Protein AF-A0A6A8AEP1-F1 (afdb_monomer_lite)

Sequence (473 aa):
MGKFTGGLKIALIIGLGVIVPGAALVIGAVGWWTYSGLQGERDKPLVRFARMLSNNDRKVVEMAKALEEEPEKAFARADFSEVVGEGWDPSEDANTTALVYFAANSRFDRARLYERLALFDWKESGDEVADAFDAMLTASGVGKPSPSERQAILKEARDLAGEYTELPVLIGRYDRFFRSAGLQLTHLNTNSDAYLLVSLPQKAADCWTGAKLPDARLGEGQQLFVEPAIMQSGAFIKDHLPNLLPHIENAAQKPFPKSACLPIRHVLRDMIFGQSEKAPAGLRPTSMTTTTDSAPLASTESLKPDMPALIDRADRWLRANRPGFYAGLKPGVSDAELDAYERRFGLTLPPELRLVWKWKNGSPDDPLVGDESSDALLHNHRFISLDDSGETKAELDGMIGADFESPEWWKREWIPFTTSWGGDHYAVEISDGKSRVIDFRHDEETRNILAPSFAEWFEQFVVTMERGELELS

Radius of gyration: 28.3 Å; chains: 1; bounding box: 87×82×56 Å

Foldseek 3Di:
DPPDPPVVVVVVLVVVPVPDVCSVVVSVVVVVVVVCVVLCLVPDLQLLQQCLLVVPDPLSSVLSVCCVPPVVVSCVDPCNCLQQPPPDDSVPDFSNSSSLSSSQHRPPPCLARQLFKDKAQLPDQLVVVLVSLCSVCVSLVFDHDDPVLSVVLNVVLVVCCVPQNSNLSVLLSSQVRLVVSQWFFKFFCQVDSMTITGIGRNQSLVLQQLEWADTPVVPPPGTGGIHGPNLSNQVVCVVPPVVCNVVNVPSDRDYRHSGSPVVVVVVCVCVVVDDDDDDDDDDDDDDDDDDDDDDDDDDDDDDQFDLVVLLVLVLVLCCVPPVFLSVQFAAADDPVLQVVLCVVLVHDDDPSVNVVSNHTFWGDPDCVPVISNQWCLFALKGFHGSVVQSVLLVVQVVCVVPVCVDCLLDDSQWTFGIDSVQSWGFTFHDDPNWTWTWTRDNPDSDTDTPGRHPSVVSVVSSVCSVVVVGDID

Organism: NCBI:txid2663029

InterPro domains:
  IPR018958 Knr4/Smi1-like domain [PF09346] (332-460)
  IPR018958 Knr4/Smi1-like domain [SM00860] (332-460)
  IPR037883 Knr4/Smi1-like domain superfamily [G3DSA:3.40.1580.10] (312-468)
  IPR037883 Knr4/Smi1-like domain superfamily [SSF160631] (328-463)
  IPR046582 Domain of unknown function DUF6630 [PF20335] (46-209)
  IPR051873 Cell wall assembly regulator KNR4/SMI1 [PTHR47432] (407-471)

Secondary structure (DSSP, 8-state):
--S-HHHHHHHHHHHHHHHSTTHHHHHHHHHHHHHHHHTTTTS-HHHHHHHHHHTS-HHHHHHHHHHHH-HHHHHT-TTHHHHH-TT--TTTS-HHHHHHHHHHH--S-TTTSGGGEEEEETTS-HHHHHHHHHHHHHHTTPPPPPHHHHHHHHHHHHHTHHHH-HHHHHHHHHHHHHHHTTEEEEEEE-SSSEEEEEEEEHHHHHHHTT-EEE-TTTTTT-EEEEEEGGGGGHHHHHHH-GGGHHHHTT---PPPPS-SSTTHHHHHHHHHH---------------------------PPPPP-HHHHHHHHHHHHHHH-HHHHHHSPBPPPHHHHHHHHHHHT----HHHHHHHHHB--S-S-TTS-SGGGS-SBBTBEEPPHHHHHHHHHHHHHHBTTTB-STTT--TTEEE-EE-SSS-EEEEEEETTEEEEEEE-SS-S-EEEEESSHHHHHHHHHHHHHHT---B-

pLDDT: mean 75.36, std 19.6, range [24.17, 98.44]

Structure (mmCIF, N/CA/C/O backbone):
data_AF-A0A6A8AEP1-F1
#
_entry.id   AF-A0A6A8AEP1-F1
#
loop_
_atom_site.group_PDB
_atom_site.id
_atom_site.type_symbol
_atom_site.label_atom_id
_atom_site.label_alt_id
_atom_site.label_comp_id
_atom_site.label_asym_id
_atom_site.label_entity_id
_atom_site.label_seq_id
_atom_site.pdbx_PDB_ins_code
_atom_site.Cartn_x
_atom_site.Cartn_y
_atom_site.Cartn_z
_atom_site.occupancy
_atom_site.B_iso_or_equiv
_atom_site.auth_seq_id
_atom_site.auth_comp_id
_atom_site.auth_asym_id
_atom_site.auth_atom_id
_atom_site.pdbx_PDB_model_num
ATOM 1 N N . MET A 1 1 ? 52.873 -13.515 3.264 1.00 36.31 1 MET A N 1
ATOM 2 C CA . MET A 1 1 ? 52.589 -14.964 3.129 1.00 36.31 1 MET A CA 1
ATOM 3 C C . MET A 1 1 ? 51.125 -15.193 3.470 1.00 36.31 1 MET A C 1
ATOM 5 O O . MET A 1 1 ? 50.771 -15.018 4.622 1.00 36.31 1 MET A O 1
ATOM 9 N N . GLY A 1 2 ? 50.256 -15.470 2.491 1.00 40.28 2 GLY A N 1
ATOM 10 C CA . GLY A 1 2 ? 48.814 -15.606 2.774 1.00 40.28 2 GLY A CA 1
ATOM 11 C C . GLY A 1 2 ? 47.862 -15.674 1.574 1.00 40.28 2 GLY A C 1
ATOM 12 O O . GLY A 1 2 ? 46.676 -15.430 1.741 1.00 40.28 2 GLY A O 1
ATOM 13 N N . LYS A 1 3 ? 48.341 -15.984 0.362 1.00 42.41 3 LYS A N 1
ATOM 14 C CA . LYS A 1 3 ? 47.494 -16.201 -0.827 1.00 42.41 3 LYS A CA 1
ATOM 15 C C . LYS A 1 3 ? 48.038 -17.374 -1.649 1.00 42.41 3 LYS A C 1
ATOM 17 O O . LYS A 1 3 ? 48.605 -17.166 -2.708 1.00 42.41 3 LYS A O 1
ATOM 22 N N . PHE A 1 4 ? 47.960 -18.596 -1.118 1.00 40.41 4 PHE A N 1
ATOM 23 C CA . PHE A 1 4 ? 48.323 -19.819 -1.865 1.00 40.41 4 PHE A CA 1
ATOM 24 C C . PHE A 1 4 ? 47.593 -21.089 -1.375 1.00 40.41 4 PHE A C 1
ATOM 26 O O . PHE A 1 4 ? 48.013 -22.208 -1.649 1.00 40.41 4 PHE A O 1
ATOM 33 N N . THR A 1 5 ? 46.489 -20.948 -0.634 1.00 46.50 5 THR A N 1
ATOM 34 C CA . THR A 1 5 ? 45.826 -22.075 0.055 1.00 46.50 5 THR A CA 1
ATOM 35 C C . THR A 1 5 ? 44.672 -22.715 -0.727 1.00 46.50 5 THR A C 1
ATOM 37 O O . THR A 1 5 ? 44.233 -23.801 -0.360 1.00 46.50 5 THR A O 1
ATOM 40 N N . GLY A 1 6 ? 44.189 -22.098 -1.814 1.00 40.00 6 GLY A N 1
ATOM 41 C CA . GLY A 1 6 ? 43.085 -22.636 -2.627 1.00 40.00 6 GLY A CA 1
ATOM 42 C C . GLY A 1 6 ? 43.506 -23.755 -3.590 1.00 40.00 6 GLY A C 1
ATOM 43 O O . GLY A 1 6 ? 42.893 -24.819 -3.609 1.00 40.00 6 GLY A O 1
ATOM 44 N N . GLY A 1 7 ? 44.593 -23.551 -4.344 1.00 42.88 7 GLY A N 1
ATOM 45 C CA . GLY A 1 7 ? 45.063 -24.516 -5.350 1.00 42.88 7 GLY A CA 1
ATOM 46 C C . GLY A 1 7 ? 45.602 -25.820 -4.752 1.00 42.88 7 GLY A C 1
ATOM 47 O O . GLY A 1 7 ? 45.357 -26.896 -5.292 1.00 42.88 7 GLY A O 1
ATOM 48 N N . LEU A 1 8 ? 46.255 -25.743 -3.587 1.00 45.09 8 LEU A N 1
ATOM 49 C CA . LEU A 1 8 ? 46.805 -26.914 -2.898 1.00 45.09 8 LEU A CA 1
ATOM 50 C C . LEU A 1 8 ? 45.703 -27.864 -2.392 1.00 45.09 8 LEU A C 1
ATOM 52 O O . LEU A 1 8 ? 45.882 -29.077 -2.410 1.00 45.09 8 LEU A O 1
ATOM 56 N N . LYS A 1 9 ? 44.535 -27.330 -2.001 1.00 48.69 9 LYS A N 1
ATOM 57 C CA . LYS A 1 9 ? 43.385 -28.133 -1.553 1.00 48.69 9 LYS A CA 1
ATOM 58 C C . LYS A 1 9 ? 42.754 -28.928 -2.698 1.00 48.69 9 LYS A C 1
ATOM 60 O O . LYS A 1 9 ? 42.421 -30.091 -2.508 1.00 48.69 9 LYS A O 1
ATOM 65 N N . ILE A 1 10 ? 42.641 -28.333 -3.887 1.00 51.00 10 ILE A N 1
ATOM 66 C CA . ILE A 1 10 ? 42.078 -29.002 -5.072 1.00 51.00 10 ILE A CA 1
ATOM 67 C C . ILE A 1 10 ? 43.019 -30.114 -5.562 1.00 51.00 10 ILE A C 1
ATOM 69 O O . ILE A 1 10 ? 42.563 -31.219 -5.846 1.00 51.00 10 ILE A O 1
ATOM 73 N N . ALA A 1 11 ? 44.333 -29.868 -5.577 1.00 55.44 11 ALA A N 1
ATOM 74 C CA . ALA A 1 11 ? 45.323 -30.875 -5.964 1.00 55.44 11 ALA A CA 1
ATOM 75 C C . ALA A 1 11 ? 45.371 -32.074 -4.992 1.00 55.44 11 ALA A C 1
ATOM 77 O O . ALA A 1 11 ? 45.474 -33.217 -5.435 1.00 55.44 11 ALA A O 1
ATOM 78 N N . LEU A 1 12 ? 45.229 -31.835 -3.681 1.00 55.56 12 LEU A N 1
ATOM 79 C CA . LEU A 1 12 ? 45.190 -32.896 -2.667 1.00 55.56 12 LEU A CA 1
ATOM 80 C C . LEU A 1 12 ? 43.939 -33.788 -2.803 1.00 55.56 12 LEU A C 1
ATOM 82 O O . LEU A 1 12 ? 44.027 -35.006 -2.667 1.00 55.56 12 LEU A O 1
ATOM 86 N N . ILE A 1 13 ? 42.786 -33.186 -3.115 1.00 54.25 13 ILE A N 1
ATOM 87 C CA . ILE A 1 13 ? 41.509 -33.886 -3.332 1.00 54.25 13 ILE A CA 1
ATOM 88 C C . ILE A 1 13 ? 41.569 -34.767 -4.590 1.00 54.25 13 ILE A C 1
ATOM 90 O O . ILE A 1 13 ? 41.119 -35.912 -4.562 1.00 54.25 13 ILE A O 1
ATOM 94 N N . ILE A 1 14 ? 42.174 -34.268 -5.673 1.00 56.28 14 ILE A N 1
ATOM 95 C CA . ILE A 1 14 ? 42.369 -35.041 -6.910 1.00 56.28 14 ILE A CA 1
ATOM 96 C C . ILE A 1 14 ? 43.357 -36.197 -6.680 1.00 56.28 14 ILE A C 1
ATOM 98 O O . ILE A 1 14 ? 43.099 -37.312 -7.127 1.00 56.28 14 ILE A O 1
ATOM 102 N N . GLY A 1 15 ? 44.442 -35.974 -5.926 1.00 58.56 15 GLY A N 1
ATOM 103 C CA . GLY A 1 15 ? 45.420 -37.019 -5.594 1.00 58.56 15 GLY A CA 1
ATOM 104 C C . GLY A 1 15 ? 44.851 -38.163 -4.742 1.00 58.56 15 GLY A C 1
ATOM 105 O O . GLY A 1 15 ? 45.161 -39.326 -4.990 1.00 58.56 15 GLY A O 1
ATOM 106 N N . LEU A 1 16 ? 43.969 -37.861 -3.783 1.00 54.72 16 LEU A N 1
ATOM 107 C CA . LEU A 1 16 ? 43.296 -38.861 -2.938 1.00 54.72 16 LEU A CA 1
ATOM 108 C C . LEU A 1 16 ? 42.247 -39.695 -3.696 1.00 54.72 16 LEU A C 1
ATOM 110 O O . LEU A 1 16 ? 42.059 -40.870 -3.381 1.00 54.72 16 LEU A O 1
ATOM 114 N N . GLY A 1 17 ? 41.601 -39.124 -4.718 1.00 51.59 17 GLY A N 1
ATOM 115 C CA . GLY A 1 17 ? 40.600 -39.816 -5.541 1.00 51.59 17 GLY A CA 1
ATOM 116 C C . GLY A 1 17 ? 41.158 -40.934 -6.433 1.00 51.59 17 GLY A C 1
ATOM 117 O O . GLY A 1 17 ? 40.395 -41.803 -6.847 1.00 51.59 17 GLY A O 1
ATOM 118 N N . VAL A 1 18 ? 42.471 -40.936 -6.703 1.00 57.16 18 VAL A N 1
ATOM 119 C CA . VAL A 1 18 ? 43.154 -41.927 -7.561 1.00 57.16 18 VAL A CA 1
ATOM 120 C C . VAL A 1 18 ? 43.645 -43.152 -6.772 1.00 57.16 18 VAL A C 1
ATOM 122 O O . VAL A 1 18 ? 43.782 -44.230 -7.340 1.00 57.16 18 VAL A O 1
ATOM 125 N N . ILE A 1 19 ? 43.895 -43.014 -5.466 1.00 60.16 19 ILE A N 1
ATOM 126 C CA . ILE A 1 19 ? 44.577 -44.044 -4.657 1.00 60.16 19 ILE A CA 1
ATOM 127 C C . ILE A 1 19 ? 43.590 -45.009 -3.978 1.00 60.16 19 ILE A C 1
ATOM 129 O O . ILE A 1 19 ? 43.929 -46.163 -3.727 1.00 60.16 19 ILE A O 1
ATOM 133 N N . VAL A 1 20 ? 42.361 -44.568 -3.698 1.00 64.81 20 VAL A N 1
ATOM 134 C CA . VAL A 1 20 ? 41.362 -45.369 -2.976 1.00 64.81 20 VAL A CA 1
ATOM 135 C C . VAL A 1 20 ? 40.124 -45.571 -3.858 1.00 64.81 20 VAL A C 1
ATOM 137 O O . VAL A 1 20 ? 39.391 -44.606 -4.100 1.00 64.81 20 VAL A O 1
ATOM 140 N N . PRO A 1 21 ? 39.843 -46.801 -4.332 1.00 54.19 21 PRO A N 1
ATOM 141 C CA . PRO A 1 21 ? 38.610 -47.107 -5.052 1.00 54.19 21 PRO A CA 1
ATOM 142 C C . PRO A 1 21 ? 37.392 -46.693 -4.214 1.00 54.19 21 PRO A C 1
ATOM 144 O O . PRO A 1 21 ? 37.226 -47.139 -3.083 1.00 54.19 21 PRO A O 1
ATOM 147 N N . GLY A 1 22 ? 36.565 -45.791 -4.750 1.00 56.78 22 GLY A N 1
ATOM 148 C CA . GLY A 1 22 ? 35.406 -45.219 -4.053 1.00 56.78 22 GLY A CA 1
ATOM 149 C C . GLY A 1 22 ? 35.626 -43.825 -3.450 1.00 56.78 22 GLY A C 1
ATOM 150 O O . GLY A 1 22 ? 34.645 -43.113 -3.238 1.00 56.78 22 GLY A O 1
ATOM 151 N N . ALA A 1 23 ? 36.869 -43.359 -3.269 1.00 57.97 23 ALA A N 1
ATOM 152 C CA . ALA A 1 23 ? 37.131 -42.012 -2.748 1.00 57.97 23 ALA A CA 1
ATOM 153 C C . ALA A 1 2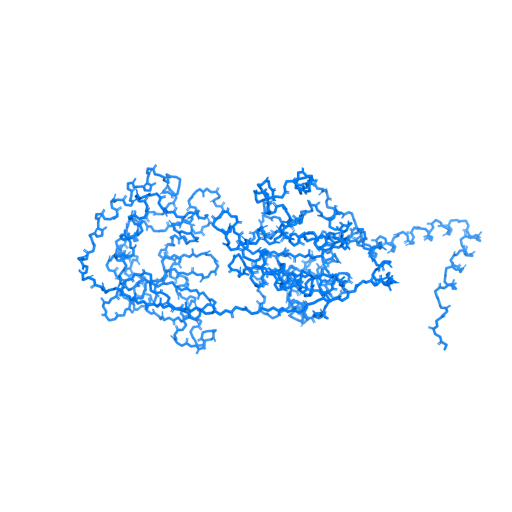3 ? 36.649 -40.911 -3.699 1.00 57.97 23 ALA A C 1
ATOM 155 O O . ALA A 1 23 ? 36.093 -39.926 -3.233 1.00 57.97 23 ALA A O 1
ATOM 156 N N . ALA A 1 24 ? 36.757 -41.088 -5.020 1.00 57.44 24 ALA A N 1
ATOM 157 C CA . ALA A 1 24 ? 36.190 -40.148 -5.992 1.00 57.44 24 ALA A CA 1
ATOM 158 C C . ALA A 1 24 ? 34.654 -40.041 -5.893 1.00 57.44 24 ALA A C 1
ATOM 160 O O . ALA A 1 24 ? 34.095 -38.963 -6.082 1.00 57.44 24 ALA A O 1
ATOM 161 N N . LEU A 1 25 ? 33.975 -41.139 -5.546 1.00 62.44 25 LEU A N 1
ATOM 162 C CA . LEU A 1 25 ? 32.519 -41.190 -5.394 1.00 62.44 25 LEU A CA 1
ATOM 163 C C . LEU A 1 25 ? 32.091 -40.526 -4.078 1.00 62.44 25 LEU A C 1
ATOM 165 O O . LEU A 1 25 ? 31.157 -39.732 -4.071 1.00 62.44 25 LEU A O 1
ATOM 169 N N . VAL A 1 26 ? 32.836 -40.756 -2.991 1.00 66.62 26 VAL A N 1
ATOM 170 C CA . VAL A 1 26 ? 32.631 -40.076 -1.701 1.00 66.62 26 VAL A CA 1
ATOM 171 C C . VAL A 1 26 ? 32.959 -38.584 -1.799 1.00 66.62 26 VAL A C 1
ATOM 173 O O . VAL A 1 26 ? 32.175 -37.765 -1.342 1.00 66.62 26 VAL A O 1
ATOM 176 N N . ILE A 1 27 ? 34.063 -38.199 -2.441 1.00 66.44 27 ILE A N 1
ATOM 177 C CA . ILE A 1 27 ? 34.441 -36.796 -2.677 1.00 66.44 27 ILE A CA 1
ATOM 178 C C . ILE A 1 27 ? 33.427 -36.113 -3.595 1.00 66.44 27 ILE A C 1
ATOM 180 O O . ILE A 1 27 ? 33.062 -34.969 -3.343 1.00 66.44 27 ILE A O 1
ATOM 184 N N . GLY A 1 28 ? 32.948 -36.801 -4.634 1.00 64.94 28 GLY A N 1
ATOM 185 C CA . GLY A 1 28 ? 31.892 -36.304 -5.512 1.00 64.94 28 GLY A CA 1
ATOM 186 C C . GLY A 1 28 ? 30.572 -36.114 -4.767 1.00 64.94 28 GLY A C 1
ATOM 187 O O . GLY A 1 28 ? 29.954 -35.062 -4.889 1.00 64.94 28 GLY A O 1
ATOM 188 N N . ALA A 1 29 ? 30.177 -37.080 -3.934 1.00 64.75 29 ALA A N 1
ATOM 189 C CA . ALA A 1 29 ? 28.965 -37.007 -3.124 1.00 64.75 29 ALA A CA 1
ATOM 190 C C . ALA A 1 29 ? 29.056 -35.921 -2.045 1.00 64.75 29 ALA A C 1
ATOM 192 O O . ALA A 1 29 ? 28.117 -35.149 -1.892 1.00 64.75 29 ALA A O 1
ATOM 193 N N . VAL A 1 30 ? 30.185 -35.813 -1.340 1.00 67.38 30 VAL A N 1
ATOM 194 C CA . VAL A 1 30 ? 30.439 -34.748 -0.360 1.00 67.38 30 VAL A CA 1
ATOM 195 C C . VAL A 1 30 ? 30.501 -33.401 -1.068 1.00 67.38 30 VAL A C 1
ATOM 197 O O . VAL A 1 30 ? 29.828 -32.478 -0.647 1.00 67.38 30 VAL A O 1
ATOM 200 N N . GLY A 1 31 ? 31.228 -33.278 -2.178 1.00 65.38 31 GLY A N 1
ATOM 201 C CA . GLY A 1 31 ? 31.317 -32.047 -2.964 1.00 65.38 31 GLY A CA 1
ATOM 202 C C . GLY A 1 31 ? 29.958 -31.579 -3.483 1.00 65.38 31 GLY A C 1
ATOM 203 O O . GLY A 1 31 ? 29.627 -30.405 -3.332 1.00 65.38 31 GLY A O 1
ATOM 204 N N . TRP A 1 32 ? 29.146 -32.497 -4.012 1.00 67.06 32 TRP A N 1
ATOM 205 C CA . TRP A 1 32 ? 27.758 -32.242 -4.394 1.00 67.06 32 TRP A CA 1
ATOM 206 C C . TRP A 1 32 ? 26.906 -31.851 -3.185 1.00 67.06 32 TRP A C 1
ATOM 208 O O . TRP A 1 32 ? 26.203 -30.853 -3.231 1.00 67.06 32 TRP A O 1
ATOM 218 N N . TRP A 1 33 ? 27.014 -32.571 -2.068 1.00 65.38 33 TRP A N 1
ATOM 219 C CA . TRP A 1 33 ? 26.266 -32.299 -0.839 1.00 65.38 33 TRP A CA 1
ATOM 220 C C . TRP A 1 33 ? 26.587 -30.916 -0.257 1.00 65.38 33 TRP A C 1
ATOM 222 O O . TRP A 1 33 ? 25.668 -30.178 0.098 1.00 65.38 33 TRP A O 1
ATOM 232 N N . THR A 1 34 ? 27.865 -30.531 -0.218 1.00 67.00 34 THR A N 1
ATOM 233 C CA . THR A 1 34 ? 28.312 -29.204 0.222 1.00 67.00 34 THR A CA 1
ATOM 234 C C . THR A 1 34 ? 27.883 -28.129 -0.771 1.00 67.00 34 THR A C 1
ATOM 236 O O . THR A 1 34 ? 27.440 -27.064 -0.357 1.00 67.00 34 THR A O 1
ATOM 239 N N . TYR A 1 35 ? 27.965 -28.402 -2.077 1.00 63.19 35 TYR A N 1
ATOM 240 C CA . TYR A 1 35 ? 27.515 -27.480 -3.119 1.00 63.19 35 TYR A CA 1
ATOM 241 C C . TYR A 1 35 ? 26.005 -27.234 -3.040 1.00 63.19 35 TYR A C 1
ATOM 243 O O . TYR A 1 35 ? 25.597 -26.088 -2.888 1.00 63.19 35 TYR A O 1
ATOM 251 N N . SER A 1 36 ? 25.184 -28.284 -3.035 1.00 63.84 36 SER A N 1
ATOM 252 C CA . SER A 1 36 ? 23.732 -28.208 -2.851 1.00 63.84 36 SER A CA 1
ATOM 253 C C . SER A 1 36 ? 23.353 -27.501 -1.546 1.00 63.84 36 SER A C 1
ATOM 255 O O . SER A 1 36 ? 22.419 -26.701 -1.530 1.00 63.84 36 SER A O 1
ATOM 257 N N . GLY A 1 37 ? 24.096 -27.741 -0.458 1.00 67.19 37 GLY A N 1
ATOM 258 C CA . GLY A 1 37 ? 23.913 -27.038 0.815 1.00 67.19 37 GLY A CA 1
ATOM 259 C C . GLY A 1 37 ? 24.219 -25.538 0.725 1.00 67.19 37 GLY A C 1
ATOM 260 O O . GLY A 1 37 ? 23.443 -24.721 1.213 1.00 67.19 37 GLY A O 1
ATOM 261 N N . LEU A 1 38 ? 25.308 -25.158 0.050 1.00 66.50 38 LEU A N 1
ATOM 262 C CA . LEU A 1 38 ? 25.672 -23.755 -0.189 1.00 66.50 38 LEU A CA 1
ATOM 263 C C . LEU A 1 38 ? 24.709 -23.050 -1.151 1.00 66.50 38 LEU A C 1
ATOM 265 O O . LEU A 1 38 ? 24.489 -21.852 -1.030 1.00 66.50 38 LEU A O 1
ATOM 269 N N . GLN A 1 39 ? 24.139 -23.786 -2.102 1.00 68.00 39 GLN A N 1
ATOM 270 C CA . GLN A 1 39 ? 23.149 -23.298 -3.063 1.00 68.00 39 GLN A CA 1
ATOM 271 C C . GLN A 1 39 ? 21.720 -23.266 -2.494 1.00 68.00 39 GLN A C 1
ATOM 273 O O . GLN A 1 39 ? 20.779 -22.946 -3.227 1.00 68.00 39 GLN A O 1
ATOM 278 N N . GLY A 1 40 ? 21.549 -23.624 -1.217 1.00 75.12 40 GLY A N 1
ATOM 279 C CA . GLY A 1 40 ? 20.260 -23.647 -0.536 1.00 75.12 40 GLY A CA 1
ATOM 280 C C . GLY A 1 40 ? 19.254 -24.624 -1.144 1.00 75.12 40 GLY A C 1
ATOM 281 O O . GLY A 1 40 ? 18.055 -24.456 -0.960 1.00 75.12 40 GLY A O 1
ATOM 282 N N . GLU A 1 41 ? 19.699 -25.661 -1.864 1.00 78.38 41 GLU A N 1
ATOM 283 C CA . GLU A 1 41 ? 18.790 -26.610 -2.534 1.00 78.38 41 GLU A CA 1
ATOM 284 C C . GLU A 1 41 ? 17.926 -27.420 -1.563 1.00 78.38 41 GLU A C 1
ATOM 286 O O . GLU A 1 41 ? 16.920 -28.017 -1.942 1.00 78.38 41 GLU A O 1
ATOM 291 N N . ARG A 1 42 ? 18.332 -27.453 -0.295 1.00 80.19 42 ARG A N 1
ATOM 292 C CA . ARG A 1 42 ? 17.596 -28.089 0.801 1.00 80.19 42 ARG A CA 1
ATOM 293 C C . ARG A 1 42 ? 16.896 -27.099 1.710 1.00 80.19 42 ARG A C 1
ATOM 295 O O . ARG A 1 42 ? 16.141 -27.522 2.575 1.00 80.19 42 ARG A O 1
ATOM 302 N N . ASP A 1 43 ? 17.158 -25.812 1.526 1.00 84.56 43 ASP A N 1
ATOM 303 C CA . ASP A 1 43 ? 16.489 -24.785 2.302 1.00 84.56 43 ASP A CA 1
ATOM 304 C C . ASP A 1 43 ? 15.006 -24.749 1.905 1.00 84.56 43 ASP A C 1
ATOM 306 O O . ASP A 1 43 ? 14.648 -25.096 0.771 1.00 84.56 43 ASP A O 1
ATOM 310 N N . LYS A 1 44 ? 14.144 -24.358 2.842 1.00 83.50 44 LYS A N 1
ATOM 311 C CA . LYS A 1 44 ? 12.722 -24.125 2.577 1.00 83.50 44 LYS A CA 1
ATOM 312 C C . LYS A 1 44 ? 12.527 -22.906 1.656 1.00 83.50 44 LYS A C 1
ATOM 314 O O . LYS A 1 44 ? 13.445 -22.086 1.555 1.00 83.50 44 LYS A O 1
ATOM 319 N N . PRO A 1 45 ? 11.371 -22.770 0.975 1.00 80.44 45 PRO A N 1
ATOM 320 C CA . PRO A 1 45 ? 11.123 -21.680 0.028 1.00 80.44 45 PRO A CA 1
ATOM 321 C C . PRO A 1 45 ? 11.441 -20.287 0.586 1.00 80.44 45 PRO A C 1
ATOM 323 O O . PRO A 1 45 ? 12.163 -19.533 -0.067 1.00 80.44 45 PRO A O 1
ATOM 326 N N . LEU A 1 46 ? 11.026 -19.996 1.823 1.00 76.62 46 LEU A N 1
ATOM 327 C CA . LEU A 1 46 ? 11.267 -18.712 2.482 1.00 76.62 46 LEU A CA 1
ATOM 328 C C . LEU A 1 46 ? 12.769 -18.392 2.612 1.00 76.62 46 LEU A C 1
ATOM 330 O O . LEU A 1 46 ? 13.237 -17.319 2.243 1.00 76.62 46 LEU A O 1
ATOM 334 N N . VAL A 1 47 ? 13.567 -19.366 3.050 1.00 82.38 47 VAL A N 1
ATOM 335 C CA . VAL A 1 47 ? 15.026 -19.222 3.188 1.00 82.38 47 VAL A CA 1
ATOM 336 C C . VAL A 1 47 ? 15.704 -19.080 1.824 1.00 82.38 47 VAL A C 1
ATOM 338 O O . VAL A 1 47 ? 16.682 -18.341 1.685 1.00 82.38 47 VAL A O 1
ATOM 341 N N . ARG A 1 48 ? 15.200 -19.765 0.790 1.00 82.44 48 ARG A N 1
ATOM 342 C CA . ARG A 1 48 ? 15.715 -19.595 -0.576 1.00 82.44 48 ARG A CA 1
ATOM 343 C C . ARG A 1 48 ? 15.446 -18.185 -1.096 1.00 82.44 48 ARG A C 1
ATOM 345 O O . ARG A 1 48 ? 16.314 -17.624 -1.757 1.00 82.44 48 ARG A O 1
ATOM 352 N N . PHE A 1 49 ? 14.282 -17.626 -0.785 1.00 78.38 49 PHE A N 1
ATOM 353 C CA . PHE A 1 49 ? 13.919 -16.263 -1.154 1.00 78.38 49 PHE A CA 1
ATOM 354 C C . PHE A 1 49 ? 14.766 -15.225 -0.409 1.00 78.38 49 PHE A C 1
ATOM 356 O O . PHE A 1 49 ? 15.358 -14.351 -1.040 1.00 78.38 49 PHE A O 1
ATOM 363 N N . ALA A 1 50 ? 14.961 -15.401 0.902 1.00 77.44 50 ALA A N 1
ATOM 364 C CA . ALA A 1 50 ? 15.857 -14.568 1.704 1.00 77.44 50 ALA A CA 1
ATOM 365 C C . ALA A 1 50 ? 17.275 -14.517 1.118 1.00 77.44 50 ALA A C 1
ATOM 367 O O . ALA A 1 50 ? 17.868 -13.450 1.007 1.00 77.44 50 ALA A O 1
ATOM 368 N N . ARG A 1 51 ? 17.815 -15.664 0.683 1.00 78.88 51 ARG A N 1
ATOM 369 C CA . ARG A 1 51 ? 19.125 -15.737 0.010 1.00 78.88 51 ARG A CA 1
ATOM 370 C C . ARG A 1 51 ? 19.171 -14.983 -1.312 1.00 78.88 51 ARG A C 1
ATOM 372 O O . ARG A 1 51 ? 20.224 -14.434 -1.633 1.00 78.88 51 ARG A O 1
ATOM 379 N N . MET A 1 52 ? 18.086 -15.020 -2.085 1.00 76.94 52 MET A N 1
ATOM 380 C CA . MET A 1 52 ? 17.982 -14.301 -3.353 1.00 76.94 52 MET A CA 1
ATOM 381 C C . MET A 1 52 ? 18.035 -12.792 -3.105 1.00 76.94 52 MET A C 1
ATOM 383 O O . MET A 1 52 ? 18.866 -12.126 -3.717 1.00 76.94 52 MET A O 1
ATOM 387 N N . LEU A 1 53 ? 17.207 -12.281 -2.189 1.00 71.94 53 LEU A N 1
ATOM 388 C CA . LEU A 1 53 ? 17.163 -10.854 -1.863 1.00 71.94 53 LEU A CA 1
ATOM 389 C C . LEU A 1 53 ? 18.475 -10.379 -1.237 1.00 71.94 53 LEU A C 1
ATOM 391 O O . LEU A 1 53 ? 19.088 -9.432 -1.714 1.00 71.94 53 LEU A O 1
ATOM 395 N N . SER A 1 54 ? 18.962 -11.082 -0.215 1.00 69.38 54 SER A N 1
ATOM 396 C CA . SER A 1 54 ? 20.119 -10.640 0.566 1.00 69.38 54 SER A CA 1
ATOM 397 C C . SER A 1 54 ? 21.474 -10.972 -0.053 1.00 69.38 54 SER A C 1
ATOM 399 O O . SER A 1 54 ? 22.513 -10.696 0.545 1.00 69.38 54 SER A O 1
ATOM 401 N N . ASN A 1 55 ? 21.493 -11.624 -1.220 1.00 68.62 55 ASN A N 1
ATOM 402 C CA . ASN A 1 55 ? 22.706 -12.170 -1.824 1.00 68.62 55 ASN A CA 1
ATOM 403 C C . ASN A 1 55 ? 23.494 -13.085 -0.854 1.00 68.62 55 ASN A C 1
ATOM 405 O O . ASN A 1 55 ? 24.716 -12.997 -0.725 1.00 68.62 55 ASN A O 1
ATOM 409 N N . ASN A 1 56 ? 22.785 -14.008 -0.193 1.00 70.81 56 ASN A N 1
ATOM 410 C CA . ASN A 1 56 ? 23.311 -14.912 0.840 1.00 70.81 56 ASN A CA 1
ATOM 411 C C . ASN A 1 56 ? 23.943 -14.212 2.051 1.00 70.81 56 ASN A C 1
ATOM 413 O O . ASN A 1 56 ? 24.887 -14.755 2.640 1.00 70.81 56 ASN A O 1
ATOM 417 N N . ASP A 1 57 ? 23.432 -13.050 2.455 1.00 72.69 57 ASP A N 1
ATOM 418 C CA . ASP A 1 57 ? 23.838 -12.479 3.731 1.00 72.69 57 ASP A CA 1
ATOM 419 C C . ASP A 1 57 ? 23.565 -13.483 4.858 1.00 72.69 57 ASP A C 1
ATOM 421 O O . ASP A 1 57 ? 22.474 -14.043 4.997 1.00 72.69 57 ASP A O 1
ATOM 425 N N . ARG A 1 58 ? 24.601 -13.751 5.652 1.00 76.44 58 ARG A N 1
ATOM 426 C CA . ARG A 1 58 ? 24.559 -14.806 6.658 1.00 76.44 58 ARG A CA 1
ATOM 427 C C . ARG A 1 58 ? 23.509 -14.525 7.732 1.00 76.44 58 ARG A C 1
ATOM 429 O O . ARG A 1 58 ? 22.807 -15.460 8.108 1.00 76.44 58 ARG A O 1
ATOM 436 N N . LYS A 1 59 ? 23.401 -13.280 8.207 1.00 74.69 59 LYS A N 1
ATOM 437 C CA . LYS A 1 59 ? 22.451 -12.901 9.260 1.00 74.69 59 LYS A CA 1
ATOM 438 C C . LYS A 1 59 ? 21.020 -13.012 8.740 1.00 74.69 59 LYS A C 1
ATOM 440 O O . LYS A 1 59 ? 20.178 -13.598 9.415 1.00 74.69 59 LYS A O 1
ATOM 445 N N . VAL A 1 60 ? 20.781 -12.568 7.503 1.00 72.88 60 VAL A N 1
ATOM 446 C CA . VAL A 1 60 ? 19.479 -12.700 6.827 1.00 72.88 60 VAL A CA 1
ATOM 447 C C . VAL A 1 60 ? 19.056 -14.157 6.684 1.00 72.88 60 VAL A C 1
ATOM 449 O O . VAL A 1 60 ? 17.940 -14.533 7.029 1.00 72.88 60 VAL A O 1
ATOM 452 N N . VAL A 1 61 ? 19.965 -15.009 6.220 1.00 78.94 61 VAL A N 1
ATOM 453 C CA . VAL A 1 61 ? 19.683 -16.435 6.042 1.00 78.94 61 VAL A CA 1
ATOM 454 C C . VAL A 1 61 ? 19.455 -17.137 7.379 1.00 78.94 61 VAL A C 1
ATOM 456 O O . VAL A 1 61 ? 18.584 -17.998 7.471 1.00 78.94 61 VAL A O 1
ATOM 459 N N . GLU A 1 62 ? 20.227 -16.800 8.413 1.00 83.19 62 GLU A N 1
ATOM 460 C CA . GLU A 1 62 ? 20.045 -17.352 9.759 1.00 83.19 62 GLU A CA 1
ATOM 461 C C . GLU A 1 62 ? 18.725 -16.888 10.390 1.00 83.19 62 GLU A C 1
ATOM 463 O O . GLU A 1 62 ? 18.080 -17.684 11.070 1.00 83.19 62 GLU A O 1
ATOM 468 N N . MET A 1 63 ? 18.287 -15.648 10.150 1.00 80.62 63 MET A N 1
ATOM 469 C CA . MET A 1 63 ? 16.976 -15.181 10.607 1.00 80.62 63 MET A CA 1
ATOM 470 C C . MET A 1 63 ? 15.832 -15.862 9.857 1.00 80.62 63 MET A C 1
ATOM 472 O O . MET A 1 63 ? 14.931 -16.398 10.490 1.00 80.62 63 MET A O 1
ATOM 476 N N . ALA A 1 64 ? 15.901 -15.937 8.526 1.00 79.00 64 ALA A N 1
ATOM 477 C CA . ALA A 1 64 ? 14.892 -16.623 7.720 1.00 79.00 64 ALA A CA 1
ATOM 478 C C . ALA A 1 64 ? 14.748 -18.103 8.110 1.00 79.00 64 ALA A C 1
ATOM 480 O O . ALA A 1 64 ? 13.646 -18.645 8.114 1.00 79.00 64 ALA A O 1
ATOM 481 N N . LYS A 1 65 ? 15.856 -18.765 8.472 1.00 85.19 65 LYS A N 1
ATOM 482 C CA . LYS A 1 65 ? 15.826 -20.130 9.016 1.00 85.19 65 LYS A CA 1
ATOM 483 C C . LYS A 1 65 ? 15.144 -20.190 10.376 1.00 85.19 65 LYS A C 1
ATOM 485 O O . LYS A 1 65 ? 14.321 -21.071 10.582 1.00 85.19 65 LYS A O 1
ATOM 490 N N . ALA A 1 66 ? 15.458 -19.253 11.271 1.00 83.12 66 ALA A N 1
ATOM 491 C CA . ALA A 1 66 ? 14.826 -19.183 12.584 1.00 83.12 66 ALA A CA 1
ATOM 492 C C . ALA A 1 66 ? 13.309 -18.955 12.473 1.00 83.12 66 ALA A C 1
ATOM 494 O O . ALA A 1 66 ? 12.552 -19.640 13.151 1.00 83.12 66 ALA A O 1
ATOM 495 N N . LEU A 1 67 ? 12.870 -18.066 11.577 1.00 77.19 67 LEU A N 1
ATOM 496 C CA . LEU A 1 67 ? 11.452 -17.812 11.295 1.00 77.19 67 LEU A CA 1
ATOM 497 C C . LEU A 1 67 ? 10.731 -19.055 10.758 1.00 77.19 67 LEU A C 1
ATOM 499 O O . LEU A 1 67 ? 9.593 -19.317 11.119 1.00 77.19 67 LEU A O 1
ATOM 503 N N . GLU A 1 68 ? 11.397 -19.853 9.926 1.00 77.69 68 GLU A N 1
ATOM 504 C CA . GLU A 1 68 ? 10.843 -21.098 9.379 1.00 77.69 68 GLU A CA 1
ATOM 505 C C . GLU A 1 68 ? 10.790 -22.266 10.368 1.00 77.69 68 GLU A C 1
ATOM 507 O O . GLU A 1 68 ? 10.052 -23.232 10.151 1.00 77.69 68 GLU A O 1
ATOM 512 N N . GLU A 1 69 ? 11.636 -22.249 11.390 1.00 82.62 69 GLU A N 1
ATOM 513 C CA . GLU A 1 69 ? 11.737 -23.329 12.370 1.00 82.62 69 GLU A CA 1
ATOM 514 C C . GLU A 1 69 ? 10.895 -23.028 13.610 1.00 82.62 69 GLU A C 1
ATOM 516 O O . GLU A 1 69 ? 10.088 -23.865 14.010 1.00 82.62 69 GLU A O 1
ATOM 521 N N . GLU A 1 70 ? 11.062 -21.842 14.201 1.00 81.62 70 GLU A N 1
ATOM 522 C CA . GLU A 1 70 ? 10.426 -21.432 15.456 1.00 81.62 70 GLU A CA 1
ATOM 523 C C . GLU A 1 70 ? 10.154 -19.907 15.461 1.00 81.62 70 GLU A C 1
ATOM 525 O O . GLU A 1 70 ? 10.908 -19.158 16.093 1.00 81.62 70 GLU A O 1
ATOM 530 N N . PRO A 1 71 ? 9.085 -19.425 14.788 1.00 74.69 71 PRO A N 1
ATOM 531 C CA . PRO A 1 71 ? 8.804 -17.994 14.624 1.00 74.69 71 PRO A CA 1
ATOM 532 C C . PRO A 1 71 ? 8.829 -17.201 15.938 1.00 74.69 71 PRO A C 1
ATOM 534 O O . PRO A 1 71 ? 9.528 -16.199 16.041 1.00 74.69 71 PRO A O 1
ATOM 537 N N . GLU A 1 72 ? 8.159 -17.697 16.985 1.00 76.50 72 GLU A N 1
ATOM 538 C CA . GLU A 1 72 ? 8.103 -17.030 18.296 1.00 76.50 72 GLU A CA 1
ATOM 539 C C . GLU A 1 72 ? 9.490 -16.837 18.924 1.00 76.50 72 GLU A C 1
ATOM 541 O O . GLU A 1 72 ? 9.786 -15.795 19.509 1.00 76.50 72 GLU A O 1
ATOM 546 N N . LYS A 1 73 ? 10.383 -17.824 18.772 1.00 81.25 73 LYS A N 1
ATOM 547 C CA . LYS A 1 73 ? 11.762 -17.708 19.260 1.00 81.25 73 LYS A CA 1
ATOM 548 C C . LYS A 1 73 ? 12.595 -16.788 18.388 1.00 81.25 73 LYS A C 1
ATOM 550 O O . LYS A 1 73 ? 13.486 -16.129 18.917 1.00 81.25 73 LYS A O 1
ATOM 555 N N . ALA A 1 74 ? 12.343 -16.764 17.081 1.00 78.12 74 ALA A N 1
ATOM 556 C CA . ALA A 1 74 ? 13.008 -15.845 16.172 1.00 78.12 74 ALA A CA 1
ATOM 557 C C . ALA A 1 74 ? 12.710 -14.393 16.567 1.00 78.12 74 ALA A C 1
ATOM 559 O O . ALA A 1 74 ? 13.655 -13.625 16.727 1.00 78.12 74 ALA A O 1
ATOM 560 N N . PHE A 1 75 ? 11.441 -14.068 16.840 1.00 75.19 75 PHE A N 1
ATOM 561 C CA . PHE A 1 75 ? 11.008 -12.742 17.305 1.00 75.19 75 PHE A CA 1
ATOM 562 C C . PHE A 1 75 ? 11.639 -12.342 18.643 1.00 75.19 75 PHE A C 1
ATOM 564 O O . PHE A 1 75 ? 11.962 -11.180 18.860 1.00 75.19 75 PHE A O 1
ATOM 571 N N . ALA A 1 76 ? 11.887 -13.312 19.525 1.00 79.50 76 ALA A N 1
ATOM 572 C CA . ALA A 1 76 ? 12.532 -13.078 20.815 1.00 79.50 76 ALA A CA 1
ATOM 573 C C . ALA A 1 76 ? 14.071 -12.956 20.751 1.00 79.50 76 ALA A C 1
ATOM 575 O O . ALA A 1 76 ? 14.717 -12.790 21.791 1.00 79.50 76 ALA A O 1
ATOM 576 N N . ARG A 1 77 ? 14.702 -13.079 19.573 1.00 79.38 77 ARG A N 1
ATOM 577 C CA . ARG A 1 77 ? 16.163 -12.956 19.464 1.00 79.38 77 ARG A CA 1
ATOM 578 C C . ARG A 1 77 ? 16.608 -11.524 19.758 1.00 79.38 77 ARG A C 1
ATOM 580 O O . ARG A 1 77 ? 16.040 -10.564 19.259 1.00 79.38 77 ARG A O 1
ATOM 587 N N . ALA A 1 78 ? 17.705 -11.375 20.498 1.00 81.06 78 ALA A N 1
ATOM 588 C CA . ALA A 1 78 ? 18.262 -10.057 20.817 1.00 81.06 78 ALA A CA 1
ATOM 589 C C . ALA A 1 78 ? 18.767 -9.287 19.581 1.00 81.06 78 ALA A C 1
ATOM 591 O O . ALA A 1 78 ? 18.826 -8.063 19.610 1.00 81.06 78 ALA A O 1
ATOM 592 N N . ASP A 1 79 ? 19.135 -9.996 18.510 1.00 75.56 79 ASP A N 1
ATOM 593 C CA . ASP A 1 79 ? 19.517 -9.401 17.229 1.00 75.56 79 ASP A CA 1
ATOM 594 C C . ASP A 1 79 ? 18.318 -9.199 16.292 1.00 75.56 79 ASP A C 1
ATOM 596 O O . ASP A 1 79 ? 18.503 -8.749 15.172 1.00 75.56 79 ASP A O 1
ATOM 600 N N . PHE A 1 80 ? 17.089 -9.507 16.715 1.00 73.94 80 PHE A N 1
ATOM 601 C CA . PHE A 1 80 ? 15.926 -9.442 15.838 1.00 73.94 80 PHE A CA 1
ATOM 602 C C . PHE A 1 80 ? 15.707 -8.031 15.278 1.00 73.94 80 PHE A C 1
ATOM 604 O O . PHE A 1 80 ? 15.765 -7.854 14.069 1.00 73.94 80 PHE A O 1
ATOM 611 N N . SER A 1 81 ? 15.592 -7.007 16.125 1.00 67.00 81 SER A N 1
ATOM 612 C CA . SER A 1 81 ? 15.425 -5.614 15.678 1.00 67.00 81 SER A CA 1
ATOM 613 C C . SER A 1 81 ? 16.639 -5.054 14.924 1.00 67.00 81 SER A C 1
ATOM 615 O O . SER A 1 81 ? 16.477 -4.244 14.014 1.00 67.00 81 SER A O 1
ATOM 617 N N . GLU A 1 82 ? 17.860 -5.512 15.235 1.00 66.69 82 GLU A N 1
ATOM 618 C CA . GLU A 1 82 ? 19.064 -5.168 14.455 1.00 66.69 82 GLU A CA 1
ATOM 619 C C . GLU A 1 82 ? 18.940 -5.683 13.017 1.00 66.69 82 GLU A C 1
ATOM 621 O O . GLU A 1 82 ? 19.346 -5.016 12.062 1.00 66.69 82 GLU A O 1
ATOM 626 N N . VAL A 1 83 ? 18.408 -6.895 12.880 1.00 62.03 83 VAL A N 1
ATOM 627 C CA . VAL A 1 83 ? 18.380 -7.631 11.628 1.00 62.03 83 VAL A CA 1
ATOM 628 C C . VAL A 1 83 ? 17.102 -7.307 10.833 1.00 62.03 83 VAL A C 1
ATOM 630 O O . VAL A 1 83 ? 17.181 -7.324 9.617 1.00 62.03 83 VAL A O 1
ATOM 633 N N . VAL A 1 84 ? 15.977 -6.950 11.464 1.00 60.53 84 VAL A N 1
ATOM 634 C CA . VAL A 1 84 ? 14.663 -6.695 10.821 1.00 60.53 84 VAL A CA 1
ATOM 635 C C . VAL A 1 84 ? 14.364 -5.208 10.625 1.00 60.53 84 VAL A C 1
ATOM 637 O O . VAL A 1 84 ? 13.671 -4.850 9.680 1.00 60.53 84 VAL A O 1
ATOM 640 N N . GLY A 1 85 ? 14.926 -4.338 11.465 1.00 58.72 85 GLY A N 1
ATOM 641 C CA . GLY A 1 85 ? 14.553 -2.926 11.540 1.00 58.72 85 GLY A CA 1
ATOM 642 C C . GLY A 1 85 ? 13.743 -2.608 12.801 1.00 58.72 85 GLY A C 1
ATOM 643 O O . GLY A 1 85 ? 13.146 -3.486 13.422 1.00 58.72 85 GLY A O 1
ATOM 644 N N . GLU A 1 86 ? 13.774 -1.340 13.211 1.00 54.66 86 GLU A N 1
ATOM 645 C CA . GLU A 1 86 ? 12.946 -0.808 14.303 1.00 54.66 86 GLU A CA 1
ATOM 646 C C . GLU A 1 86 ? 11.534 -0.510 13.758 1.00 54.66 86 GLU A C 1
ATOM 648 O O . GLU A 1 86 ? 11.421 -0.039 12.629 1.00 54.66 86 GLU A O 1
ATOM 653 N N . GLY A 1 87 ? 10.478 -0.783 14.537 1.00 56.22 87 GLY A N 1
ATOM 654 C CA . GLY A 1 87 ? 9.083 -0.508 14.142 1.00 56.22 87 GLY A CA 1
ATOM 655 C C . GLY A 1 87 ? 8.349 -1.646 13.420 1.00 56.22 87 GLY A C 1
ATOM 656 O O . GLY A 1 87 ? 7.340 -1.397 12.781 1.00 56.22 87 GLY A O 1
ATOM 657 N N . TRP A 1 88 ? 8.857 -2.878 13.490 1.00 61.75 88 TRP A N 1
ATOM 658 C CA . TRP A 1 88 ? 8.192 -4.061 12.935 1.00 61.75 88 TRP A CA 1
ATOM 659 C C . TRP A 1 88 ? 7.388 -4.809 14.012 1.00 61.75 88 TRP A C 1
ATOM 661 O O . TRP A 1 88 ? 7.948 -5.091 15.080 1.00 61.75 88 TRP A O 1
ATOM 671 N N . ASP A 1 89 ? 6.127 -5.164 13.725 1.00 62.28 89 ASP A N 1
ATOM 672 C CA . ASP A 1 89 ? 5.245 -5.894 14.648 1.00 62.28 89 ASP A CA 1
ATOM 673 C C . ASP A 1 89 ? 5.038 -7.373 14.225 1.00 62.28 89 ASP A C 1
ATOM 675 O O . ASP A 1 89 ? 4.350 -7.671 13.245 1.00 62.28 89 ASP A O 1
ATOM 679 N N . PRO A 1 90 ? 5.572 -8.346 14.994 1.00 58.00 90 PRO A N 1
ATOM 680 C CA . PRO A 1 90 ? 5.390 -9.776 14.732 1.00 58.00 90 PRO A CA 1
ATOM 681 C C . PRO A 1 90 ? 3.967 -10.314 14.809 1.00 58.00 90 PRO A C 1
ATOM 683 O O . PRO A 1 90 ? 3.714 -11.449 14.370 1.00 58.00 90 PRO A O 1
ATOM 686 N N . SER A 1 91 ? 3.069 -9.580 15.454 1.00 59.09 91 SER A N 1
ATOM 687 C CA . SER A 1 91 ? 1.674 -9.966 15.607 1.00 59.09 91 SER A CA 1
ATOM 688 C C . SER A 1 91 ? 0.847 -9.626 14.368 1.00 59.09 91 SER A C 1
ATOM 690 O O . SER A 1 91 ? -0.058 -10.393 14.038 1.00 59.09 91 SER A O 1
ATOM 692 N N . GLU A 1 92 ? 1.241 -8.591 13.627 1.00 56.25 92 GLU A N 1
ATOM 693 C CA . GLU A 1 92 ? 0.517 -8.073 12.461 1.00 56.25 92 GLU A CA 1
ATOM 694 C C . GLU A 1 92 ? 1.128 -8.553 11.138 1.00 56.25 92 GLU A C 1
ATOM 696 O O . GLU A 1 92 ? 0.407 -8.870 10.191 1.00 56.25 92 GLU A O 1
ATOM 701 N N . ASP A 1 93 ? 2.451 -8.735 11.090 1.00 57.69 93 ASP A N 1
ATOM 702 C CA . ASP A 1 93 ? 3.142 -9.078 9.852 1.00 57.69 93 ASP A CA 1
ATOM 703 C C . ASP A 1 93 ? 3.304 -10.588 9.626 1.00 57.69 93 ASP A C 1
ATOM 705 O O . ASP A 1 93 ? 3.843 -11.352 10.436 1.00 57.69 93 ASP A O 1
ATOM 709 N N . ALA A 1 94 ? 2.861 -11.032 8.450 1.00 58.94 94 ALA A N 1
ATOM 710 C CA . ALA A 1 94 ? 2.998 -12.405 7.980 1.00 58.94 94 ALA A CA 1
ATOM 711 C C . ALA A 1 94 ? 4.463 -12.761 7.660 1.00 58.94 94 ALA A C 1
ATOM 713 O O . ALA A 1 94 ? 5.265 -11.886 7.362 1.00 58.94 94 ALA A O 1
ATOM 714 N N . ASN A 1 95 ? 4.855 -14.040 7.678 1.00 60.03 95 ASN A N 1
ATOM 715 C CA . ASN A 1 95 ? 6.274 -14.440 7.578 1.00 60.03 95 ASN A CA 1
ATOM 716 C C . ASN A 1 95 ? 6.974 -13.959 6.289 1.00 60.03 95 ASN A C 1
ATOM 718 O O . ASN A 1 95 ? 8.185 -13.721 6.289 1.00 60.03 95 ASN A O 1
ATOM 722 N N . THR A 1 96 ? 6.242 -13.851 5.179 1.00 56.88 96 THR A N 1
ATOM 723 C CA . THR A 1 96 ? 6.793 -13.431 3.882 1.00 56.88 96 THR A CA 1
ATOM 724 C C . THR A 1 96 ? 6.861 -11.910 3.776 1.00 56.88 96 THR A C 1
ATOM 726 O O . THR A 1 96 ? 7.882 -11.384 3.329 1.00 56.88 96 THR A O 1
ATOM 729 N N . THR A 1 97 ? 5.831 -11.215 4.267 1.00 57.81 97 THR A N 1
ATOM 730 C CA . THR A 1 97 ? 5.799 -9.753 4.442 1.00 57.81 97 THR A CA 1
ATOM 731 C C . THR A 1 97 ? 6.893 -9.305 5.403 1.00 57.81 97 THR A C 1
ATOM 733 O O . THR A 1 97 ? 7.680 -8.429 5.071 1.00 57.81 97 THR A O 1
ATOM 736 N N . ALA A 1 98 ? 7.058 -10.015 6.517 1.00 57.16 98 ALA A N 1
ATOM 737 C CA . ALA A 1 98 ? 8.127 -9.833 7.483 1.00 57.16 98 ALA A CA 1
ATOM 738 C C . ALA A 1 98 ? 9.498 -9.915 6.824 1.00 57.16 98 ALA A C 1
ATOM 740 O O . ALA A 1 98 ? 10.343 -9.085 7.103 1.00 57.16 98 ALA A O 1
ATOM 741 N N . LEU A 1 99 ? 9.737 -10.872 5.920 1.00 59.56 99 LEU A N 1
ATOM 742 C CA . LEU A 1 99 ? 11.024 -10.981 5.227 1.00 59.56 99 LEU A CA 1
ATOM 743 C C . LEU A 1 99 ? 11.267 -9.900 4.178 1.00 59.56 99 LEU A C 1
ATOM 745 O O . LEU A 1 99 ? 12.416 -9.537 3.924 1.00 59.56 99 LEU A O 1
ATOM 749 N N . VAL A 1 100 ? 10.205 -9.430 3.545 1.00 59.78 100 VAL A N 1
ATOM 750 C CA . VAL A 1 100 ? 10.233 -8.295 2.630 1.00 59.78 100 VAL A CA 1
ATOM 751 C C . VAL A 1 100 ? 10.551 -7.013 3.396 1.00 59.78 100 VAL A C 1
ATOM 753 O O . VAL A 1 100 ? 11.489 -6.305 3.036 1.00 59.78 100 VAL A O 1
ATOM 756 N N . TYR A 1 101 ? 9.835 -6.774 4.490 1.00 55.72 101 TYR A N 1
ATOM 757 C CA . TYR A 1 101 ? 10.002 -5.624 5.366 1.00 55.72 101 TYR A CA 1
ATOM 758 C C . TYR A 1 101 ? 11.379 -5.645 6.021 1.00 55.72 101 TYR A C 1
ATOM 760 O O . TYR A 1 101 ? 12.107 -4.664 5.997 1.00 55.72 101 TYR A O 1
ATOM 768 N N . PHE A 1 102 ? 11.808 -6.817 6.473 1.00 58.31 102 PHE A N 1
ATOM 769 C CA . PHE A 1 102 ? 13.166 -7.115 6.898 1.00 58.31 102 PHE A CA 1
ATOM 770 C C . PHE A 1 102 ? 14.196 -6.796 5.814 1.00 58.31 102 PHE A C 1
ATOM 772 O O . PHE A 1 102 ? 15.190 -6.136 6.082 1.00 58.31 102 PHE A O 1
ATOM 779 N N . ALA A 1 103 ? 14.002 -7.235 4.570 1.00 53.69 103 ALA A N 1
ATOM 780 C CA . ALA A 1 103 ? 14.946 -6.941 3.493 1.00 53.69 103 ALA A CA 1
ATOM 781 C C . ALA A 1 103 ? 14.995 -5.438 3.158 1.00 53.69 103 ALA A C 1
ATOM 783 O O . ALA A 1 103 ? 16.067 -4.945 2.811 1.00 53.69 103 ALA A O 1
ATOM 784 N N . ALA A 1 104 ? 13.874 -4.727 3.302 1.00 53.09 104 ALA A N 1
ATOM 785 C CA . ALA A 1 104 ? 13.762 -3.287 3.089 1.00 53.09 104 ALA A CA 1
ATOM 786 C C . ALA A 1 104 ? 14.356 -2.452 4.243 1.00 53.09 104 ALA A C 1
ATOM 788 O O . ALA A 1 104 ? 15.054 -1.471 3.989 1.00 53.09 104 ALA A O 1
ATOM 789 N N . ASN A 1 105 ? 14.151 -2.867 5.498 1.00 49.97 105 ASN A N 1
ATOM 790 C CA . ASN A 1 105 ? 14.497 -2.105 6.705 1.00 49.97 105 ASN A CA 1
ATOM 791 C C . ASN A 1 105 ? 15.760 -2.586 7.435 1.00 49.97 105 ASN A C 1
ATOM 793 O O . ASN A 1 105 ? 16.287 -1.884 8.308 1.00 49.97 105 ASN A O 1
ATOM 797 N N . SER A 1 106 ? 16.299 -3.752 7.079 1.00 49.06 106 SER A N 1
ATOM 798 C CA . SER A 1 106 ? 17.536 -4.258 7.673 1.00 49.06 106 SER A CA 1
ATOM 799 C C . SER A 1 106 ? 18.722 -3.338 7.364 1.00 49.06 106 SER A C 1
ATOM 801 O O . SER A 1 106 ? 19.055 -3.039 6.218 1.00 49.06 106 SER A O 1
ATOM 803 N N . ARG A 1 107 ? 19.405 -2.874 8.420 1.00 44.25 107 ARG A N 1
ATOM 804 C CA . ARG A 1 107 ? 20.517 -1.901 8.376 1.00 44.25 107 ARG A CA 1
ATOM 805 C C . ARG A 1 107 ? 21.825 -2.465 7.771 1.00 44.25 107 ARG A C 1
ATOM 807 O O . ARG A 1 107 ? 22.913 -2.020 8.145 1.00 44.25 107 ARG A O 1
ATOM 814 N N . PHE A 1 108 ? 21.776 -3.435 6.855 1.00 44.16 108 PHE A N 1
ATOM 815 C CA . PHE A 1 108 ? 22.973 -4.070 6.289 1.00 44.16 108 PHE A CA 1
ATOM 816 C C . PHE A 1 108 ? 23.490 -3.327 5.059 1.00 44.16 108 PHE A C 1
ATOM 818 O O . PHE A 1 108 ? 22.795 -3.216 4.058 1.00 44.16 108 PHE A O 1
ATOM 825 N N . ASP A 1 109 ? 24.723 -2.813 5.171 1.00 43.56 109 ASP A N 1
ATOM 826 C CA . ASP A 1 109 ? 25.483 -2.080 4.144 1.00 43.56 109 ASP A CA 1
ATOM 827 C C . ASP A 1 109 ? 24.575 -1.299 3.179 1.00 43.56 109 ASP A C 1
ATOM 829 O O . ASP A 1 109 ? 24.454 -1.637 1.997 1.00 43.56 109 ASP A O 1
ATOM 833 N N . ARG A 1 110 ? 23.894 -0.286 3.748 1.00 46.56 110 ARG A N 1
ATOM 834 C CA . ARG A 1 110 ? 22.860 0.573 3.134 1.00 46.56 110 ARG A CA 1
ATOM 835 C C . ARG A 1 110 ? 23.108 0.927 1.659 1.00 46.56 110 ARG A C 1
ATOM 837 O O . ARG A 1 110 ? 22.157 1.154 0.931 1.00 46.56 110 ARG A O 1
ATOM 844 N N . ALA A 1 111 ? 24.357 0.949 1.203 1.00 46.44 111 ALA A N 1
ATOM 845 C CA . ALA A 1 111 ? 24.721 1.280 -0.167 1.00 46.44 111 ALA A CA 1
ATOM 846 C C . ALA A 1 111 ? 24.348 0.227 -1.234 1.00 46.44 111 ALA A C 1
ATOM 848 O O . ALA A 1 111 ? 24.228 0.589 -2.392 1.00 46.44 111 ALA A O 1
ATOM 849 N N . ARG A 1 112 ? 24.213 -1.077 -0.937 1.00 48.78 112 ARG A N 1
ATOM 850 C CA . ARG A 1 112 ? 24.082 -2.090 -2.023 1.00 48.78 112 ARG A CA 1
ATOM 851 C C . ARG A 1 112 ? 22.680 -2.629 -2.277 1.00 48.78 112 ARG A C 1
ATOM 853 O O . ARG A 1 112 ? 22.393 -3.009 -3.412 1.00 48.78 112 ARG A O 1
ATOM 860 N N . LEU A 1 113 ? 21.862 -2.733 -1.234 1.00 51.38 113 LEU A N 1
ATOM 861 C CA . LEU A 1 113 ? 20.526 -3.337 -1.295 1.00 51.38 113 LEU A CA 1
ATOM 862 C C . LEU A 1 113 ? 19.423 -2.277 -1.366 1.00 51.38 113 LEU A C 1
ATOM 864 O O . LEU A 1 113 ? 18.535 -2.407 -2.201 1.00 51.38 113 LEU A O 1
ATOM 868 N N . TYR A 1 114 ? 19.548 -1.193 -0.593 1.00 49.16 114 TYR A N 1
ATOM 869 C CA . TYR A 1 114 ? 18.628 -0.048 -0.633 1.00 49.16 114 TYR A CA 1
ATOM 870 C C . TYR A 1 114 ? 18.626 0.624 -2.004 1.00 49.16 114 TYR A C 1
ATOM 872 O O . TYR A 1 114 ? 17.594 0.977 -2.550 1.00 49.16 114 TYR A O 1
ATOM 880 N N . GLU A 1 115 ? 19.796 0.718 -2.631 1.00 63.34 115 GLU A N 1
ATOM 881 C CA . GLU A 1 115 ? 19.870 1.246 -3.982 1.00 63.34 115 GLU A CA 1
ATOM 882 C C . GLU A 1 115 ? 19.455 0.202 -5.043 1.00 63.34 115 GLU A C 1
ATOM 884 O O . GLU A 1 115 ? 19.796 0.348 -6.200 1.00 63.34 115 GLU A O 1
ATOM 889 N N . ARG A 1 116 ? 18.804 -0.917 -4.712 1.00 68.12 116 ARG A N 1
ATOM 890 C CA . ARG A 1 116 ? 18.294 -1.893 -5.703 1.00 68.12 116 ARG A CA 1
ATOM 891 C C . ARG A 1 116 ? 16.903 -2.410 -5.380 1.00 68.12 116 ARG A C 1
ATOM 893 O O . ARG A 1 116 ? 16.378 -3.193 -6.169 1.00 68.12 116 ARG A O 1
ATOM 900 N N . LEU A 1 117 ? 16.339 -1.991 -4.258 1.00 73.62 117 LEU A N 1
ATOM 901 C CA . LEU A 1 117 ? 15.014 -2.319 -3.776 1.00 73.62 117 LEU A CA 1
ATOM 902 C C . LEU A 1 117 ? 14.333 -0.996 -3.451 1.00 73.62 117 LEU A C 1
ATOM 904 O O . LEU A 1 117 ? 14.905 -0.179 -2.740 1.00 73.62 117 LEU A O 1
ATOM 908 N N . ALA A 1 118 ? 13.134 -0.798 -3.963 1.00 72.88 118 ALA A N 1
ATOM 909 C CA . ALA A 1 118 ? 12.314 0.345 -3.634 1.00 72.88 118 ALA A CA 1
ATOM 910 C C . ALA A 1 118 ? 10.908 -0.153 -3.315 1.00 72.88 118 ALA A C 1
ATOM 912 O O . ALA A 1 118 ? 10.366 -1.003 -4.026 1.00 72.88 118 ALA A O 1
ATOM 913 N N . LEU A 1 119 ? 10.377 0.332 -2.202 1.00 72.50 119 LEU A N 1
ATOM 914 C CA . LEU A 1 119 ? 8.995 0.150 -1.804 1.00 72.50 119 LEU A CA 1
ATOM 915 C C . LEU A 1 119 ? 8.306 1.469 -2.122 1.00 72.50 119 LEU A C 1
ATOM 917 O O . LEU A 1 119 ? 8.797 2.500 -1.678 1.00 72.50 119 LEU A O 1
ATOM 921 N N . PHE A 1 120 ? 7.244 1.405 -2.910 1.00 72.44 120 PHE A N 1
ATOM 922 C CA . PHE A 1 120 ? 6.441 2.560 -3.271 1.00 72.44 120 PHE A CA 1
ATOM 923 C C . PHE A 1 120 ? 5.044 2.368 -2.718 1.00 72.44 120 PHE A C 1
ATOM 925 O O . PHE A 1 120 ? 4.417 1.347 -3.004 1.00 72.44 120 PHE A O 1
ATOM 932 N N . ASP A 1 121 ? 4.538 3.346 -1.985 1.00 68.44 121 ASP A N 1
ATOM 933 C CA . ASP A 1 121 ? 3.092 3.481 -1.833 1.00 68.44 121 ASP A CA 1
ATOM 934 C C . ASP A 1 121 ? 2.488 3.879 -3.200 1.00 68.44 121 ASP A C 1
ATOM 936 O O . ASP A 1 121 ? 3.115 4.598 -3.984 1.00 68.44 121 ASP A O 1
ATOM 940 N N . TRP A 1 122 ? 1.279 3.414 -3.526 1.00 62.41 122 TRP A N 1
ATOM 941 C CA . TRP A 1 122 ? 0.552 3.845 -4.727 1.00 62.41 122 TRP A CA 1
ATOM 942 C C . TRP A 1 122 ? 0.328 5.367 -4.777 1.00 62.41 122 TRP A C 1
ATOM 944 O O . TRP A 1 122 ? 0.089 5.910 -5.859 1.00 62.41 122 TRP A O 1
ATOM 954 N N . LYS A 1 123 ? 0.419 6.044 -3.625 1.00 61.28 123 LYS A N 1
ATOM 955 C CA . LYS A 1 123 ? 0.339 7.503 -3.472 1.00 61.28 123 LYS A CA 1
ATOM 956 C C . LYS A 1 123 ? 1.643 8.244 -3.779 1.00 61.28 123 LYS A C 1
ATOM 958 O O . LYS A 1 123 ? 1.611 9.472 -3.875 1.00 61.28 123 LYS A O 1
ATOM 963 N N . GLU A 1 124 ? 2.774 7.549 -3.911 1.00 73.38 124 GLU A N 1
ATOM 964 C CA . GLU A 1 124 ? 4.051 8.215 -4.173 1.00 73.38 124 GLU A CA 1
ATOM 965 C C . GLU A 1 124 ? 4.027 8.956 -5.509 1.00 73.38 124 GLU A C 1
ATOM 967 O O . GLU A 1 124 ? 3.530 8.478 -6.536 1.00 73.38 124 GLU A O 1
ATOM 972 N N . SER A 1 125 ? 4.583 10.164 -5.493 1.00 83.50 125 SER A N 1
ATOM 973 C CA . SER A 1 125 ? 4.634 11.005 -6.679 1.00 83.50 125 SER A CA 1
ATOM 974 C C . SER A 1 125 ? 5.531 10.375 -7.742 1.00 83.50 125 SER A C 1
ATOM 976 O O . SER A 1 125 ? 6.532 9.717 -7.442 1.00 83.50 125 SER A O 1
ATOM 978 N N . GLY A 1 126 ? 5.254 10.643 -9.022 1.00 87.75 126 GLY A N 1
ATOM 979 C CA . GLY A 1 126 ? 6.126 10.147 -10.082 1.00 87.75 126 GLY A CA 1
ATOM 980 C C . GLY A 1 126 ? 7.579 10.609 -9.940 1.00 87.75 126 GLY A C 1
ATOM 981 O O . GLY A 1 126 ? 8.487 9.910 -10.387 1.00 87.75 126 GLY A O 1
ATOM 982 N N . ASP A 1 127 ? 7.824 11.757 -9.295 1.00 91.00 127 ASP A N 1
ATOM 983 C CA . ASP A 1 127 ? 9.175 12.245 -9.008 1.00 91.00 127 ASP A CA 1
ATOM 984 C C . ASP A 1 127 ? 9.929 11.342 -8.023 1.00 91.00 127 ASP A C 1
ATOM 986 O O . ASP A 1 127 ? 11.092 11.034 -8.290 1.00 91.00 127 ASP A O 1
ATOM 990 N N . GLU A 1 128 ? 9.283 10.895 -6.944 1.00 88.00 128 GLU A N 1
ATOM 991 C CA . GLU A 1 128 ? 9.860 9.971 -5.953 1.00 88.00 128 GLU A CA 1
ATOM 992 C C . GLU A 1 128 ? 10.157 8.612 -6.588 1.00 88.00 128 GLU A C 1
ATOM 994 O O . GLU A 1 128 ? 11.277 8.099 -6.485 1.00 88.00 128 GLU A O 1
ATOM 999 N N . VAL A 1 129 ? 9.209 8.098 -7.377 1.00 90.25 129 VAL A N 1
ATOM 1000 C CA . VAL A 1 129 ? 9.385 6.864 -8.152 1.00 90.25 129 VAL A CA 1
ATOM 1001 C C . VAL A 1 129 ? 10.572 6.972 -9.111 1.00 90.25 129 VAL A C 1
ATOM 1003 O O . VAL A 1 129 ? 11.434 6.089 -9.174 1.00 90.25 129 VAL A O 1
ATOM 1006 N N . ALA A 1 130 ? 10.657 8.071 -9.861 1.00 93.12 130 ALA A N 1
ATOM 1007 C CA . ALA A 1 130 ? 11.748 8.302 -10.799 1.00 93.12 130 ALA A CA 1
ATOM 1008 C C . ALA A 1 130 ? 13.101 8.489 -10.094 1.00 93.12 130 ALA A C 1
ATOM 1010 O O . ALA A 1 130 ? 14.123 8.050 -10.626 1.00 93.12 130 ALA A O 1
ATOM 1011 N N . ASP A 1 131 ? 13.137 9.111 -8.913 1.00 91.31 131 ASP A N 1
ATOM 1012 C CA . ASP A 1 131 ? 14.352 9.241 -8.101 1.00 91.31 131 ASP A CA 1
ATOM 1013 C C . ASP A 1 131 ? 14.840 7.892 -7.575 1.00 91.31 131 ASP A C 1
ATOM 1015 O O . ASP A 1 131 ? 16.035 7.587 -7.667 1.00 91.31 131 ASP A O 1
ATOM 1019 N N . ALA A 1 132 ? 13.926 7.045 -7.110 1.00 89.06 132 ALA A N 1
ATOM 1020 C CA . ALA A 1 132 ? 14.250 5.690 -6.698 1.00 89.06 132 ALA A CA 1
ATOM 1021 C C . ALA A 1 132 ? 14.756 4.847 -7.878 1.00 89.06 132 ALA A C 1
ATOM 1023 O O . ALA A 1 132 ? 15.802 4.205 -7.769 1.00 89.06 132 ALA A O 1
ATOM 1024 N N . PHE A 1 133 ? 14.110 4.896 -9.048 1.00 93.50 133 PHE A N 1
ATOM 1025 C CA . PHE A 1 133 ? 14.609 4.192 -10.236 1.00 93.50 133 PHE A CA 1
ATOM 1026 C C . PHE A 1 133 ? 15.977 4.707 -10.697 1.00 93.50 133 PHE A C 1
ATOM 1028 O O . PHE A 1 133 ? 16.853 3.915 -11.060 1.00 93.50 133 PHE A O 1
ATOM 1035 N N . ASP A 1 134 ? 16.203 6.018 -10.645 1.00 92.44 134 ASP A N 1
ATOM 1036 C CA . ASP A 1 134 ? 17.501 6.628 -10.920 1.00 92.44 134 ASP A CA 1
ATOM 1037 C C . ASP A 1 134 ? 18.585 6.135 -9.946 1.00 92.44 134 ASP A C 1
ATOM 1039 O O . ASP A 1 134 ? 19.711 5.837 -10.371 1.00 92.44 134 ASP A O 1
ATOM 1043 N N . ALA A 1 135 ? 18.263 6.036 -8.653 1.00 86.38 135 ALA A N 1
ATOM 1044 C CA . ALA A 1 135 ? 19.144 5.463 -7.641 1.00 86.38 135 ALA A CA 1
ATOM 1045 C C . ALA A 1 135 ? 19.436 3.986 -7.948 1.00 86.38 135 ALA A C 1
ATOM 1047 O O . ALA A 1 135 ? 20.601 3.583 -7.951 1.00 86.38 135 ALA A O 1
ATOM 1048 N N . MET A 1 136 ? 18.415 3.218 -8.345 1.00 86.81 136 MET A N 1
ATOM 1049 C CA . MET A 1 136 ? 18.548 1.809 -8.721 1.00 86.81 136 MET A CA 1
ATOM 1050 C C . MET A 1 136 ? 19.470 1.560 -9.909 1.00 86.81 136 MET A C 1
ATOM 1052 O O . MET A 1 136 ? 20.287 0.627 -9.911 1.00 86.81 136 MET A O 1
ATOM 1056 N N . LEU A 1 137 ? 19.371 2.410 -10.927 1.00 87.19 137 LEU A N 1
ATOM 1057 C CA . LEU A 1 137 ? 20.264 2.375 -12.080 1.00 87.19 137 LEU A CA 1
ATOM 1058 C C . LEU A 1 137 ? 21.694 2.750 -11.674 1.00 87.19 137 LEU A C 1
ATOM 1060 O O . LEU A 1 137 ? 22.638 2.041 -12.032 1.00 87.19 137 LEU A O 1
ATOM 1064 N N . THR A 1 138 ? 21.849 3.795 -10.858 1.00 85.88 138 THR A N 1
ATOM 1065 C CA . THR A 1 138 ? 23.155 4.279 -10.380 1.00 85.88 138 THR A CA 1
ATOM 1066 C C . THR A 1 138 ? 23.903 3.199 -9.592 1.00 85.88 138 THR A C 1
ATOM 1068 O O . THR A 1 138 ? 25.054 2.891 -9.910 1.00 85.88 138 THR A O 1
ATOM 1071 N N . ALA A 1 139 ? 23.233 2.537 -8.650 1.00 77.25 139 ALA A N 1
ATOM 1072 C CA . ALA A 1 139 ? 23.760 1.414 -7.86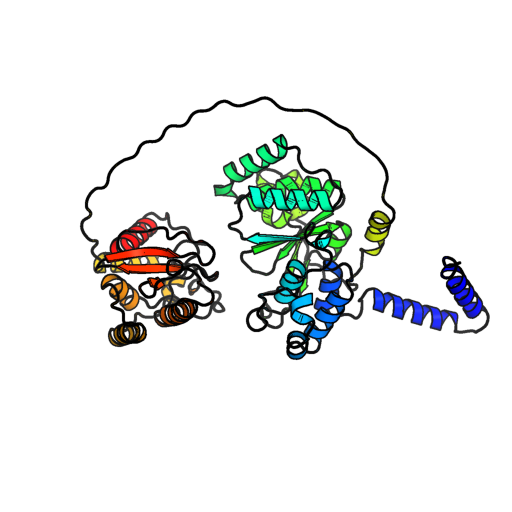2 1.00 77.25 139 ALA A CA 1
ATOM 1073 C C . ALA A 1 139 ? 24.189 0.205 -8.679 1.00 77.25 139 ALA A C 1
ATOM 1075 O O . ALA A 1 139 ? 25.005 -0.641 -8.288 1.00 77.25 139 ALA A O 1
ATOM 1076 N N . SER A 1 140 ? 23.537 0.063 -9.823 1.00 76.94 140 SER A N 1
ATOM 1077 C CA . SER A 1 140 ? 23.789 -1.014 -10.755 1.00 76.94 140 SER A CA 1
ATOM 1078 C C . SER A 1 140 ? 24.906 -0.664 -11.738 1.00 76.94 140 SER A C 1
ATOM 1080 O O . SER A 1 140 ? 25.274 -1.506 -12.555 1.00 76.94 140 SER A O 1
ATOM 1082 N N . GLY A 1 141 ? 25.483 0.540 -11.637 1.00 80.62 141 GLY A N 1
ATOM 1083 C CA . GLY A 1 141 ? 26.499 1.044 -12.556 1.00 80.62 141 GLY A CA 1
ATOM 1084 C C . GLY A 1 141 ? 25.944 1.332 -13.951 1.00 80.62 141 GLY A C 1
ATOM 1085 O O . GLY A 1 141 ? 26.691 1.280 -14.927 1.00 80.62 141 GLY A O 1
ATOM 1086 N N . VAL A 1 142 ? 24.638 1.588 -14.055 1.00 84.56 142 VAL A N 1
ATOM 1087 C CA . VAL A 1 142 ? 23.908 1.779 -15.311 1.00 84.56 142 VAL A CA 1
ATOM 1088 C C . VAL A 1 142 ? 23.639 3.262 -15.531 1.00 84.56 142 VAL A C 1
ATOM 1090 O O . VAL A 1 142 ? 23.361 4.009 -14.595 1.00 84.56 142 VAL A O 1
ATOM 1093 N N . GLY A 1 143 ? 23.722 3.702 -16.788 1.00 85.56 143 GLY A N 1
ATOM 1094 C CA . GLY A 1 143 ? 23.326 5.056 -17.160 1.00 85.56 143 GLY A CA 1
ATOM 1095 C C . GLY A 1 143 ? 21.831 5.272 -16.918 1.00 85.56 143 GLY A C 1
ATOM 1096 O O . GLY A 1 143 ? 21.006 4.517 -17.429 1.00 85.56 143 GLY A O 1
ATOM 1097 N N . LYS A 1 144 ? 21.497 6.308 -16.151 1.00 90.31 144 LYS A N 1
ATOM 1098 C CA . LYS A 1 144 ? 20.120 6.762 -15.932 1.00 90.31 144 LYS A CA 1
ATOM 1099 C C . LYS A 1 144 ? 19.661 7.728 -17.038 1.00 90.31 144 LYS A C 1
ATOM 1101 O O . LYS A 1 144 ? 20.518 8.209 -17.791 1.00 90.31 144 LYS A O 1
ATOM 1106 N N . PRO A 1 145 ? 18.353 8.014 -17.169 1.00 92.94 145 PRO A N 1
ATOM 1107 C CA . PRO A 1 145 ? 17.856 8.946 -18.174 1.00 92.94 145 PRO A CA 1
ATOM 1108 C C . PRO A 1 145 ? 18.553 10.307 -18.075 1.00 92.94 145 PRO A C 1
ATOM 1110 O O . PRO A 1 145 ? 18.894 10.784 -16.987 1.00 92.94 145 PRO A O 1
ATOM 1113 N N . SER A 1 146 ? 18.752 10.970 -19.215 1.00 95.38 146 SER A N 1
ATOM 1114 C CA . SER A 1 146 ? 19.198 12.371 -19.185 1.00 95.38 146 SER A CA 1
ATOM 1115 C C . SER A 1 146 ? 18.144 13.249 -18.482 1.00 95.38 146 SER A C 1
ATOM 1117 O O . SER A 1 146 ? 16.963 12.915 -18.537 1.00 95.38 146 SER A O 1
ATOM 1119 N N . PRO A 1 147 ? 18.492 14.398 -17.869 1.00 95.44 147 PRO A N 1
ATOM 1120 C CA . PRO A 1 147 ? 17.503 15.240 -17.183 1.00 95.44 147 PRO A CA 1
ATOM 1121 C C . PRO A 1 147 ? 16.302 15.635 -18.056 1.00 95.44 147 PRO A C 1
ATOM 1123 O O . PRO A 1 147 ? 15.167 15.621 -17.591 1.00 95.44 147 PRO A O 1
ATOM 1126 N N . SER A 1 148 ? 16.539 15.926 -19.339 1.00 95.12 148 SER A N 1
ATOM 1127 C CA . SER A 1 148 ? 15.481 16.227 -20.313 1.00 95.12 148 SER A CA 1
ATOM 1128 C C . SER A 1 148 ? 14.586 15.027 -20.611 1.00 95.12 148 SER A C 1
ATOM 1130 O O . SER A 1 148 ? 13.384 15.176 -20.796 1.00 95.12 148 SER A O 1
ATOM 1132 N N . GLU A 1 149 ? 15.172 13.836 -20.664 1.00 96.00 149 GLU A N 1
ATOM 1133 C CA . GLU A 1 149 ? 14.452 12.592 -20.918 1.00 96.00 149 GLU A CA 1
ATOM 1134 C C . GLU A 1 149 ? 13.644 12.172 -19.690 1.00 96.00 149 GLU A C 1
ATOM 1136 O O . GLU A 1 149 ? 12.471 11.850 -19.833 1.00 96.00 149 GLU A O 1
ATOM 1141 N N . ARG A 1 150 ? 14.221 12.285 -18.486 1.00 95.62 150 ARG A N 1
ATOM 1142 C CA . ARG A 1 150 ? 13.514 12.109 -17.210 1.00 95.62 150 ARG A CA 1
ATOM 1143 C C . ARG A 1 150 ? 12.320 13.056 -17.114 1.00 95.62 150 ARG A C 1
ATOM 1145 O O . ARG A 1 150 ? 11.221 12.623 -16.796 1.00 95.62 150 ARG A O 1
ATOM 1152 N N . GLN A 1 151 ? 12.506 14.337 -17.436 1.00 96.06 151 GLN A N 1
ATOM 1153 C CA . GLN A 1 151 ? 11.417 15.315 -17.402 1.00 96.06 151 GLN A CA 1
ATOM 1154 C C . GLN A 1 151 ? 10.325 15.010 -18.435 1.00 96.06 151 GLN A C 1
ATOM 1156 O O . GLN A 1 151 ? 9.148 15.176 -18.128 1.00 96.06 151 GLN A O 1
ATOM 1161 N N . ALA A 1 152 ? 10.692 14.550 -19.634 1.00 97.06 152 ALA A N 1
ATOM 1162 C CA . ALA A 1 152 ? 9.723 14.124 -20.641 1.00 97.06 152 ALA A CA 1
ATOM 1163 C C . ALA A 1 152 ? 8.930 12.890 -20.181 1.00 97.06 152 ALA A C 1
ATOM 1165 O O . ALA A 1 152 ? 7.711 12.885 -20.315 1.00 97.06 152 ALA A O 1
ATOM 1166 N N . ILE A 1 153 ? 9.607 11.900 -19.588 1.00 96.94 153 ILE A N 1
ATOM 1167 C CA . ILE A 1 153 ? 8.984 10.703 -19.006 1.00 96.94 153 ILE A CA 1
ATOM 1168 C C . ILE A 1 153 ? 8.002 11.092 -17.893 1.00 96.94 153 ILE A C 1
ATOM 1170 O O . ILE A 1 153 ? 6.865 10.644 -17.912 1.00 96.94 153 ILE A O 1
ATOM 1174 N N . LEU A 1 154 ? 8.404 11.965 -16.966 1.00 96.38 154 LEU A N 1
ATOM 1175 C CA . LEU A 1 154 ? 7.539 12.437 -15.879 1.00 96.38 154 LEU A CA 1
ATOM 1176 C C . LEU A 1 154 ? 6.363 13.268 -16.373 1.00 96.38 154 LEU A C 1
ATOM 1178 O O . LEU A 1 154 ? 5.266 13.178 -15.837 1.00 96.38 154 LEU A O 1
ATOM 1182 N N . LYS A 1 155 ? 6.583 14.115 -17.382 1.00 96.81 155 LYS A N 1
ATOM 1183 C CA . LYS A 1 155 ? 5.493 14.878 -17.985 1.00 96.81 155 LYS A CA 1
ATOM 1184 C C . LYS A 1 155 ? 4.474 13.929 -18.609 1.00 96.81 155 LYS A C 1
ATOM 1186 O O . LYS A 1 155 ? 3.289 14.098 -18.379 1.00 96.81 155 LYS A O 1
ATOM 1191 N N . GLU A 1 156 ? 4.939 12.943 -19.367 1.00 95.81 156 GLU A N 1
ATOM 1192 C CA . GLU A 1 156 ? 4.064 11.941 -19.966 1.00 95.81 156 GLU A CA 1
ATOM 1193 C C . GLU A 1 156 ? 3.329 11.119 -18.904 1.00 95.81 156 GLU A C 1
ATOM 1195 O O . GLU A 1 156 ? 2.124 10.941 -19.029 1.00 95.81 156 GLU A O 1
ATOM 1200 N N . ALA A 1 157 ? 4.018 10.678 -17.846 1.00 95.06 157 ALA A N 1
ATOM 1201 C CA . ALA A 1 157 ? 3.394 9.975 -16.728 1.00 95.06 157 ALA A CA 1
ATOM 1202 C C . ALA A 1 157 ? 2.253 10.800 -16.120 1.00 95.06 157 ALA A C 1
ATOM 1204 O O . ALA A 1 157 ? 1.146 10.289 -16.009 1.00 95.06 157 ALA A O 1
ATOM 1205 N N . ARG A 1 158 ? 2.481 12.092 -15.845 1.00 95.00 158 ARG A N 1
ATOM 1206 C CA . ARG A 1 158 ? 1.445 13.018 -15.353 1.00 95.00 158 ARG A CA 1
ATOM 1207 C C . ARG A 1 158 ? 0.310 13.239 -16.353 1.00 95.00 158 ARG A C 1
ATOM 1209 O O . ARG A 1 158 ? -0.851 13.241 -15.964 1.00 95.00 158 ARG A O 1
ATOM 1216 N N . ASP A 1 159 ? 0.630 13.427 -17.635 1.00 95.50 159 ASP A N 1
ATOM 1217 C CA . ASP A 1 159 ? -0.371 13.631 -18.694 1.00 95.50 159 ASP A CA 1
ATOM 1218 C C . ASP A 1 159 ? -1.289 12.399 -18.842 1.00 95.50 159 ASP A C 1
ATOM 1220 O O . ASP A 1 159 ? -2.459 12.536 -19.192 1.00 95.50 159 ASP A O 1
ATOM 1224 N N . LEU A 1 160 ? -0.749 11.205 -18.580 1.00 93.06 160 LEU A N 1
ATOM 1225 C CA . LEU A 1 160 ? -1.421 9.912 -18.706 1.00 93.06 160 LEU A CA 1
ATOM 1226 C C . LEU A 1 160 ? -1.912 9.338 -17.366 1.00 93.06 160 LEU A C 1
ATOM 1228 O O . LEU A 1 160 ? -2.495 8.252 -17.344 1.00 93.06 160 LEU A O 1
ATOM 1232 N N . ALA A 1 161 ? -1.709 10.048 -16.253 1.00 87.25 161 ALA A N 1
ATOM 1233 C CA . ALA A 1 161 ? -2.004 9.550 -14.911 1.00 87.25 161 ALA A CA 1
ATOM 1234 C C . ALA A 1 161 ? -3.487 9.195 -14.735 1.00 87.25 161 ALA A C 1
ATOM 1236 O O . ALA A 1 161 ? -3.802 8.203 -14.086 1.00 87.25 161 ALA A O 1
ATOM 1237 N N . GLY A 1 162 ? -4.385 9.956 -15.372 1.00 85.94 162 GLY A N 1
ATOM 1238 C CA . GLY A 1 162 ? -5.826 9.694 -15.340 1.00 85.94 162 GLY A CA 1
ATOM 1239 C C . GLY A 1 162 ? -6.269 8.442 -16.106 1.00 85.94 162 GLY A C 1
ATOM 1240 O O . GLY A 1 162 ? -7.388 7.986 -15.904 1.00 85.94 162 GLY A O 1
ATOM 1241 N N . GLU A 1 163 ? -5.422 7.886 -16.978 1.00 90.06 163 GLU A N 1
ATOM 1242 C CA . GLU A 1 163 ? -5.734 6.679 -17.758 1.00 90.06 163 GLU A CA 1
ATOM 1243 C C . GLU A 1 163 ? -4.978 5.443 -17.247 1.00 90.06 163 GLU A C 1
ATOM 1245 O O . GLU A 1 163 ? -5.533 4.346 -17.242 1.00 90.06 163 GLU A O 1
ATOM 1250 N N . TYR A 1 164 ? -3.730 5.608 -16.790 1.00 84.31 164 TYR A N 1
ATOM 1251 C CA . TYR A 1 164 ? -2.854 4.479 -16.446 1.00 84.31 164 TYR A CA 1
ATOM 1252 C C . TYR A 1 164 ? -2.200 4.553 -15.063 1.00 84.31 164 TYR A C 1
ATOM 1254 O O . TYR A 1 164 ? -1.479 3.618 -14.723 1.00 84.31 164 TYR A O 1
ATOM 1262 N N . THR A 1 165 ? -2.412 5.612 -14.271 1.00 87.31 165 THR A N 1
ATOM 1263 C CA . THR A 1 165 ? -1.570 6.005 -13.116 1.00 87.31 165 THR A CA 1
ATOM 1264 C C . THR A 1 165 ? -0.100 6.257 -13.500 1.00 87.31 165 THR A C 1
ATOM 1266 O O . THR A 1 165 ? 0.387 5.799 -14.536 1.00 87.31 165 THR A O 1
ATOM 1269 N N . GLU A 1 166 ? 0.638 7.042 -12.711 1.00 91.31 166 GLU A N 1
ATOM 1270 C CA . GLU A 1 166 ? 2.007 7.431 -13.095 1.00 91.31 166 GLU A CA 1
ATOM 1271 C C . GLU A 1 166 ? 2.981 6.243 -13.079 1.00 91.31 166 GLU A C 1
ATOM 1273 O O . GLU A 1 166 ? 3.810 6.105 -13.982 1.00 91.31 166 GLU A O 1
ATOM 1278 N N . LEU A 1 167 ? 2.869 5.349 -12.092 1.00 91.56 167 LEU A N 1
ATOM 1279 C CA . LEU A 1 167 ? 3.828 4.264 -11.888 1.00 91.56 167 LEU A CA 1
ATOM 1280 C C . LEU A 1 167 ? 3.900 3.272 -13.069 1.00 91.56 167 LEU A C 1
ATOM 1282 O O . LEU A 1 167 ? 5.012 3.006 -13.531 1.00 91.56 167 LEU A O 1
ATOM 1286 N N . PRO A 1 168 ? 2.797 2.751 -13.638 1.00 91.06 168 PRO A N 1
ATOM 1287 C CA . PRO A 1 168 ? 2.845 1.900 -14.827 1.00 91.06 168 PRO A CA 1
ATOM 1288 C C . PRO A 1 168 ? 3.488 2.576 -16.042 1.00 91.06 168 PRO A C 1
ATOM 1290 O O . PRO A 1 168 ? 4.217 1.914 -16.793 1.00 91.06 168 PRO A O 1
ATOM 1293 N N . VAL A 1 169 ? 3.283 3.885 -16.221 1.00 93.94 169 VAL A N 1
ATOM 1294 C CA . VAL A 1 169 ? 3.950 4.663 -17.278 1.00 93.94 169 VAL A CA 1
ATOM 1295 C C . VAL A 1 169 ? 5.452 4.730 -17.004 1.00 93.94 169 VAL A C 1
ATOM 1297 O O . VAL A 1 169 ? 6.264 4.443 -17.891 1.00 93.94 169 VAL A O 1
ATOM 1300 N N . LEU A 1 170 ? 5.839 5.032 -15.761 1.00 95.06 170 LEU A N 1
ATOM 1301 C CA . LEU A 1 170 ? 7.235 5.080 -15.330 1.00 95.06 170 LEU A CA 1
ATOM 1302 C C . LEU A 1 170 ? 7.926 3.727 -15.486 1.00 95.06 170 LEU A C 1
ATOM 1304 O O . LEU A 1 170 ? 8.991 3.682 -16.095 1.00 95.06 170 LEU A O 1
ATOM 1308 N N . ILE A 1 171 ? 7.319 2.624 -15.041 1.00 94.12 171 ILE A N 1
ATOM 1309 C CA . ILE A 1 171 ? 7.833 1.259 -15.226 1.00 94.12 171 ILE A CA 1
ATOM 1310 C C . ILE A 1 171 ? 8.077 0.985 -16.713 1.00 94.12 171 ILE A C 1
ATOM 1312 O O . ILE A 1 171 ? 9.183 0.593 -17.093 1.00 94.12 171 ILE A O 1
ATOM 1316 N N . GLY A 1 172 ? 7.086 1.242 -17.574 1.00 93.06 172 GLY A N 1
ATOM 1317 C CA . GLY A 1 172 ? 7.209 1.004 -19.013 1.00 93.06 172 GLY A CA 1
ATOM 1318 C C . GLY A 1 172 ? 8.318 1.837 -19.666 1.00 93.06 172 GLY A C 1
ATOM 1319 O O . GLY A 1 172 ? 9.030 1.351 -20.549 1.00 93.06 172 GLY A O 1
ATOM 1320 N N . ARG A 1 173 ? 8.516 3.084 -19.218 1.00 94.88 173 ARG A N 1
ATOM 1321 C CA . ARG A 1 173 ? 9.575 3.971 -19.727 1.00 94.88 173 ARG A CA 1
ATOM 1322 C C . ARG A 1 173 ? 10.959 3.644 -19.166 1.00 94.88 173 ARG A C 1
ATOM 1324 O O . ARG A 1 173 ? 11.939 3.730 -19.911 1.00 94.88 173 ARG A O 1
ATOM 1331 N N . TYR A 1 174 ? 11.051 3.245 -17.901 1.00 95.31 174 TYR A N 1
ATOM 1332 C CA . TYR A 1 174 ? 12.312 2.924 -17.236 1.00 95.31 174 TYR A CA 1
ATOM 1333 C C . TYR A 1 174 ? 12.830 1.513 -17.549 1.00 95.31 174 TYR A C 1
ATOM 1335 O O . TYR A 1 174 ? 14.045 1.298 -17.530 1.00 95.31 174 TYR A O 1
ATOM 1343 N N . ASP A 1 175 ? 11.956 0.568 -17.908 1.00 92.50 175 ASP A N 1
ATOM 1344 C CA . ASP A 1 175 ? 12.305 -0.831 -18.202 1.00 92.50 175 ASP A CA 1
ATOM 1345 C C . ASP A 1 175 ? 13.480 -0.958 -19.190 1.00 92.50 175 ASP A C 1
ATOM 1347 O O . ASP A 1 175 ? 14.406 -1.746 -18.969 1.00 92.50 175 ASP A O 1
ATOM 1351 N N . ARG A 1 176 ? 13.534 -0.100 -20.220 1.00 92.06 176 ARG A N 1
ATOM 1352 C CA . ARG A 1 176 ? 14.625 -0.112 -21.209 1.00 92.06 176 ARG A CA 1
ATOM 1353 C C . ARG A 1 176 ? 16.010 0.122 -20.603 1.00 92.06 176 ARG A C 1
ATOM 1355 O O . ARG A 1 176 ? 16.982 -0.445 -21.099 1.00 92.06 176 ARG A O 1
ATOM 1362 N N . PHE A 1 177 ? 16.119 0.946 -19.559 1.00 93.62 177 PHE A N 1
ATOM 1363 C CA . PHE A 1 177 ? 17.403 1.266 -18.933 1.00 93.62 177 PHE A CA 1
ATOM 1364 C C . PHE A 1 177 ? 17.916 0.057 -18.159 1.00 93.62 177 PHE A C 1
ATOM 1366 O O . PHE A 1 177 ? 19.051 -0.371 -18.378 1.00 93.62 177 PHE A O 1
ATOM 1373 N N . PHE A 1 178 ? 17.050 -0.573 -17.361 1.00 91.12 178 PHE A N 1
ATOM 1374 C CA . PHE A 1 178 ? 17.376 -1.814 -16.660 1.00 91.12 178 PHE A CA 1
ATOM 1375 C C . PHE A 1 178 ? 17.762 -2.923 -17.649 1.00 91.12 178 PHE A C 1
ATOM 1377 O O . PHE A 1 178 ? 18.841 -3.513 -17.532 1.00 91.12 178 PHE A O 1
ATOM 1384 N N . ARG A 1 179 ? 16.957 -3.146 -18.695 1.00 88.81 179 ARG A N 1
ATOM 1385 C CA . ARG A 1 179 ? 17.235 -4.191 -19.694 1.00 88.81 179 ARG A CA 1
ATOM 1386 C C . ARG A 1 179 ? 18.504 -3.952 -20.496 1.00 88.81 179 ARG A C 1
ATOM 1388 O O . ARG A 1 179 ? 19.204 -4.917 -20.799 1.00 88.81 179 ARG A O 1
ATOM 1395 N N . SER A 1 180 ? 18.843 -2.698 -20.805 1.00 86.69 180 SER A N 1
ATOM 1396 C CA . SER A 1 180 ? 20.087 -2.372 -21.521 1.00 86.69 180 SER A CA 1
ATOM 1397 C C . SER A 1 180 ? 21.345 -2.834 -20.774 1.00 86.69 180 SER A C 1
ATOM 1399 O O . SER A 1 180 ? 22.369 -3.108 -21.396 1.00 86.69 180 SER A O 1
ATOM 1401 N N . ALA A 1 181 ? 21.241 -2.994 -19.452 1.00 84.75 181 ALA A N 1
ATOM 1402 C CA . ALA A 1 181 ? 22.294 -3.500 -18.582 1.00 84.75 181 ALA A CA 1
ATOM 1403 C C . ALA A 1 181 ? 22.148 -4.989 -18.217 1.00 84.75 181 ALA A C 1
ATOM 1405 O O . ALA A 1 181 ? 22.866 -5.486 -17.350 1.00 84.75 181 ALA A O 1
ATOM 1406 N N . GLY A 1 182 ? 21.220 -5.718 -18.846 1.00 85.31 182 GLY A N 1
ATOM 1407 C CA . GLY A 1 182 ? 20.927 -7.108 -18.491 1.00 85.31 182 GLY A CA 1
ATOM 1408 C C . GLY A 1 182 ? 20.272 -7.260 -17.114 1.00 85.31 182 GLY A C 1
ATOM 1409 O O . GLY A 1 182 ? 20.422 -8.308 -16.477 1.00 85.31 182 GLY A O 1
ATOM 1410 N N . LEU A 1 183 ? 19.568 -6.226 -16.650 1.00 87.50 183 LEU A N 1
ATOM 1411 C CA . LEU A 1 183 ? 18.758 -6.229 -15.434 1.00 87.50 183 LEU A CA 1
ATOM 1412 C C . LEU A 1 183 ? 17.270 -6.286 -15.793 1.00 87.50 183 LEU A C 1
ATOM 1414 O O . LEU A 1 183 ? 16.857 -5.942 -16.898 1.00 87.50 183 LEU A O 1
ATOM 1418 N N . GLN A 1 184 ? 16.462 -6.709 -14.835 1.00 88.25 184 GLN A N 1
ATOM 1419 C CA . GLN A 1 184 ? 15.013 -6.692 -14.884 1.00 88.25 184 GLN A CA 1
ATOM 1420 C C . GLN A 1 184 ? 14.499 -6.055 -13.598 1.00 88.25 184 GLN A C 1
ATOM 1422 O O . GLN A 1 184 ? 14.805 -6.522 -12.496 1.00 88.25 184 GLN A O 1
ATOM 1427 N N . LEU A 1 185 ? 13.680 -5.019 -13.762 1.00 90.56 185 LEU A N 1
ATOM 1428 C CA . LEU A 1 185 ? 12.844 -4.513 -12.688 1.00 90.56 185 LEU A CA 1
ATOM 1429 C C . LEU A 1 185 ? 11.778 -5.571 -12.385 1.00 90.56 185 LEU A C 1
ATOM 1431 O O . LEU A 1 185 ? 11.033 -5.995 -13.273 1.00 90.56 185 LEU A O 1
ATOM 1435 N N . THR A 1 186 ? 11.779 -6.069 -11.159 1.00 87.31 186 THR A N 1
ATOM 1436 C CA . THR A 1 186 ? 10.983 -7.214 -10.719 1.00 87.31 186 THR A CA 1
ATOM 1437 C C . THR A 1 186 ? 10.041 -6.752 -9.624 1.00 87.31 186 THR A C 1
ATOM 1439 O O . THR A 1 186 ? 10.492 -6.165 -8.647 1.00 87.31 186 THR A O 1
ATOM 1442 N N . HIS A 1 187 ? 8.755 -7.018 -9.798 1.00 86.75 187 HIS A N 1
ATOM 1443 C CA . HIS A 1 187 ? 7.734 -6.776 -8.796 1.00 86.75 187 HIS A CA 1
ATOM 1444 C C . HIS A 1 187 ? 7.634 -7.988 -7.868 1.00 86.75 187 HIS A C 1
ATOM 1446 O O . HIS A 1 187 ? 7.583 -9.138 -8.318 1.00 86.75 187 HIS A O 1
ATOM 1452 N N . LEU A 1 188 ? 7.672 -7.715 -6.570 1.00 81.75 188 LEU A N 1
ATOM 1453 C CA . LEU A 1 188 ? 7.448 -8.669 -5.498 1.00 81.75 188 LEU A CA 1
ATOM 1454 C C . LEU A 1 188 ? 6.057 -8.383 -4.944 1.00 81.75 188 LEU A C 1
ATOM 1456 O O . LEU A 1 188 ? 5.911 -7.626 -3.992 1.00 81.75 188 LEU A O 1
ATOM 1460 N N . ASN A 1 189 ? 5.041 -8.952 -5.581 1.00 75.62 189 ASN A N 1
ATOM 1461 C CA . ASN A 1 189 ? 3.661 -8.694 -5.213 1.00 75.62 189 ASN A CA 1
ATOM 1462 C C . ASN A 1 189 ? 3.381 -9.312 -3.838 1.00 75.62 189 ASN A C 1
ATOM 1464 O O . ASN A 1 189 ? 3.356 -10.536 -3.699 1.00 75.62 189 ASN A O 1
ATOM 1468 N N . THR A 1 190 ? 3.208 -8.458 -2.838 1.00 67.25 190 THR A N 1
ATOM 1469 C CA . THR A 1 190 ? 2.842 -8.788 -1.455 1.00 67.25 190 THR A CA 1
ATOM 1470 C C . THR A 1 190 ? 1.331 -8.904 -1.257 1.00 67.25 190 THR A C 1
ATOM 1472 O O . THR A 1 190 ? 0.899 -9.201 -0.148 1.00 67.25 190 THR A O 1
ATOM 1475 N N . ASN A 1 191 ? 0.532 -8.695 -2.311 1.00 63.91 191 ASN A N 1
ATOM 1476 C CA . ASN A 1 191 ? -0.910 -8.450 -2.259 1.00 63.91 191 ASN A CA 1
ATOM 1477 C C . ASN A 1 191 ? -1.288 -7.268 -1.346 1.00 63.91 191 ASN A C 1
ATOM 1479 O O . ASN A 1 191 ? -2.393 -7.241 -0.810 1.00 63.91 191 ASN A O 1
ATOM 1483 N N . SER A 1 192 ? -0.374 -6.311 -1.172 1.00 64.25 192 SER A N 1
ATOM 1484 C CA . SER A 1 192 ? -0.662 -5.008 -0.574 1.00 64.25 192 SER A CA 1
ATOM 1485 C C . SER A 1 192 ? -0.871 -3.957 -1.666 1.00 64.25 192 SER A C 1
ATOM 1487 O O . SER A 1 192 ? -0.622 -4.201 -2.846 1.00 64.25 192 SER A O 1
ATOM 1489 N N . ASP A 1 193 ? -1.321 -2.780 -1.255 1.00 64.56 193 ASP A N 1
ATOM 1490 C CA . ASP A 1 193 ? -1.462 -1.571 -2.070 1.00 64.56 193 ASP A CA 1
ATOM 1491 C C . ASP A 1 193 ? -0.118 -0.883 -2.387 1.00 64.56 193 ASP A C 1
ATOM 1493 O O . ASP A 1 193 ? -0.066 0.075 -3.155 1.00 64.56 193 ASP A O 1
ATOM 1497 N N . ALA A 1 194 ? 0.984 -1.409 -1.852 1.00 70.19 194 ALA A N 1
ATOM 1498 C CA . ALA A 1 194 ? 2.339 -0.953 -2.127 1.00 70.19 194 ALA A CA 1
ATOM 1499 C C . ALA A 1 194 ? 3.025 -1.778 -3.230 1.00 70.19 194 ALA A C 1
ATOM 1501 O O . ALA A 1 194 ? 2.948 -3.008 -3.273 1.00 70.19 194 ALA A O 1
ATOM 1502 N N . TYR A 1 195 ? 3.794 -1.104 -4.081 1.00 77.19 195 TYR A N 1
ATOM 1503 C CA . TYR A 1 195 ? 4.637 -1.728 -5.090 1.00 77.19 195 TYR A CA 1
ATOM 1504 C C . TYR A 1 195 ? 6.034 -1.961 -4.539 1.00 77.19 195 TYR A C 1
ATOM 1506 O O . TYR A 1 195 ? 6.822 -1.032 -4.356 1.00 77.19 195 TYR A O 1
ATOM 1514 N N . LEU A 1 196 ? 6.395 -3.227 -4.359 1.00 80.06 196 LEU A N 1
ATOM 1515 C CA . LEU A 1 196 ? 7.760 -3.590 -4.011 1.00 80.06 196 LEU A CA 1
ATOM 1516 C C . LEU A 1 196 ? 8.552 -3.978 -5.256 1.00 80.06 196 LEU A C 1
ATOM 1518 O O . LEU A 1 196 ? 8.367 -5.055 -5.831 1.00 80.06 196 LEU A O 1
ATOM 1522 N N . LEU A 1 197 ? 9.472 -3.111 -5.662 1.00 86.25 197 LEU A N 1
ATOM 1523 C CA . LEU A 1 197 ? 10.257 -3.270 -6.877 1.00 86.25 197 LEU A CA 1
ATOM 1524 C C . LEU A 1 197 ? 11.726 -3.531 -6.552 1.00 86.25 197 LEU A C 1
ATOM 1526 O O . LEU A 1 197 ? 12.370 -2.796 -5.811 1.00 86.25 197 LEU A O 1
ATOM 1530 N N . VAL A 1 198 ? 12.293 -4.570 -7.161 1.00 84.75 198 VAL A N 1
ATOM 1531 C CA . VAL A 1 198 ? 13.707 -4.932 -7.028 1.00 84.75 198 VAL A CA 1
ATOM 1532 C C . VAL A 1 198 ? 14.375 -5.046 -8.396 1.00 84.75 198 VAL A C 1
ATOM 1534 O O . VAL A 1 198 ? 13.841 -5.647 -9.328 1.00 84.75 198 VAL A O 1
ATOM 1537 N N . SER A 1 199 ? 15.575 -4.488 -8.535 1.00 84.56 199 SER A N 1
ATOM 1538 C CA . SER A 1 199 ? 16.408 -4.648 -9.727 1.00 84.56 199 SER A CA 1
ATOM 1539 C C . SER A 1 199 ? 17.260 -5.905 -9.595 1.00 84.56 199 SER A C 1
ATOM 1541 O O . SER A 1 199 ? 18.180 -5.983 -8.774 1.00 84.56 199 SER A O 1
ATOM 1543 N N . LEU A 1 200 ? 16.963 -6.904 -10.426 1.00 81.06 200 LEU A N 1
ATOM 1544 C CA . LEU A 1 200 ? 17.678 -8.176 -10.456 1.00 81.06 200 LEU A CA 1
ATOM 1545 C C . LEU A 1 200 ? 18.359 -8.376 -11.808 1.00 81.06 200 LEU A C 1
ATOM 1547 O O . LEU A 1 200 ? 17.825 -7.974 -12.836 1.00 81.06 200 LEU A O 1
ATOM 1551 N N . PRO A 1 201 ? 19.500 -9.074 -11.869 1.00 82.12 201 PRO A N 1
ATOM 1552 C CA . PRO A 1 201 ? 20.013 -9.586 -13.132 1.00 82.12 201 PRO A CA 1
ATOM 1553 C C . PRO A 1 201 ? 18.943 -10.410 -13.845 1.00 82.12 201 PRO A C 1
ATOM 1555 O O . PRO A 1 201 ? 18.318 -11.270 -13.225 1.00 82.12 201 PRO A O 1
ATOM 1558 N N . GLN A 1 202 ? 18.773 -10.206 -15.149 1.00 80.31 202 GLN A N 1
ATOM 1559 C CA . GLN A 1 202 ? 17.652 -10.769 -15.902 1.00 80.31 202 GLN A CA 1
ATOM 1560 C C . GLN A 1 202 ? 17.552 -12.292 -15.766 1.00 80.31 202 GLN A C 1
ATOM 1562 O O . GLN A 1 202 ? 16.484 -12.817 -15.495 1.00 80.31 202 GLN A O 1
ATOM 1567 N N . LYS A 1 203 ? 18.682 -13.009 -15.807 1.00 75.44 203 LYS A N 1
ATOM 1568 C CA . LYS A 1 203 ? 18.691 -14.466 -15.587 1.00 75.44 203 LYS A CA 1
ATOM 1569 C C . LYS A 1 203 ? 18.133 -14.857 -14.214 1.00 75.44 203 LYS A C 1
ATOM 1571 O O . LYS A 1 203 ? 17.487 -15.891 -14.096 1.00 75.44 203 LYS A O 1
ATOM 1576 N N . ALA A 1 204 ? 18.437 -14.079 -13.170 1.00 75.81 204 ALA A N 1
ATOM 1577 C CA . ALA A 1 204 ? 17.904 -14.320 -11.833 1.00 75.81 204 ALA A CA 1
ATOM 1578 C C . ALA A 1 204 ? 16.404 -14.053 -11.808 1.00 75.81 204 ALA A C 1
ATOM 1580 O O . ALA A 1 204 ? 15.649 -14.936 -11.414 1.00 75.81 204 ALA A O 1
ATOM 1581 N N . ALA A 1 205 ? 15.978 -12.911 -12.336 1.00 79.94 205 ALA A N 1
ATOM 1582 C CA . ALA A 1 205 ? 14.568 -12.584 -12.451 1.00 79.94 205 ALA A CA 1
ATOM 1583 C C . ALA A 1 205 ? 13.784 -13.656 -13.239 1.00 79.94 205 ALA A C 1
ATOM 1585 O O . ALA A 1 205 ? 12.738 -14.106 -12.785 1.00 79.94 205 ALA A O 1
ATOM 1586 N N . ASP A 1 206 ? 14.325 -14.177 -14.344 1.00 79.06 206 ASP A N 1
ATOM 1587 C CA . ASP A 1 206 ? 13.710 -15.235 -15.159 1.00 79.06 206 ASP A CA 1
ATOM 1588 C C . ASP A 1 206 ? 13.534 -16.566 -14.411 1.00 79.06 206 ASP A C 1
ATOM 1590 O O . ASP A 1 206 ? 12.585 -17.310 -14.681 1.00 79.06 206 ASP A O 1
ATOM 1594 N N . CYS A 1 207 ? 14.465 -16.908 -13.514 1.00 77.75 207 CYS A N 1
ATOM 1595 C CA . CYS A 1 207 ? 14.390 -18.125 -12.700 1.00 77.75 207 CYS A CA 1
ATOM 1596 C C . CYS A 1 207 ? 13.329 -18.026 -11.603 1.00 77.75 207 CYS A C 1
ATOM 1598 O O . CYS A 1 207 ? 12.762 -19.050 -11.224 1.00 77.75 207 CYS A O 1
ATOM 1600 N N . TRP A 1 208 ? 13.100 -16.816 -11.098 1.00 79.69 208 TRP A N 1
ATOM 1601 C CA . TRP A 1 208 ? 12.172 -16.549 -10.006 1.00 79.69 208 TRP A CA 1
ATOM 1602 C C . TRP A 1 208 ? 10.803 -16.065 -10.483 1.00 79.69 208 TRP A C 1
ATOM 1604 O O . TRP A 1 208 ? 9.845 -16.182 -9.736 1.00 79.69 208 TRP A O 1
ATOM 1614 N N . THR A 1 209 ? 10.675 -15.598 -11.725 1.00 83.06 209 THR A N 1
ATOM 1615 C CA . THR A 1 209 ? 9.393 -15.198 -12.323 1.00 83.06 209 THR A CA 1
ATOM 1616 C C . THR A 1 209 ? 8.377 -16.333 -12.215 1.00 83.06 209 THR A C 1
ATOM 1618 O O . THR A 1 209 ? 8.642 -17.448 -12.663 1.00 83.06 209 THR A O 1
ATOM 1621 N N . GLY A 1 210 ? 7.209 -16.049 -11.650 1.00 78.44 210 GLY A N 1
ATOM 1622 C CA . GLY A 1 210 ? 6.160 -17.024 -11.396 1.00 78.44 210 GLY A CA 1
ATOM 1623 C C . GLY A 1 210 ? 6.278 -17.754 -10.056 1.00 78.44 210 GLY A C 1
ATOM 1624 O O . GLY A 1 210 ? 5.385 -18.538 -9.733 1.00 78.44 210 GLY A O 1
ATOM 1625 N N . ALA A 1 211 ? 7.358 -17.537 -9.293 1.00 79.75 211 ALA A N 1
ATOM 1626 C CA . ALA A 1 211 ? 7.534 -18.148 -7.983 1.00 79.75 211 ALA A CA 1
ATOM 1627 C C . ALA A 1 211 ? 6.463 -17.646 -7.014 1.00 79.75 211 ALA A C 1
ATOM 1629 O O . ALA A 1 211 ? 6.142 -16.460 -6.976 1.00 79.75 211 ALA A O 1
ATOM 1630 N N . LYS A 1 212 ? 5.950 -18.592 -6.230 1.00 77.88 212 LYS A N 1
ATOM 1631 C CA . LYS A 1 212 ? 4.899 -18.409 -5.238 1.00 77.88 212 LYS A CA 1
ATOM 1632 C C . LYS A 1 212 ? 5.422 -18.861 -3.887 1.00 77.88 212 LYS A C 1
ATOM 1634 O O . LYS A 1 212 ? 5.827 -20.021 -3.751 1.00 77.88 212 LYS A O 1
ATOM 1639 N N . LEU A 1 213 ? 5.453 -17.957 -2.916 1.00 71.56 213 LEU A N 1
ATOM 1640 C CA . LEU A 1 213 ? 5.773 -18.310 -1.536 1.00 71.56 213 LEU A CA 1
ATOM 1641 C C . LEU A 1 213 ? 4.473 -18.512 -0.761 1.00 71.56 213 LEU A C 1
ATOM 1643 O O . LEU A 1 213 ? 3.658 -17.592 -0.722 1.00 71.56 213 LEU A O 1
ATOM 1647 N N . PRO A 1 214 ? 4.260 -19.704 -0.177 1.00 63.53 214 PRO A N 1
ATOM 1648 C CA . PRO A 1 214 ? 3.138 -19.909 0.717 1.00 63.53 214 PRO A CA 1
ATOM 1649 C C . PRO A 1 214 ? 3.379 -19.101 1.988 1.00 63.53 214 PRO A C 1
ATOM 1651 O O . PRO A 1 214 ? 4.416 -19.265 2.634 1.00 63.53 214 PRO A O 1
ATOM 1654 N N . ASP A 1 215 ? 2.410 -18.274 2.356 1.00 62.06 215 ASP A N 1
ATOM 1655 C CA . ASP A 1 215 ? 2.392 -17.640 3.661 1.00 62.06 215 ASP A CA 1
ATOM 1656 C C . ASP A 1 215 ? 1.361 -18.335 4.550 1.00 62.06 215 ASP A C 1
ATOM 1658 O O . ASP A 1 215 ? 0.176 -18.414 4.229 1.00 62.06 215 ASP A O 1
ATOM 1662 N N . ALA A 1 216 ? 1.828 -18.880 5.673 1.00 51.56 216 ALA A N 1
ATOM 1663 C CA . ALA A 1 216 ? 0.989 -19.636 6.593 1.00 51.56 216 ALA A CA 1
ATOM 1664 C C . ALA A 1 216 ? -0.108 -18.780 7.253 1.00 51.56 216 ALA A C 1
ATOM 1666 O O . ALA A 1 216 ? -1.078 -19.354 7.744 1.00 51.56 216 ALA A O 1
ATOM 1667 N N . ARG A 1 217 ? 0.039 -17.445 7.276 1.00 53.09 217 ARG A N 1
ATOM 1668 C CA . ARG A 1 217 ? -0.955 -16.525 7.855 1.00 53.09 217 ARG A CA 1
ATOM 1669 C C . ARG A 1 217 ? -1.859 -15.860 6.815 1.00 53.09 217 ARG A C 1
ATOM 1671 O O . ARG A 1 217 ? -2.963 -15.478 7.173 1.00 53.09 217 ARG A O 1
ATOM 1678 N N . LEU A 1 218 ? -1.442 -15.785 5.548 1.00 50.56 218 LEU A N 1
ATOM 1679 C CA . LEU A 1 218 ? -2.224 -15.148 4.475 1.00 50.56 218 LEU A CA 1
ATOM 1680 C C . LEU A 1 218 ? -3.204 -16.128 3.767 1.00 50.56 218 LEU A C 1
ATOM 1682 O O . LEU A 1 218 ? -3.954 -15.766 2.863 1.00 50.56 218 LEU A O 1
ATOM 1686 N N . GLY A 1 219 ? -3.251 -17.397 4.190 1.00 48.97 219 GLY A N 1
ATOM 1687 C CA . GLY A 1 219 ? -4.131 -18.422 3.609 1.00 48.97 219 GLY A CA 1
ATOM 1688 C C . GLY A 1 219 ? -3.665 -18.933 2.235 1.00 48.97 219 GLY A C 1
ATOM 1689 O O . GLY A 1 219 ? -2.660 -18.496 1.683 1.00 48.97 219 GLY A O 1
ATOM 1690 N N . GLU A 1 220 ? -4.380 -19.905 1.649 1.00 45.94 220 GLU A N 1
ATOM 1691 C CA . GLU A 1 220 ? -3.960 -20.542 0.381 1.00 45.94 220 GLU A CA 1
ATOM 1692 C C . GLU A 1 220 ? -3.964 -19.586 -0.836 1.00 45.94 220 GLU A C 1
ATOM 1694 O O . GLU A 1 220 ? -3.325 -19.889 -1.848 1.00 45.94 220 GLU A O 1
ATOM 1699 N N . GLY A 1 221 ? -4.652 -18.439 -0.738 1.00 45.75 221 GLY A N 1
ATOM 1700 C CA . GLY A 1 221 ? -4.883 -17.489 -1.835 1.00 45.75 221 GLY A CA 1
ATOM 1701 C C . GLY A 1 221 ? -3.961 -16.266 -1.887 1.00 45.75 221 GLY A C 1
ATOM 1702 O O . GLY A 1 221 ? -3.845 -15.662 -2.952 1.00 45.75 221 GLY A O 1
ATOM 1703 N N . GLN A 1 222 ? -3.276 -15.910 -0.797 1.00 51.66 222 GLN A N 1
ATOM 1704 C CA . GLN A 1 222 ? -2.379 -14.753 -0.757 1.00 51.66 222 GLN A CA 1
ATOM 1705 C C . GLN A 1 222 ? -0.930 -15.237 -0.662 1.00 51.66 222 GLN A C 1
ATOM 1707 O O . GLN A 1 222 ? -0.438 -15.675 0.374 1.00 51.66 222 GLN A O 1
ATOM 1712 N N . GLN A 1 223 ? -0.259 -15.235 -1.808 1.00 63.72 223 GLN A N 1
ATOM 1713 C CA . GLN A 1 223 ? 1.107 -15.720 -1.959 1.00 63.72 223 GLN A CA 1
ATOM 1714 C C . GLN A 1 223 ? 1.952 -14.579 -2.486 1.00 63.72 223 GLN A C 1
ATOM 1716 O O . GLN A 1 223 ? 1.522 -13.892 -3.412 1.00 63.72 223 GLN A O 1
ATOM 1721 N N . LEU A 1 224 ? 3.176 -14.435 -1.973 1.00 68.44 224 LEU A N 1
ATOM 1722 C CA . LEU A 1 224 ? 4.114 -13.521 -2.607 1.00 68.44 224 LEU A CA 1
ATOM 1723 C C . LEU A 1 224 ? 4.423 -14.035 -4.014 1.00 68.44 224 LEU A C 1
ATOM 1725 O O . LEU A 1 224 ? 4.919 -15.160 -4.168 1.00 68.44 224 LEU A O 1
ATOM 1729 N N . PHE A 1 225 ? 4.120 -13.215 -5.019 1.00 75.81 225 PHE A N 1
ATOM 1730 C CA . PHE A 1 225 ? 4.353 -13.526 -6.422 1.00 75.81 225 PHE A CA 1
ATOM 1731 C C . PHE A 1 225 ? 5.504 -12.691 -6.970 1.00 75.81 225 PHE A C 1
ATOM 1733 O O . PHE A 1 225 ? 5.542 -11.474 -6.818 1.00 75.81 225 PHE A O 1
ATOM 1740 N N . VAL A 1 226 ? 6.460 -13.356 -7.615 1.00 80.31 226 VAL A N 1
ATOM 1741 C CA . VAL A 1 226 ? 7.599 -12.686 -8.248 1.00 80.31 226 VAL A CA 1
ATOM 1742 C C . VAL A 1 226 ? 7.338 -12.570 -9.740 1.00 80.31 226 VAL A C 1
ATOM 1744 O O . VAL A 1 226 ? 7.168 -13.585 -10.414 1.00 80.31 226 VAL A O 1
ATOM 1747 N N . GLU A 1 227 ? 7.370 -11.361 -10.289 1.00 85.94 227 GLU A N 1
ATOM 1748 C CA . GLU A 1 227 ? 7.102 -11.142 -11.712 1.00 85.94 227 GLU A CA 1
ATOM 1749 C C . GLU A 1 227 ? 7.889 -9.972 -12.311 1.00 85.94 227 GLU A C 1
ATOM 1751 O O . GLU A 1 227 ? 8.397 -9.116 -11.589 1.00 85.94 227 GLU A O 1
ATOM 1756 N N . PRO A 1 228 ? 8.020 -9.899 -13.644 1.00 88.56 228 PRO A N 1
ATOM 1757 C CA . PRO A 1 228 ? 8.509 -8.697 -14.297 1.00 88.56 228 PRO A CA 1
ATOM 1758 C C . PRO A 1 228 ? 7.603 -7.508 -13.955 1.00 88.56 228 PRO A C 1
ATOM 1760 O O . PRO A 1 228 ? 6.403 -7.568 -14.202 1.00 88.56 228 PRO A O 1
ATOM 1763 N N . ALA A 1 229 ? 8.170 -6.404 -13.460 1.00 89.06 229 ALA A N 1
ATOM 1764 C CA . ALA A 1 229 ? 7.389 -5.213 -13.106 1.00 89.06 229 ALA A CA 1
ATOM 1765 C C . ALA A 1 229 ? 6.593 -4.666 -14.301 1.00 89.06 229 ALA A C 1
ATOM 1767 O O . ALA A 1 229 ? 5.493 -4.156 -14.140 1.00 89.06 229 ALA A O 1
ATOM 1768 N N . ILE A 1 230 ? 7.110 -4.863 -15.518 1.00 88.31 230 ILE A N 1
ATOM 1769 C CA . ILE A 1 230 ? 6.461 -4.487 -16.778 1.00 88.31 230 ILE A CA 1
ATOM 1770 C C . ILE A 1 230 ? 5.059 -5.102 -16.971 1.00 88.31 230 ILE A C 1
ATOM 1772 O O . ILE A 1 230 ? 4.267 -4.573 -17.746 1.00 88.31 230 ILE A O 1
ATOM 1776 N N . MET A 1 231 ? 4.725 -6.186 -16.259 1.00 86.81 231 MET A N 1
ATOM 1777 C CA . MET A 1 231 ? 3.374 -6.762 -16.248 1.00 86.81 231 MET A CA 1
ATOM 1778 C C . MET A 1 231 ? 2.325 -5.775 -15.721 1.00 86.81 231 MET A C 1
ATOM 1780 O O . MET A 1 231 ? 1.193 -5.776 -16.200 1.00 86.81 231 MET A O 1
ATOM 1784 N N . GLN A 1 232 ? 2.723 -4.892 -14.801 1.00 86.31 232 GLN A N 1
ATOM 1785 C CA . GLN A 1 232 ? 1.874 -3.844 -14.225 1.00 86.31 232 GLN A CA 1
ATOM 1786 C C . GLN A 1 232 ? 1.538 -2.742 -15.244 1.00 86.31 232 GLN A C 1
ATOM 1788 O O . GLN A 1 232 ? 0.589 -1.987 -15.080 1.00 86.31 232 GLN A O 1
ATOM 1793 N N . SER A 1 233 ? 2.282 -2.686 -16.350 1.00 87.94 233 SER A N 1
ATOM 1794 C CA . SER A 1 233 ? 2.143 -1.694 -17.418 1.00 87.94 233 SER A CA 1
ATOM 1795 C C . SER A 1 233 ? 1.340 -2.203 -18.620 1.00 87.94 233 SER A C 1
ATOM 1797 O O . SER A 1 233 ? 1.458 -1.638 -19.703 1.00 87.94 233 SER A O 1
ATOM 1799 N N . GLY A 1 234 ? 0.544 -3.270 -18.472 1.00 87.12 234 GLY A N 1
ATOM 1800 C CA . GLY A 1 234 ? -0.114 -3.976 -19.582 1.00 87.12 234 GLY A CA 1
ATOM 1801 C C . GLY A 1 234 ? -0.928 -3.095 -20.533 1.00 87.12 234 GLY A C 1
ATOM 1802 O O . GLY A 1 234 ? -0.705 -3.137 -21.745 1.00 87.12 234 GLY A O 1
ATOM 1803 N N . ALA A 1 235 ? -1.840 -2.285 -19.990 1.00 86.19 235 ALA A N 1
ATOM 1804 C CA . ALA A 1 235 ? -2.676 -1.381 -20.781 1.00 86.19 235 ALA A CA 1
ATOM 1805 C C . ALA A 1 235 ? -1.826 -0.299 -21.469 1.00 86.19 235 ALA A C 1
ATOM 1807 O O . ALA A 1 235 ? -1.798 -0.225 -22.695 1.00 86.19 235 ALA A O 1
ATOM 1808 N N . PHE A 1 236 ? -1.005 0.420 -20.695 1.00 91.06 236 PHE A N 1
ATOM 1809 C CA . PHE A 1 236 ? -0.085 1.432 -21.220 1.00 91.06 236 PHE A CA 1
ATOM 1810 C C . PHE A 1 236 ? 0.823 0.883 -22.331 1.00 91.06 236 PHE A C 1
ATOM 1812 O O . PHE A 1 236 ? 1.037 1.526 -23.357 1.00 91.06 236 PHE A O 1
ATOM 1819 N N . ILE A 1 237 ? 1.358 -0.328 -22.167 1.00 91.06 237 ILE A N 1
ATOM 1820 C CA . ILE A 1 237 ? 2.264 -0.928 -23.146 1.00 91.06 237 ILE A CA 1
ATOM 1821 C C . ILE A 1 237 ? 1.548 -1.301 -24.430 1.00 91.06 237 ILE A C 1
ATOM 1823 O O . ILE A 1 237 ? 2.099 -1.094 -25.512 1.00 91.06 237 ILE A O 1
ATOM 1827 N N . LYS A 1 238 ? 0.329 -1.823 -24.330 1.00 90.69 238 LYS A N 1
ATOM 1828 C CA . LYS A 1 238 ? -0.482 -2.132 -25.503 1.00 90.69 238 LYS A CA 1
ATOM 1829 C C . LYS A 1 238 ? -0.718 -0.892 -26.362 1.00 90.69 238 LYS A C 1
ATOM 1831 O O . LYS A 1 238 ? -0.599 -0.984 -27.585 1.00 90.69 238 LYS A O 1
ATOM 1836 N N . ASP A 1 239 ? -0.973 0.243 -25.722 1.00 91.56 239 ASP A N 1
ATOM 1837 C CA . ASP A 1 239 ? -1.394 1.461 -26.407 1.00 91.56 239 ASP A CA 1
ATOM 1838 C C . ASP A 1 239 ? -0.204 2.350 -26.824 1.00 91.56 239 ASP A C 1
ATOM 1840 O O . ASP A 1 239 ? -0.223 2.951 -27.901 1.00 91.56 239 ASP A O 1
ATOM 1844 N N . HIS A 1 240 ? 0.890 2.361 -26.050 1.00 92.06 240 HIS A N 1
ATOM 1845 C CA . HIS A 1 240 ? 2.014 3.294 -26.238 1.00 92.06 240 HIS A CA 1
ATOM 1846 C C . HIS A 1 240 ? 3.382 2.641 -26.493 1.00 92.06 240 HIS A C 1
ATOM 1848 O O . HIS A 1 240 ? 4.302 3.315 -26.971 1.00 92.06 240 HIS A O 1
ATOM 1854 N N . LEU A 1 241 ? 3.558 1.352 -26.184 1.00 90.38 241 LEU A N 1
ATOM 1855 C CA . LEU A 1 241 ? 4.835 0.631 -26.303 1.00 90.38 241 LEU A CA 1
ATOM 1856 C C . LEU A 1 241 ? 4.661 -0.791 -26.870 1.00 90.38 241 LEU A C 1
ATOM 1858 O O . LEU A 1 241 ? 5.201 -1.744 -26.305 1.00 90.38 241 LEU A O 1
ATOM 1862 N N . PRO A 1 242 ? 3.971 -0.989 -28.010 1.00 90.25 242 PRO A N 1
ATOM 1863 C CA . PRO A 1 242 ? 3.591 -2.325 -28.482 1.00 90.25 242 PRO A CA 1
ATOM 1864 C C . PRO A 1 242 ? 4.787 -3.255 -28.742 1.00 90.25 242 PRO A C 1
ATOM 1866 O O . PRO A 1 242 ? 4.654 -4.476 -28.722 1.00 90.25 242 PRO A O 1
ATOM 1869 N N . ASN A 1 243 ? 5.986 -2.701 -28.934 1.00 88.56 243 ASN A N 1
ATOM 1870 C CA . ASN A 1 243 ? 7.229 -3.464 -29.030 1.00 88.56 243 ASN A CA 1
ATOM 1871 C C . ASN A 1 243 ? 7.594 -4.223 -27.739 1.00 88.56 243 ASN A C 1
ATOM 1873 O O . ASN A 1 243 ? 8.416 -5.134 -27.802 1.00 88.56 243 ASN A O 1
ATOM 1877 N N . LEU A 1 244 ? 7.017 -3.856 -26.592 1.00 86.12 244 LEU A N 1
ATOM 1878 C CA . LEU A 1 244 ? 7.227 -4.520 -25.308 1.00 86.12 244 LEU A CA 1
ATOM 1879 C C . LEU A 1 244 ? 6.159 -5.578 -24.985 1.00 86.12 244 LEU A C 1
ATOM 1881 O O . LEU A 1 244 ? 6.370 -6.360 -24.062 1.00 86.12 244 LEU A O 1
ATOM 1885 N N . LEU A 1 245 ? 5.071 -5.684 -25.762 1.00 85.50 245 LEU A N 1
ATOM 1886 C CA . LEU A 1 245 ? 4.017 -6.695 -25.562 1.00 85.50 245 LEU A CA 1
ATOM 1887 C C . LEU A 1 245 ? 4.540 -8.141 -25.430 1.00 85.50 245 LEU A C 1
ATOM 1889 O O . LEU A 1 245 ? 4.103 -8.837 -24.509 1.00 85.50 245 LEU A O 1
ATOM 1893 N N . PRO A 1 246 ? 5.531 -8.605 -26.224 1.00 85.50 246 PRO A N 1
ATOM 1894 C CA . PRO A 1 246 ? 6.062 -9.964 -26.078 1.00 85.50 246 PRO A CA 1
ATOM 1895 C C . PRO A 1 246 ? 6.697 -10.257 -24.708 1.00 85.50 246 PRO A C 1
ATOM 1897 O O . PRO A 1 246 ? 6.852 -11.426 -24.341 1.00 85.50 246 PRO A O 1
ATOM 1900 N N . HIS A 1 247 ? 7.091 -9.215 -23.966 1.00 76.69 247 HIS A N 1
ATOM 1901 C CA . HIS A 1 247 ? 7.636 -9.326 -22.611 1.00 76.69 247 HIS A CA 1
ATOM 1902 C C . HIS A 1 247 ? 6.550 -9.460 -21.537 1.00 76.69 247 HIS A C 1
ATOM 1904 O O . HIS A 1 247 ? 6.872 -9.885 -20.430 1.00 76.69 247 HIS A O 1
ATOM 1910 N N . ILE A 1 248 ? 5.295 -9.147 -21.869 1.00 78.12 248 ILE A N 1
ATOM 1911 C CA . ILE A 1 248 ? 4.130 -9.278 -20.986 1.00 78.12 248 ILE A CA 1
ATOM 1912 C C . ILE A 1 248 ? 3.447 -10.635 -21.196 1.00 78.12 248 ILE A C 1
ATOM 1914 O O . ILE A 1 248 ? 3.117 -11.348 -20.255 1.00 78.12 248 ILE A O 1
ATOM 1918 N N . GLU A 1 249 ? 3.294 -11.053 -22.451 1.00 68.50 249 GLU A N 1
ATOM 1919 C CA . GLU A 1 249 ? 2.499 -12.234 -22.822 1.00 68.50 249 GLU A CA 1
ATOM 1920 C C . GLU A 1 249 ? 3.121 -13.586 -22.400 1.00 68.50 249 GLU A C 1
ATOM 1922 O O . GLU A 1 249 ? 2.467 -14.623 -22.489 1.00 68.50 249 GLU A O 1
ATOM 1927 N N . ASN A 1 250 ? 4.372 -13.602 -21.917 1.00 59.94 250 ASN A N 1
ATOM 1928 C CA . ASN A 1 250 ? 5.145 -14.824 -21.643 1.00 59.94 250 ASN A CA 1
ATOM 1929 C C . ASN A 1 250 ? 5.484 -15.084 -20.161 1.00 59.94 250 ASN A C 1
ATOM 1931 O O . ASN A 1 250 ? 6.319 -15.947 -19.867 1.00 59.94 250 ASN A O 1
ATOM 1935 N N . ALA A 1 251 ? 4.848 -14.398 -19.206 1.00 59.62 251 ALA A N 1
ATOM 1936 C CA . ALA A 1 251 ? 5.039 -14.668 -17.777 1.00 59.62 251 ALA A CA 1
ATOM 1937 C C . ALA A 1 251 ? 4.278 -15.937 -17.329 1.00 59.62 251 ALA A C 1
ATOM 1939 O O . ALA A 1 251 ? 3.317 -15.892 -16.566 1.00 59.62 251 ALA A O 1
ATOM 1940 N N . ALA A 1 252 ? 4.685 -17.106 -17.829 1.00 55.28 252 ALA A N 1
ATOM 1941 C CA . ALA A 1 252 ? 4.123 -18.378 -17.385 1.00 55.28 252 ALA A CA 1
ATOM 1942 C C . ALA A 1 252 ? 4.476 -18.640 -15.911 1.00 55.28 252 ALA A C 1
ATOM 1944 O O . ALA A 1 252 ? 5.611 -18.413 -15.487 1.00 55.28 252 ALA A O 1
ATOM 1945 N N . GLN A 1 253 ? 3.525 -19.188 -15.149 1.00 62.34 253 GLN A N 1
ATOM 1946 C CA . GLN A 1 253 ? 3.782 -19.665 -13.790 1.00 62.34 253 GLN A CA 1
ATOM 1947 C C . GLN A 1 253 ? 4.866 -20.750 -13.830 1.00 62.34 253 GLN A C 1
ATOM 1949 O O . GLN A 1 253 ? 4.670 -21.822 -14.410 1.00 62.34 253 GLN A O 1
ATOM 1954 N N . LYS A 1 254 ? 6.023 -20.471 -13.225 1.00 66.06 254 LYS A N 1
ATOM 1955 C CA . LYS A 1 254 ? 7.117 -21.436 -13.095 1.00 66.06 254 LYS A CA 1
ATOM 1956 C C . LYS A 1 254 ? 7.093 -22.057 -11.699 1.00 66.06 254 LYS A C 1
ATOM 1958 O O . LYS A 1 254 ? 6.794 -21.370 -10.724 1.00 66.06 254 LYS A O 1
ATOM 1963 N N . PRO A 1 255 ? 7.427 -23.352 -11.571 1.00 65.00 255 PRO A N 1
ATOM 1964 C CA . PRO A 1 255 ? 7.613 -23.956 -10.262 1.00 65.00 255 PRO A CA 1
ATOM 1965 C C . PRO A 1 255 ? 8.757 -23.258 -9.522 1.00 65.00 255 PRO A C 1
ATOM 1967 O O . PRO A 1 255 ? 9.740 -22.838 -10.136 1.00 65.00 255 PRO A O 1
ATOM 1970 N N . PHE A 1 256 ? 8.645 -23.191 -8.195 1.00 70.69 256 PHE A N 1
ATOM 1971 C CA . PHE A 1 256 ? 9.651 -22.570 -7.339 1.00 70.69 256 PHE A CA 1
ATOM 1972 C C . PHE A 1 256 ? 11.059 -23.140 -7.620 1.00 70.69 256 PHE A C 1
ATOM 1974 O O . PHE A 1 256 ? 11.218 -24.370 -7.691 1.00 70.69 256 PHE A O 1
ATOM 1981 N N . PRO A 1 257 ? 12.102 -22.298 -7.773 1.00 71.50 257 PRO A N 1
ATOM 1982 C CA . PRO A 1 257 ? 13.423 -22.773 -8.156 1.00 71.50 257 PRO A CA 1
ATOM 1983 C C . PRO A 1 257 ? 14.008 -23.739 -7.117 1.00 71.50 257 PRO A C 1
ATOM 1985 O O . PRO A 1 257 ? 13.950 -23.537 -5.899 1.00 71.50 257 PRO A O 1
ATOM 1988 N N . LYS A 1 258 ? 14.616 -24.829 -7.607 1.00 70.88 258 LYS A N 1
ATOM 1989 C CA . LYS A 1 258 ? 15.243 -25.840 -6.738 1.00 70.88 258 LYS A CA 1
ATOM 1990 C C . LYS A 1 258 ? 16.414 -25.282 -5.936 1.00 70.88 258 LYS A C 1
ATOM 1992 O O . LYS A 1 258 ? 16.643 -25.759 -4.837 1.00 70.88 258 LYS A O 1
ATOM 1997 N N . SER A 1 259 ? 17.133 -24.291 -6.458 1.00 70.50 259 SER A N 1
ATOM 1998 C CA . SER A 1 259 ? 18.241 -23.628 -5.769 1.00 70.50 259 SER A CA 1
ATOM 1999 C C . SER A 1 259 ? 17.902 -22.171 -5.498 1.00 70.50 259 SER A C 1
ATOM 2001 O O . SER A 1 259 ? 17.361 -21.491 -6.363 1.00 70.50 259 SER A O 1
ATOM 2003 N N . ALA A 1 260 ? 18.345 -21.677 -4.345 1.00 67.19 260 ALA A N 1
ATOM 2004 C CA . ALA A 1 260 ? 18.289 -20.268 -3.984 1.00 67.19 260 ALA A CA 1
ATOM 2005 C C . ALA A 1 260 ? 19.224 -19.363 -4.813 1.00 67.19 260 ALA A C 1
ATOM 2007 O O . ALA A 1 260 ? 19.149 -18.144 -4.728 1.00 67.19 260 ALA A O 1
ATOM 2008 N N . CYS A 1 261 ? 20.178 -19.952 -5.544 1.00 64.25 261 CYS A N 1
ATOM 2009 C CA . CYS A 1 261 ? 21.332 -19.264 -6.137 1.00 64.25 261 CYS A CA 1
ATOM 2010 C C . CYS A 1 261 ? 21.523 -19.542 -7.639 1.00 64.25 261 CYS A C 1
ATOM 2012 O O . CYS A 1 261 ? 22.470 -19.033 -8.249 1.00 64.25 261 CYS A O 1
ATOM 2014 N N . LEU A 1 262 ? 20.648 -20.330 -8.265 1.00 57.41 262 LEU A N 1
ATOM 2015 C CA . LEU A 1 262 ? 20.584 -20.448 -9.722 1.00 57.41 262 LEU A CA 1
ATOM 2016 C C . LEU A 1 262 ? 19.863 -19.190 -10.223 1.00 57.41 262 LEU A C 1
ATOM 2018 O O . LEU A 1 262 ? 18.677 -19.090 -9.925 1.00 57.41 262 LEU A O 1
ATOM 2022 N N . PRO A 1 263 ? 20.500 -18.200 -10.892 1.00 51.66 263 PRO A N 1
ATOM 2023 C CA . PRO A 1 263 ? 21.782 -18.124 -11.608 1.00 51.66 263 PRO A CA 1
ATOM 2024 C C . PRO A 1 263 ? 22.702 -16.959 -11.149 1.00 51.66 263 PRO A C 1
ATOM 2026 O O . PRO A 1 263 ? 23.414 -16.349 -11.955 1.00 51.66 263 PRO A O 1
ATOM 2029 N N . ILE A 1 264 ? 22.768 -16.694 -9.840 1.00 43.75 264 ILE A N 1
ATOM 2030 C CA . ILE A 1 264 ? 23.736 -15.773 -9.217 1.00 43.75 264 ILE A CA 1
ATOM 2031 C C . ILE A 1 264 ? 25.186 -16.184 -9.536 1.00 43.75 264 ILE A C 1
ATOM 2033 O O . ILE A 1 264 ? 26.053 -15.335 -9.688 1.00 43.75 264 ILE A O 1
ATOM 2037 N N . ARG A 1 265 ? 25.485 -17.470 -9.766 1.00 41.56 265 ARG A N 1
ATOM 2038 C CA . ARG A 1 265 ? 26.839 -17.925 -10.155 1.00 41.56 265 ARG A CA 1
ATOM 2039 C C . ARG A 1 265 ? 27.375 -17.275 -11.444 1.00 41.56 265 ARG A C 1
ATOM 2041 O O . ARG A 1 265 ? 28.584 -17.087 -11.563 1.00 41.56 265 ARG A O 1
ATOM 2048 N N . HIS A 1 266 ? 26.506 -16.946 -12.401 1.00 42.44 266 HIS A N 1
ATOM 2049 C CA . HIS A 1 266 ? 26.908 -16.245 -13.627 1.00 42.44 266 HIS A CA 1
ATOM 2050 C C . HIS A 1 266 ? 26.984 -14.731 -13.413 1.00 42.44 266 HIS A C 1
ATOM 2052 O O . HIS A 1 266 ? 27.922 -14.101 -13.887 1.00 42.44 266 HIS A O 1
ATOM 2058 N N . VAL A 1 267 ? 26.066 -14.191 -12.609 1.00 43.03 267 VAL A N 1
ATOM 2059 C CA . VAL A 1 267 ? 26.024 -12.786 -12.175 1.00 43.03 267 VAL A CA 1
ATOM 2060 C C . VAL A 1 267 ? 27.271 -12.401 -11.374 1.00 43.03 267 VAL A C 1
ATOM 2062 O O . VAL A 1 267 ? 27.874 -11.368 -11.630 1.00 43.03 267 VAL A O 1
ATOM 2065 N N . LEU A 1 268 ? 27.717 -13.249 -10.445 1.00 40.41 268 LEU A N 1
ATOM 2066 C CA . LEU A 1 268 ? 28.905 -13.013 -9.622 1.00 40.41 268 LEU A CA 1
ATOM 2067 C C . LEU A 1 268 ? 30.183 -12.965 -10.456 1.00 40.41 268 LEU A C 1
ATOM 2069 O O . LEU A 1 268 ? 31.109 -12.246 -10.099 1.00 40.41 268 LEU A O 1
ATOM 2073 N N . ARG A 1 269 ? 30.255 -13.697 -11.574 1.00 40.50 269 ARG A N 1
ATOM 2074 C CA . ARG A 1 269 ? 31.416 -13.609 -12.465 1.00 40.50 269 ARG A CA 1
ATOM 2075 C C . ARG A 1 269 ? 31.512 -12.219 -13.096 1.00 40.50 269 ARG A C 1
ATOM 2077 O O . ARG A 1 269 ? 32.603 -11.669 -13.167 1.00 40.50 269 ARG A O 1
ATOM 2084 N N . ASP A 1 270 ? 30.385 -11.650 -13.501 1.00 40.25 270 ASP A N 1
ATOM 2085 C CA . ASP A 1 270 ? 30.360 -10.369 -14.205 1.00 40.25 270 ASP A CA 1
ATOM 2086 C C . ASP A 1 270 ? 30.366 -9.175 -13.213 1.00 40.25 270 ASP A C 1
ATOM 2088 O O . ASP A 1 270 ? 30.970 -8.145 -13.501 1.00 40.25 270 ASP A O 1
ATOM 2092 N N . MET A 1 271 ? 29.832 -9.346 -11.991 1.00 42.16 271 MET A N 1
ATOM 2093 C CA . MET A 1 271 ? 29.863 -8.348 -10.904 1.00 42.16 271 MET A CA 1
ATOM 2094 C C . MET A 1 271 ? 31.181 -8.305 -10.107 1.00 42.16 271 MET A C 1
ATOM 2096 O O . MET A 1 271 ? 31.557 -7.240 -9.627 1.00 42.16 271 MET A O 1
ATOM 2100 N N . ILE A 1 272 ? 31.891 -9.428 -9.929 1.00 41.88 272 ILE A N 1
ATOM 2101 C CA . ILE A 1 272 ? 33.154 -9.464 -9.155 1.00 41.88 272 ILE A CA 1
ATOM 2102 C C . ILE A 1 272 ? 34.360 -9.101 -10.030 1.00 41.88 272 ILE A C 1
ATOM 2104 O O . ILE A 1 272 ? 35.352 -8.584 -9.518 1.00 41.88 272 ILE A O 1
ATOM 2108 N N . PHE A 1 273 ? 34.291 -9.362 -11.339 1.00 41.78 273 PHE A N 1
ATOM 2109 C CA . PHE A 1 273 ? 35.437 -9.193 -12.237 1.00 41.78 273 PHE A CA 1
ATOM 2110 C C . PHE A 1 273 ? 35.314 -8.050 -13.249 1.00 41.78 273 PHE A C 1
ATOM 2112 O O . PHE A 1 273 ? 36.267 -7.874 -13.994 1.00 41.78 273 PHE A O 1
ATOM 2119 N N . GLY A 1 274 ? 34.217 -7.276 -13.235 1.00 38.47 274 GLY A N 1
ATOM 2120 C CA . GLY A 1 274 ? 34.033 -5.997 -13.938 1.00 38.47 274 GLY A CA 1
ATOM 2121 C C . GLY A 1 274 ? 34.401 -5.989 -15.428 1.00 38.47 274 GLY A C 1
ATOM 2122 O O . GLY A 1 274 ? 35.577 -5.977 -15.786 1.00 38.47 274 GLY A O 1
ATOM 2123 N N . GLN A 1 275 ? 33.416 -5.893 -16.327 1.00 35.78 275 GLN A N 1
ATOM 2124 C CA . GLN A 1 275 ? 33.736 -5.510 -17.706 1.00 35.78 275 GLN A CA 1
ATOM 2125 C C . GLN A 1 275 ? 34.098 -4.020 -17.786 1.00 35.78 275 GLN A C 1
ATOM 2127 O O . GLN A 1 275 ? 33.408 -3.153 -17.259 1.00 35.78 275 GLN A O 1
ATOM 2132 N N . SER A 1 276 ? 35.234 -3.760 -18.425 1.00 38.44 276 SER A N 1
ATOM 2133 C CA . SER A 1 276 ? 35.848 -2.453 -18.628 1.00 38.44 276 SER A CA 1
ATOM 2134 C C . SER A 1 276 ? 35.308 -1.754 -19.884 1.00 38.44 276 SER A C 1
ATOM 2136 O O . SER A 1 276 ? 35.203 -2.387 -20.929 1.00 38.44 276 SER A O 1
ATOM 2138 N N . GLU A 1 277 ? 35.152 -0.429 -19.756 1.00 39.34 277 GLU A N 1
ATOM 2139 C CA . GLU A 1 277 ? 35.215 0.653 -20.766 1.00 39.34 277 GLU A CA 1
ATOM 2140 C C . GLU A 1 277 ? 33.943 1.299 -21.379 1.00 39.34 277 GLU A C 1
ATOM 2142 O O . GLU A 1 277 ? 33.300 0.765 -22.272 1.00 39.34 277 GLU A O 1
ATOM 2147 N N . LYS A 1 278 ? 33.765 2.576 -20.965 1.00 37.09 278 LYS A N 1
ATOM 2148 C CA . LYS A 1 278 ? 33.623 3.849 -21.728 1.00 37.09 278 LYS A CA 1
ATOM 2149 C C . LYS A 1 278 ? 32.436 4.092 -22.676 1.00 37.09 278 LYS A C 1
ATOM 2151 O O . LYS A 1 278 ? 32.347 3.486 -23.734 1.00 37.09 278 LYS A O 1
ATOM 2156 N N . ALA A 1 279 ? 31.743 5.217 -22.436 1.00 26.12 279 ALA A N 1
ATOM 2157 C CA . ALA A 1 279 ? 31.267 6.159 -23.469 1.00 26.12 279 ALA A CA 1
ATOM 2158 C C . ALA A 1 279 ? 30.851 7.529 -22.852 1.00 26.12 279 ALA A C 1
ATOM 2160 O O . ALA A 1 279 ? 30.755 7.610 -21.630 1.00 26.12 279 ALA A O 1
ATOM 2161 N N . PRO A 1 280 ? 30.693 8.620 -23.640 1.00 34.69 280 PRO A N 1
ATOM 2162 C CA . PRO A 1 280 ? 31.228 9.945 -23.310 1.00 34.69 280 PRO A CA 1
ATOM 2163 C C . PRO A 1 280 ? 30.194 11.065 -23.055 1.00 34.69 280 PRO A C 1
ATOM 2165 O O . PRO A 1 280 ? 28.986 10.866 -23.031 1.00 34.69 280 PRO A O 1
ATOM 2168 N N . ALA A 1 281 ? 30.757 12.257 -22.834 1.00 28.77 281 ALA A N 1
ATOM 2169 C CA . ALA A 1 281 ? 30.197 13.489 -22.296 1.00 28.77 281 ALA A CA 1
ATOM 2170 C C . ALA A 1 281 ? 29.322 14.351 -23.233 1.00 28.77 281 ALA A C 1
ATOM 2172 O O . ALA A 1 281 ? 29.610 14.477 -24.420 1.00 28.77 281 ALA A O 1
ATOM 2173 N N . GLY A 1 282 ? 28.414 15.117 -22.604 1.00 28.84 282 GLY A N 1
ATOM 2174 C CA . GLY A 1 282 ? 28.191 16.543 -22.898 1.00 28.84 282 GLY A CA 1
ATOM 2175 C C . GLY A 1 282 ? 26.826 16.944 -23.474 1.00 28.84 282 GLY A C 1
ATOM 2176 O O . GLY A 1 282 ? 26.529 16.610 -24.611 1.00 28.84 282 GLY A O 1
ATOM 2177 N N . LEU A 1 283 ? 26.055 17.772 -22.746 1.00 24.95 283 LEU A N 1
ATOM 2178 C CA . LEU A 1 283 ? 25.809 19.204 -23.043 1.00 24.95 283 LEU A CA 1
ATOM 2179 C C . LEU A 1 283 ? 24.748 19.824 -22.101 1.00 24.95 283 LEU A C 1
ATOM 2181 O O . LEU A 1 283 ? 23.844 19.153 -21.617 1.00 24.95 283 LEU A O 1
ATOM 2185 N N . ARG A 1 284 ? 24.936 21.117 -21.803 1.00 26.73 284 ARG A N 1
ATOM 2186 C CA . ARG A 1 284 ? 24.209 21.972 -20.839 1.00 26.73 284 ARG A CA 1
ATOM 2187 C C . ARG A 1 284 ? 23.093 22.815 -21.516 1.00 26.73 284 ARG A C 1
ATOM 2189 O O . ARG A 1 284 ? 23.084 22.889 -22.741 1.00 26.73 284 ARG A O 1
ATOM 2196 N N . PRO A 1 285 ? 22.193 23.456 -20.730 1.00 33.06 285 PRO A N 1
ATOM 2197 C CA . PRO A 1 285 ? 20.813 23.808 -21.105 1.00 33.06 285 PRO A CA 1
ATOM 2198 C C . PRO A 1 285 ? 20.596 25.300 -21.436 1.00 33.06 285 PRO A C 1
ATOM 2200 O O . PRO A 1 285 ? 21.507 26.118 -21.292 1.00 33.06 285 PRO A O 1
ATOM 2203 N N . THR A 1 286 ? 19.368 25.689 -21.814 1.00 25.95 286 THR A N 1
ATOM 2204 C CA . THR A 1 286 ? 18.928 27.101 -21.785 1.00 25.95 286 THR A CA 1
ATOM 2205 C C . THR A 1 286 ? 17.451 27.262 -21.391 1.00 25.95 286 THR A C 1
ATOM 2207 O O . THR A 1 286 ? 16.634 26.376 -21.611 1.00 25.95 286 THR A O 1
ATOM 2210 N N . SER A 1 287 ? 17.191 28.399 -20.747 1.00 26.41 287 SER A N 1
ATOM 2211 C CA . SER A 1 287 ? 16.155 28.769 -19.777 1.00 26.41 287 SER A CA 1
ATOM 2212 C C . SER A 1 287 ? 14.715 28.986 -20.270 1.00 26.41 287 SER A C 1
ATOM 2214 O O . SER A 1 287 ? 14.482 29.371 -21.412 1.00 26.41 287 SER A O 1
ATOM 2216 N N . MET A 1 288 ? 13.779 28.856 -19.319 1.00 25.94 288 MET A N 1
ATOM 2217 C CA . MET A 1 288 ? 12.397 29.363 -19.339 1.00 25.94 288 MET A CA 1
ATOM 2218 C C . MET A 1 288 ? 12.289 30.790 -18.766 1.00 25.94 288 MET A C 1
ATOM 2220 O O . MET A 1 288 ? 13.149 31.211 -17.989 1.00 25.94 288 MET A O 1
ATOM 2224 N N . THR A 1 289 ? 11.152 31.451 -19.024 1.00 24.48 289 THR A N 1
ATOM 2225 C CA . THR A 1 289 ? 10.632 32.578 -18.226 1.00 24.48 289 THR A CA 1
ATOM 2226 C C . THR A 1 289 ? 9.101 32.486 -18.064 1.00 24.48 289 THR A C 1
ATOM 2228 O O . THR A 1 289 ? 8.378 32.488 -19.055 1.00 24.48 289 THR A O 1
ATOM 2231 N N . THR A 1 290 ? 8.669 32.362 -16.798 1.00 24.34 290 THR A N 1
ATOM 2232 C CA . THR A 1 290 ? 7.506 32.940 -16.061 1.00 24.34 290 THR A CA 1
ATOM 2233 C C . THR A 1 290 ? 6.223 33.389 -16.791 1.00 24.34 290 THR A C 1
ATOM 2235 O O . THR A 1 290 ? 6.296 34.167 -17.738 1.00 24.34 290 THR A O 1
ATOM 2238 N N . THR A 1 291 ? 5.030 33.166 -16.202 1.00 24.17 291 THR A N 1
ATOM 2239 C CA . THR A 1 291 ? 4.393 34.043 -15.169 1.00 24.17 291 THR A CA 1
ATOM 2240 C C . THR A 1 291 ? 3.005 33.517 -14.733 1.00 24.17 291 THR A C 1
ATOM 2242 O O . THR A 1 291 ? 2.229 33.030 -15.548 1.00 24.17 291 THR A O 1
ATOM 2245 N N . THR A 1 292 ? 2.749 33.632 -13.429 1.00 27.86 292 THR A N 1
ATOM 2246 C CA . THR A 1 292 ? 1.550 33.378 -12.603 1.00 27.86 292 THR A CA 1
ATOM 2247 C C . THR A 1 292 ? 0.408 34.376 -12.856 1.00 27.86 292 THR A C 1
ATOM 2249 O O . THR A 1 292 ? 0.714 35.530 -13.128 1.00 27.86 292 THR A O 1
ATOM 2252 N N . ASP A 1 293 ? -0.864 34.006 -12.640 1.00 25.98 293 ASP A N 1
ATOM 2253 C CA . ASP A 1 293 ? -1.741 34.787 -11.740 1.00 25.98 293 ASP A CA 1
ATOM 2254 C C . ASP A 1 293 ? -3.033 34.048 -11.342 1.00 25.98 293 ASP A C 1
ATOM 2256 O O . ASP A 1 293 ? -3.633 33.324 -12.138 1.00 25.98 293 ASP A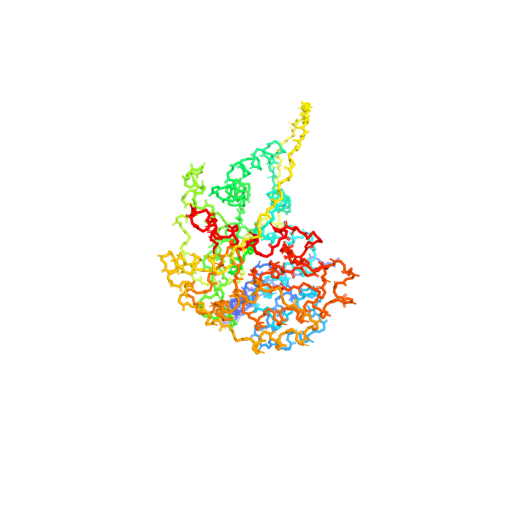 O 1
ATOM 2260 N N . SER A 1 294 ? -3.446 34.276 -10.096 1.00 29.66 294 SER A N 1
ATOM 2261 C CA . SER A 1 294 ? -4.603 33.699 -9.396 1.00 29.66 294 SER A CA 1
ATOM 2262 C C . SER A 1 294 ? -5.658 34.778 -9.126 1.00 29.66 294 SER A C 1
ATOM 2264 O O . SER A 1 294 ? -5.279 35.921 -8.899 1.00 29.66 294 SER A O 1
ATOM 2266 N N . ALA A 1 295 ? -6.947 34.424 -9.001 1.00 30.86 295 ALA A N 1
ATOM 2267 C CA . ALA A 1 295 ? -7.875 35.064 -8.043 1.00 30.86 295 ALA A CA 1
ATOM 2268 C C . ALA A 1 295 ? -9.268 34.381 -7.982 1.00 30.86 295 ALA A C 1
ATOM 2270 O O . ALA A 1 295 ? -9.666 33.743 -8.954 1.00 30.86 295 ALA A O 1
ATOM 2271 N N . PRO A 1 296 ? -10.009 34.519 -6.855 1.00 42.66 296 PRO A N 1
ATOM 2272 C CA . PRO A 1 296 ? -10.968 33.535 -6.336 1.00 42.66 296 PRO A CA 1
ATOM 2273 C C . PRO A 1 296 ? -12.443 33.993 -6.389 1.00 42.66 296 PRO A C 1
ATOM 2275 O O . PRO A 1 296 ? -12.731 35.160 -6.654 1.00 42.66 296 PRO A O 1
ATOM 2278 N N . LEU A 1 297 ? -13.386 33.098 -6.061 1.00 27.22 297 LEU A N 1
ATOM 2279 C CA . LEU A 1 297 ? -14.820 33.406 -5.943 1.00 27.22 297 LEU A CA 1
ATOM 2280 C C . LEU A 1 297 ? -15.424 32.925 -4.616 1.00 27.22 297 LEU A C 1
ATOM 2282 O O . LEU A 1 297 ? -15.045 31.895 -4.068 1.00 27.22 297 LEU A O 1
ATOM 2286 N N . ALA A 1 298 ? -16.339 33.753 -4.112 1.00 28.66 298 ALA A N 1
ATOM 2287 C CA . ALA A 1 298 ? -16.897 33.767 -2.768 1.00 28.66 298 ALA A CA 1
ATOM 2288 C C . ALA A 1 298 ? -18.130 32.863 -2.575 1.00 28.66 298 ALA A C 1
ATOM 2290 O O . ALA A 1 298 ? -18.848 32.523 -3.514 1.00 28.66 298 ALA A O 1
ATOM 2291 N N . SER A 1 299 ? -18.360 32.537 -1.306 1.00 31.42 299 SER A N 1
ATOM 2292 C CA . SER A 1 299 ? -19.339 31.628 -0.711 1.00 31.42 299 SER A CA 1
ATOM 2293 C C . SER A 1 299 ? -20.787 32.145 -0.707 1.00 31.42 299 SER A C 1
ATOM 2295 O O . SER A 1 299 ? -21.047 33.333 -0.525 1.00 31.42 299 SER A O 1
ATOM 2297 N N . THR A 1 300 ? -21.742 31.221 -0.853 1.00 32.38 300 THR A N 1
ATOM 2298 C CA . THR A 1 300 ? -23.189 31.434 -0.670 1.00 32.38 300 THR A CA 1
ATOM 2299 C C . THR A 1 300 ? -23.673 30.563 0.494 1.00 32.38 300 THR A C 1
ATOM 2301 O O . THR A 1 300 ? -23.326 29.388 0.563 1.00 32.38 300 THR A O 1
ATOM 2304 N N . GLU A 1 301 ? -24.426 31.143 1.431 1.00 36.69 301 GLU A N 1
ATOM 2305 C CA . GLU A 1 301 ? -24.984 30.452 2.605 1.00 36.69 301 GLU A CA 1
ATOM 2306 C C . GLU A 1 301 ? -25.997 29.367 2.190 1.00 36.69 301 GLU A C 1
ATOM 2308 O O . GLU A 1 301 ? -26.955 29.642 1.466 1.00 36.69 301 GLU A O 1
ATOM 2313 N N . SER A 1 302 ? -25.762 28.133 2.647 1.00 42.41 302 SER A N 1
ATOM 2314 C CA . SER A 1 302 ? -26.472 26.907 2.262 1.00 42.41 302 SER A CA 1
ATOM 2315 C C . SER A 1 302 ? -27.671 26.605 3.179 1.00 42.41 302 SER A C 1
ATOM 2317 O O . SER A 1 302 ? -27.578 26.698 4.405 1.00 42.41 302 SER A O 1
ATOM 2319 N N . LEU A 1 303 ? -28.809 26.226 2.584 1.00 58.66 303 LEU A N 1
ATOM 2320 C CA . LEU A 1 303 ? -29.935 25.582 3.273 1.00 58.66 303 LEU A CA 1
ATOM 2321 C C . LEU A 1 303 ? -29.486 24.199 3.761 1.00 58.66 303 LEU A C 1
ATOM 2323 O O . LEU A 1 303 ? -28.967 23.413 2.977 1.00 58.66 303 LEU A O 1
ATOM 2327 N N . LYS A 1 304 ? -29.705 23.886 5.044 1.00 72.75 304 LYS A N 1
ATOM 2328 C CA . LYS A 1 304 ? -29.266 22.611 5.628 1.00 72.75 304 LYS A CA 1
ATOM 2329 C C . LYS A 1 304 ? -29.922 21.413 4.899 1.00 72.75 304 LYS A C 1
ATOM 2331 O O . LYS A 1 304 ? -31.152 21.412 4.795 1.00 72.75 304 LYS A O 1
ATOM 2336 N N . PRO A 1 305 ? -29.153 20.406 4.444 1.00 83.50 305 PRO A N 1
ATOM 2337 C CA . PRO A 1 305 ? -29.697 19.270 3.693 1.00 83.50 305 PRO A CA 1
ATOM 2338 C C . PRO A 1 305 ? -30.685 18.403 4.498 1.00 83.50 305 PRO A C 1
ATOM 2340 O O . PRO A 1 305 ? -30.507 18.185 5.700 1.00 83.50 305 PRO A O 1
ATOM 2343 N N . ASP A 1 306 ? -31.725 17.887 3.831 1.00 92.50 306 ASP A N 1
ATOM 2344 C CA . ASP A 1 306 ? -32.748 17.004 4.420 1.00 92.50 306 ASP A CA 1
ATOM 2345 C C . ASP A 1 306 ? -32.249 15.548 4.491 1.00 92.50 306 ASP A C 1
ATOM 2347 O O . ASP A 1 306 ? -32.351 14.780 3.531 1.00 92.50 306 ASP A O 1
ATOM 2351 N N . MET A 1 307 ? -31.676 15.174 5.638 1.00 95.50 307 MET A N 1
ATOM 2352 C CA . MET A 1 307 ? -31.018 13.876 5.829 1.00 95.50 307 MET A CA 1
ATOM 2353 C C . MET A 1 307 ? -31.909 12.650 5.569 1.00 95.50 307 MET A C 1
ATOM 2355 O O . MET A 1 307 ? -31.458 11.766 4.842 1.00 95.50 307 MET A O 1
ATOM 2359 N N . PRO A 1 308 ? -33.147 12.548 6.097 1.00 96.94 308 PRO A N 1
ATOM 2360 C CA . PRO A 1 308 ? -34.055 11.456 5.741 1.00 96.94 308 PRO A CA 1
ATOM 2361 C C . PRO A 1 308 ? -34.247 11.285 4.228 1.00 96.94 308 PRO A C 1
ATOM 2363 O O . PRO A 1 308 ? -34.138 10.172 3.717 1.00 96.94 308 PRO A O 1
ATOM 2366 N N . ALA A 1 309 ? -34.454 12.383 3.493 1.00 96.69 309 ALA A N 1
ATOM 2367 C CA . ALA A 1 309 ? -34.626 12.328 2.043 1.00 96.69 309 ALA A CA 1
ATOM 2368 C C . ALA A 1 309 ? -33.344 11.886 1.313 1.00 96.69 309 ALA A C 1
ATOM 2370 O O . ALA A 1 309 ? -33.416 11.170 0.310 1.00 96.69 309 ALA A O 1
ATOM 2371 N N . LEU A 1 310 ? -32.170 12.293 1.805 1.00 97.75 310 LEU A N 1
ATOM 2372 C CA . LEU A 1 310 ? -30.879 11.843 1.278 1.00 97.75 310 LEU A CA 1
ATOM 2373 C C . LEU A 1 310 ? -30.644 10.353 1.531 1.00 97.75 310 LEU A C 1
ATOM 2375 O O . LEU A 1 310 ? -30.206 9.650 0.624 1.00 97.75 310 LEU A O 1
ATOM 2379 N N . ILE A 1 311 ? -30.981 9.858 2.723 1.00 98.19 311 ILE A N 1
ATOM 2380 C CA . ILE A 1 311 ? -30.879 8.435 3.067 1.00 98.19 311 ILE A CA 1
ATOM 2381 C C . ILE A 1 311 ? -31.787 7.601 2.157 1.00 98.19 311 ILE A C 1
ATOM 2383 O O . ILE A 1 311 ? -31.329 6.620 1.580 1.00 98.19 311 ILE A O 1
ATOM 2387 N N . ASP A 1 312 ? -33.031 8.027 1.926 1.00 97.88 312 ASP A N 1
ATOM 2388 C CA . ASP A 1 312 ? -33.955 7.335 1.014 1.00 97.88 312 ASP A CA 1
ATOM 2389 C C . ASP A 1 312 ? -33.461 7.314 -0.444 1.00 97.88 312 ASP A C 1
ATOM 2391 O O . ASP A 1 312 ? -33.788 6.408 -1.220 1.00 97.88 312 ASP A O 1
ATOM 2395 N N . ARG A 1 313 ? -32.708 8.336 -0.864 1.00 97.88 313 ARG A N 1
ATOM 2396 C CA . ARG A 1 313 ? -32.058 8.382 -2.183 1.00 97.88 313 ARG A CA 1
ATOM 2397 C C . ARG A 1 313 ? -30.869 7.429 -2.242 1.00 97.88 313 ARG A C 1
ATOM 2399 O O . ARG A 1 313 ? -30.816 6.612 -3.161 1.00 97.88 313 ARG A O 1
ATOM 2406 N N . ALA A 1 314 ? -29.988 7.476 -1.244 1.00 96.50 314 ALA A N 1
ATOM 2407 C CA . ALA A 1 314 ? -28.848 6.574 -1.113 1.00 96.50 314 ALA A CA 1
ATOM 2408 C C . ALA A 1 314 ? -29.291 5.102 -1.085 1.00 96.50 314 ALA A C 1
ATOM 2410 O O . ALA A 1 314 ? -28.759 4.279 -1.825 1.00 96.50 314 ALA A O 1
ATOM 2411 N N . ASP A 1 315 ? -30.322 4.780 -0.300 1.00 97.56 315 ASP A N 1
ATOM 2412 C CA . ASP A 1 315 ? -30.894 3.437 -0.176 1.00 97.56 315 ASP A CA 1
ATOM 2413 C C . ASP A 1 315 ? -31.374 2.886 -1.518 1.00 97.56 315 ASP A C 1
ATOM 2415 O O . ASP A 1 315 ? -30.974 1.795 -1.932 1.00 97.56 315 ASP A O 1
ATOM 2419 N N . ARG A 1 316 ? -32.180 3.668 -2.245 1.00 97.50 316 ARG A N 1
ATOM 2420 C CA . ARG A 1 316 ? -32.668 3.273 -3.571 1.00 97.50 316 ARG A CA 1
ATOM 2421 C C . ARG A 1 316 ? -31.533 3.127 -4.573 1.00 97.50 316 ARG A C 1
ATOM 2423 O O . ARG A 1 316 ? -31.548 2.176 -5.354 1.00 97.50 316 ARG A O 1
ATOM 2430 N N . TRP A 1 317 ? -30.574 4.051 -4.563 1.00 96.19 317 TRP A N 1
ATOM 2431 C CA . TRP A 1 317 ? -29.459 4.020 -5.501 1.00 96.19 317 TRP A CA 1
ATOM 2432 C C . TRP A 1 317 ? -28.561 2.806 -5.259 1.00 96.19 317 TRP A C 1
ATOM 2434 O O . TRP A 1 317 ? -28.291 2.069 -6.204 1.00 96.19 317 TRP A O 1
ATOM 2444 N N . LEU A 1 318 ? -28.163 2.536 -4.012 1.00 93.75 318 LEU A N 1
ATOM 2445 C CA . LEU A 1 318 ? -27.298 1.402 -3.679 1.00 93.75 318 LEU A CA 1
ATOM 2446 C C . LEU A 1 318 ? -27.981 0.063 -3.968 1.00 93.75 318 LEU A C 1
ATOM 2448 O O . LEU A 1 318 ? -27.367 -0.810 -4.570 1.00 93.75 318 LEU A O 1
ATOM 2452 N N . ARG A 1 319 ? -29.271 -0.092 -3.644 1.00 95.19 319 ARG A N 1
ATOM 2453 C CA . ARG A 1 319 ? -30.027 -1.310 -3.994 1.00 95.19 319 ARG A CA 1
ATOM 2454 C C . ARG A 1 319 ? -30.086 -1.568 -5.499 1.00 95.19 319 ARG A C 1
ATOM 2456 O O . ARG A 1 319 ? -30.117 -2.724 -5.908 1.00 95.19 319 ARG A O 1
ATOM 2463 N N . ALA A 1 320 ? -30.168 -0.510 -6.305 1.00 94.44 320 ALA A N 1
ATOM 2464 C CA . ALA A 1 320 ? -30.299 -0.622 -7.753 1.00 94.44 320 ALA A CA 1
ATOM 2465 C C . ALA A 1 320 ? -28.950 -0.811 -8.461 1.00 94.44 320 ALA A C 1
ATOM 2467 O O . ALA A 1 320 ? -28.876 -1.578 -9.417 1.00 94.44 320 ALA A O 1
ATOM 2468 N N . ASN A 1 321 ? -27.904 -0.118 -8.003 1.00 91.06 321 ASN A N 1
ATOM 2469 C CA . ASN A 1 321 ? -26.629 -0.015 -8.717 1.00 91.06 321 ASN A CA 1
ATOM 2470 C C . ASN A 1 321 ? -25.499 -0.828 -8.075 1.00 91.06 321 ASN A C 1
ATOM 2472 O O . ASN A 1 321 ? -24.560 -1.194 -8.771 1.00 91.06 321 ASN A O 1
ATOM 2476 N N . ARG A 1 322 ? -25.584 -1.133 -6.773 1.00 90.06 322 ARG A N 1
ATOM 2477 C CA . ARG A 1 322 ? -24.596 -1.942 -6.038 1.00 90.06 322 ARG A CA 1
ATOM 2478 C C . ARG A 1 322 ? -25.285 -2.981 -5.135 1.00 90.06 322 ARG A C 1
ATOM 2480 O O . ARG A 1 322 ? -25.149 -2.928 -3.911 1.00 90.06 322 ARG A O 1
ATOM 2487 N N . PRO A 1 323 ? -26.081 -3.906 -5.706 1.00 90.69 323 PRO A N 1
ATOM 2488 C CA . PRO A 1 323 ? -26.906 -4.822 -4.924 1.00 90.69 323 PRO A CA 1
ATOM 2489 C C . PRO A 1 323 ? -26.101 -5.781 -4.034 1.00 90.69 323 PRO A C 1
ATOM 2491 O O . PRO A 1 323 ? -26.580 -6.080 -2.941 1.00 90.69 323 PRO A O 1
ATOM 2494 N N . GLY A 1 324 ? -24.910 -6.240 -4.449 1.00 86.12 324 GLY A N 1
ATOM 2495 C CA . GLY A 1 324 ? -24.057 -7.089 -3.609 1.00 86.12 324 GLY A CA 1
ATOM 2496 C C . GLY A 1 324 ? -23.469 -6.317 -2.430 1.00 86.12 324 GLY A C 1
ATOM 2497 O O . GLY A 1 324 ? -23.665 -6.727 -1.287 1.00 86.12 324 GLY A O 1
ATOM 2498 N N . PHE A 1 325 ? -22.902 -5.133 -2.685 1.00 87.69 325 PHE A N 1
ATOM 2499 C CA . PHE A 1 325 ? -22.468 -4.210 -1.628 1.00 87.69 325 PHE A CA 1
ATOM 2500 C C . PHE A 1 325 ? -23.584 -3.928 -0.617 1.00 87.69 325 PHE A C 1
ATOM 2502 O O . PHE A 1 325 ? -23.429 -4.127 0.588 1.00 87.69 325 PHE A O 1
ATOM 2509 N N . TYR A 1 326 ? -24.765 -3.536 -1.104 1.00 92.44 326 TYR A N 1
ATOM 2510 C CA . TYR A 1 326 ? -25.896 -3.208 -0.241 1.00 92.44 326 TYR A CA 1
ATOM 2511 C C . TYR A 1 326 ? -26.383 -4.408 0.590 1.00 92.44 326 TYR A C 1
ATOM 2513 O O . TYR A 1 326 ? -26.848 -4.229 1.724 1.00 92.44 326 TYR A O 1
ATOM 2521 N N . ALA A 1 327 ? -26.309 -5.622 0.036 1.00 90.06 327 ALA A N 1
ATOM 2522 C CA . ALA A 1 327 ? -26.739 -6.841 0.713 1.00 90.06 327 ALA A CA 1
ATOM 2523 C C . ALA A 1 327 ? -25.870 -7.176 1.930 1.00 90.06 327 ALA A C 1
ATOM 2525 O O . ALA A 1 327 ? -26.407 -7.693 2.910 1.00 90.06 327 ALA A O 1
ATOM 2526 N N . GLY A 1 328 ? -24.574 -6.857 1.896 1.00 88.12 328 GLY A N 1
ATOM 2527 C CA . GLY A 1 328 ? -23.694 -7.114 3.033 1.00 88.12 328 GLY A CA 1
ATOM 2528 C C . GLY A 1 328 ? -23.556 -5.963 4.029 1.00 88.12 328 GLY A C 1
ATOM 2529 O O . GLY A 1 328 ? -23.040 -6.183 5.120 1.00 88.12 328 GLY A O 1
ATOM 2530 N N . LEU A 1 329 ? -24.087 -4.767 3.740 1.00 91.69 329 LEU A N 1
ATOM 2531 C CA . LEU A 1 329 ? -24.185 -3.709 4.752 1.00 91.69 329 LEU A CA 1
ATOM 2532 C C . LEU A 1 329 ? -25.011 -4.175 5.957 1.00 91.69 329 LEU A C 1
ATOM 2534 O O . LEU A 1 329 ? -26.200 -4.513 5.818 1.00 91.69 329 LEU A O 1
ATOM 2538 N N . LYS A 1 330 ? -24.410 -4.092 7.148 1.00 93.75 330 LYS A N 1
ATOM 2539 C CA . LYS A 1 330 ? -25.029 -4.487 8.415 1.00 93.75 330 LYS A CA 1
ATOM 2540 C C . LYS A 1 330 ? -26.331 -3.707 8.659 1.00 93.75 330 LYS A C 1
ATOM 2542 O O . LYS A 1 330 ? -26.434 -2.530 8.287 1.00 93.75 330 LYS A O 1
ATOM 2547 N N . PRO A 1 331 ? -27.345 -4.324 9.295 1.00 96.31 331 PRO A N 1
ATOM 2548 C CA . PRO A 1 331 ? -28.536 -3.608 9.744 1.00 96.31 331 PRO A CA 1
ATOM 2549 C C . PRO A 1 331 ? -28.157 -2.405 10.610 1.00 96.31 331 PRO A C 1
ATOM 2551 O O . PRO A 1 331 ? -27.175 -2.470 11.343 1.00 96.31 331 PRO A O 1
ATOM 2554 N N . GLY A 1 332 ? -28.921 -1.319 10.517 1.00 97.38 332 GLY A N 1
ATOM 2555 C CA . GLY A 1 332 ? -28.660 -0.127 11.315 1.00 97.38 332 GLY A CA 1
ATOM 2556 C C . GLY A 1 332 ? -28.758 -0.366 12.824 1.00 97.38 332 GLY A C 1
ATOM 2557 O O . GLY A 1 332 ? -29.450 -1.279 13.282 1.00 97.38 332 GLY A O 1
ATOM 2558 N N . VAL A 1 333 ? -28.059 0.474 13.584 1.00 97.88 333 VAL A N 1
ATOM 2559 C CA . VAL A 1 333 ? -27.968 0.384 15.048 1.00 97.88 333 VAL A CA 1
ATOM 2560 C C . VAL A 1 333 ? -29.164 1.022 15.752 1.00 97.88 333 VAL A C 1
ATOM 2562 O O . VAL A 1 333 ? -29.857 1.892 15.219 1.00 97.88 333 VAL A O 1
ATOM 2565 N N . SER A 1 334 ? -29.394 0.609 16.992 1.00 98.19 334 SER A N 1
ATOM 2566 C CA . SER A 1 334 ? -30.381 1.195 17.892 1.00 98.19 334 SER A CA 1
ATOM 2567 C C . SER A 1 334 ? -29.877 2.482 18.554 1.00 98.19 334 SER A C 1
ATOM 2569 O O . SER A 1 334 ? -28.678 2.727 18.682 1.00 98.19 334 SER A O 1
ATOM 2571 N N . ASP A 1 335 ? -30.807 3.300 19.058 1.00 98.38 335 ASP A N 1
ATOM 2572 C CA . ASP A 1 335 ? -30.444 4.483 19.849 1.00 98.38 335 ASP A CA 1
ATOM 2573 C C . ASP A 1 335 ? -29.649 4.110 21.111 1.00 98.38 335 ASP A C 1
ATOM 2575 O O . ASP A 1 335 ? -28.743 4.839 21.490 1.00 98.38 335 ASP A O 1
ATOM 2579 N N . ALA A 1 336 ? -29.914 2.948 21.719 1.00 97.94 336 ALA A N 1
ATOM 2580 C CA . ALA A 1 336 ? -29.198 2.499 22.913 1.00 97.94 336 ALA A CA 1
ATOM 2581 C C . ALA A 1 336 ? -27.711 2.194 22.648 1.00 97.94 336 ALA A C 1
ATOM 2583 O O . ALA A 1 336 ? -26.877 2.435 23.523 1.00 97.94 336 ALA A O 1
ATOM 2584 N N . GLU A 1 337 ? -27.380 1.678 21.461 1.00 98.38 337 GLU A N 1
ATOM 2585 C CA . GLU A 1 337 ? -25.995 1.437 21.033 1.00 98.38 337 GLU A CA 1
ATOM 2586 C C . GLU A 1 337 ? -25.263 2.761 20.779 1.00 98.38 337 GLU A C 1
ATOM 2588 O O . GLU A 1 337 ? -24.160 2.964 21.286 1.00 98.38 337 GLU A O 1
ATOM 2593 N N . LEU A 1 338 ? -25.914 3.712 20.101 1.00 98.44 338 LEU A N 1
ATOM 2594 C CA . LEU A 1 338 ? -25.371 5.059 19.887 1.00 98.44 338 LEU A CA 1
ATOM 2595 C C . LEU A 1 338 ? -25.150 5.809 21.209 1.00 98.44 338 LEU A C 1
ATOM 2597 O O . LEU A 1 338 ? -24.099 6.407 21.419 1.00 98.44 338 LEU A O 1
ATOM 2601 N N . ASP A 1 339 ? -26.099 5.721 22.139 1.00 98.19 339 ASP A N 1
ATOM 2602 C CA . ASP A 1 339 ? -25.981 6.337 23.464 1.00 98.19 339 ASP A CA 1
ATOM 2603 C C . ASP A 1 339 ? -24.885 5.657 24.310 1.00 98.19 339 ASP A C 1
ATOM 2605 O O . ASP A 1 339 ? -24.296 6.263 25.210 1.00 98.19 339 ASP A O 1
ATOM 2609 N N . ALA A 1 340 ? -24.600 4.372 24.069 1.00 97.88 340 ALA A N 1
ATOM 2610 C CA . ALA A 1 340 ? -23.469 3.686 24.686 1.00 97.88 340 ALA A CA 1
ATOM 2611 C C . ALA A 1 340 ? -22.130 4.171 24.116 1.00 97.88 340 ALA A C 1
ATOM 2613 O O . ALA A 1 340 ? -21.210 4.415 24.899 1.00 97.88 340 ALA A O 1
ATOM 2614 N N . TYR A 1 341 ? -22.048 4.377 22.800 1.00 97.88 341 TYR A N 1
ATOM 2615 C CA . TYR A 1 341 ? -20.888 4.972 22.137 1.00 97.88 341 TYR A CA 1
ATOM 2616 C C . TYR A 1 341 ? -20.594 6.385 22.672 1.00 97.88 341 TYR A C 1
ATOM 2618 O O . TYR A 1 341 ? -19.481 6.669 23.115 1.00 97.88 341 TYR A O 1
ATOM 2626 N N . GLU A 1 342 ? -21.609 7.251 22.737 1.00 97.25 342 GLU A N 1
ATOM 2627 C CA . GLU A 1 342 ? -21.501 8.611 23.288 1.00 97.25 342 GLU A CA 1
ATOM 2628 C C . GLU A 1 342 ? -20.983 8.612 24.732 1.00 97.25 342 GLU A C 1
ATOM 2630 O O . GLU A 1 342 ? -20.055 9.350 25.072 1.00 97.25 342 GLU A O 1
ATOM 2635 N N . ARG A 1 343 ? -21.524 7.728 25.584 1.00 98.06 343 ARG A N 1
ATOM 2636 C CA . ARG A 1 343 ? -21.058 7.573 26.971 1.00 98.06 343 ARG A CA 1
ATOM 2637 C C . ARG A 1 343 ? -19.632 7.042 27.068 1.00 98.06 343 ARG A C 1
ATOM 2639 O O . ARG A 1 343 ? -18.928 7.441 27.992 1.00 98.06 343 ARG A O 1
ATOM 2646 N N . ARG A 1 344 ? -19.215 6.145 26.165 1.00 97.44 344 ARG A N 1
ATOM 2647 C CA . ARG A 1 344 ? -17.861 5.566 26.150 1.00 97.44 344 ARG A CA 1
ATOM 2648 C C . ARG A 1 344 ? -16.802 6.642 25.921 1.00 97.44 344 ARG A C 1
ATOM 2650 O O . ARG A 1 344 ? -15.787 6.625 26.608 1.00 97.44 344 ARG A O 1
ATOM 2657 N N . PHE A 1 345 ? -17.056 7.577 25.007 1.00 95.56 345 PHE A N 1
ATOM 2658 C CA . PHE A 1 345 ? -16.083 8.605 24.616 1.00 95.56 345 PHE A CA 1
ATOM 2659 C C . PHE A 1 345 ? -16.357 9.994 25.200 1.00 95.56 345 PHE A C 1
ATOM 2661 O O . PHE A 1 345 ? -15.578 10.915 24.975 1.00 95.56 345 PHE A O 1
ATOM 2668 N N . GLY A 1 346 ? -17.440 10.164 25.963 1.00 94.81 346 GLY A N 1
ATOM 2669 C CA . GLY A 1 346 ? -17.788 11.448 26.574 1.00 94.81 346 GLY A CA 1
ATOM 2670 C C . GLY A 1 346 ? -18.127 12.536 25.551 1.00 94.81 346 GLY A C 1
ATOM 2671 O O . GLY A 1 346 ? -17.850 13.707 25.799 1.00 94.81 346 GLY A O 1
ATOM 2672 N N . LEU A 1 347 ? -18.712 12.154 24.413 1.00 92.88 347 LEU A N 1
ATOM 2673 C CA . LEU A 1 347 ? -19.063 13.044 23.301 1.00 92.88 347 LEU A CA 1
ATOM 2674 C C . LEU A 1 347 ? -20.548 12.933 22.939 1.00 92.88 347 LEU A C 1
ATOM 2676 O O . LEU A 1 347 ? -21.245 12.034 23.402 1.00 92.88 347 LEU A O 1
ATOM 2680 N N . THR A 1 348 ? -21.038 13.841 22.097 1.00 93.62 348 THR A N 1
ATOM 2681 C CA . THR A 1 348 ? -22.397 13.786 21.533 1.00 93.62 348 THR A CA 1
ATOM 2682 C C . THR A 1 348 ? -22.299 13.635 20.024 1.00 93.62 348 THR A C 1
ATOM 2684 O O . THR A 1 348 ? -21.721 14.496 19.364 1.00 93.62 348 THR A O 1
ATOM 2687 N N . LEU A 1 349 ? -22.859 12.559 19.473 1.00 94.81 349 LEU A N 1
ATOM 2688 C CA . LEU A 1 349 ? -22.843 12.319 18.037 1.00 94.81 349 LEU A CA 1
ATOM 2689 C C . LEU A 1 349 ? -23.711 13.366 17.323 1.00 94.81 349 LEU A C 1
ATOM 2691 O O . LEU A 1 349 ? -24.819 13.670 17.781 1.00 94.81 349 LEU A O 1
ATOM 2695 N N . PRO A 1 350 ? -23.273 13.886 16.164 1.00 94.31 350 PRO A N 1
ATOM 2696 C CA . PRO A 1 350 ? -24.122 14.722 15.332 1.00 94.31 350 PRO A CA 1
ATOM 2697 C C . PRO A 1 350 ? -25.414 13.976 14.962 1.00 94.31 350 PRO A C 1
ATOM 2699 O O . PRO A 1 350 ? -25.343 12.799 14.586 1.00 94.31 350 PRO A O 1
ATOM 2702 N N . PRO A 1 351 ? -26.593 14.626 15.029 1.00 94.69 351 PRO A N 1
ATOM 2703 C CA . PRO A 1 351 ? -27.867 13.980 14.714 1.00 94.69 351 PRO A CA 1
ATOM 2704 C C . PRO A 1 351 ? -27.879 13.296 13.343 1.00 94.69 351 PRO A C 1
ATOM 2706 O O . PRO A 1 351 ? -28.494 12.248 13.169 1.00 94.69 351 PRO A O 1
ATOM 2709 N N . GLU A 1 352 ? -27.173 13.868 12.373 1.00 95.44 352 GLU A N 1
ATOM 2710 C CA . GLU A 1 352 ? -27.085 13.363 11.008 1.00 95.44 352 GLU A CA 1
ATOM 2711 C C . GLU A 1 352 ? -26.257 12.077 10.915 1.00 95.44 352 GLU A C 1
ATOM 2713 O O . GLU A 1 352 ? -26.655 11.145 10.217 1.00 95.44 352 GLU A O 1
ATOM 2718 N N . LEU A 1 353 ? -25.162 11.981 11.675 1.00 95.81 353 LEU A N 1
ATOM 2719 C CA . LEU A 1 353 ? -24.355 10.762 11.755 1.00 95.81 353 LEU A CA 1
ATOM 2720 C C . LEU A 1 353 ? -25.132 9.637 12.458 1.00 95.81 353 LEU A C 1
ATOM 2722 O O . LEU A 1 353 ? -25.112 8.494 12.002 1.00 95.81 353 LEU A O 1
ATOM 2726 N N . ARG A 1 354 ? -25.916 9.970 13.498 1.00 97.50 354 ARG A N 1
ATOM 2727 C CA . ARG A 1 354 ? -26.848 9.016 14.126 1.00 97.50 354 ARG A CA 1
ATOM 2728 C C . ARG A 1 354 ? -27.853 8.464 13.117 1.00 97.50 354 ARG A C 1
ATOM 2730 O O . ARG A 1 354 ? -28.108 7.266 13.116 1.00 97.50 354 ARG A O 1
ATOM 2737 N N . LEU A 1 355 ? -28.425 9.310 12.255 1.00 97.81 355 LEU A N 1
ATOM 2738 C CA . LEU A 1 355 ? -29.369 8.859 11.225 1.00 97.81 355 LEU A CA 1
ATOM 2739 C C . LEU A 1 355 ? -28.723 7.877 10.238 1.00 97.81 355 LEU A C 1
ATOM 2741 O O . LEU A 1 355 ? -29.356 6.883 9.889 1.00 97.81 355 LEU A O 1
ATOM 2745 N N . VAL A 1 356 ? -27.473 8.117 9.830 1.00 97.31 356 VAL A N 1
ATOM 2746 C CA . VAL A 1 356 ? -26.755 7.228 8.904 1.00 97.31 356 VAL A CA 1
ATOM 2747 C C . VAL A 1 356 ? -26.468 5.865 9.540 1.00 97.31 356 VAL A C 1
ATOM 2749 O O . VAL A 1 356 ? -26.810 4.848 8.939 1.00 97.31 356 VAL A O 1
ATOM 2752 N N . TRP A 1 357 ? -25.961 5.809 10.776 1.00 97.94 357 TRP A N 1
ATOM 2753 C CA . TRP A 1 357 ? -25.742 4.518 11.446 1.00 97.94 357 TRP A CA 1
ATOM 2754 C C . TRP A 1 357 ? -27.041 3.784 11.804 1.00 97.94 357 TRP A C 1
ATOM 2756 O O . TRP A 1 357 ? -27.076 2.554 11.785 1.00 97.94 357 TRP A O 1
ATOM 2766 N N . LYS A 1 358 ? -28.143 4.503 12.061 1.00 98.25 358 LYS A N 1
ATOM 2767 C CA . LYS A 1 358 ? -29.483 3.898 12.210 1.00 98.25 358 LYS A CA 1
ATOM 2768 C C . LYS A 1 358 ? -30.034 3.335 10.904 1.00 98.25 358 LYS A C 1
ATOM 2770 O O . LYS A 1 358 ? -30.888 2.453 10.939 1.00 98.25 358 LYS A O 1
ATOM 2775 N N . TRP A 1 359 ? -29.582 3.845 9.761 1.00 97.75 359 TRP A N 1
ATOM 2776 C CA . TRP A 1 359 ? -29.932 3.295 8.456 1.00 97.75 359 TRP A CA 1
ATOM 2777 C C . TRP A 1 359 ? -29.120 2.029 8.159 1.00 97.75 359 TRP A C 1
ATOM 2779 O O . TRP A 1 359 ? -29.712 0.977 7.901 1.00 97.75 359 TRP A O 1
ATOM 2789 N N . LYS A 1 360 ? -27.788 2.101 8.249 1.00 96.56 360 LYS A N 1
ATOM 2790 C CA . LYS A 1 360 ? -26.867 0.975 8.027 1.00 96.56 360 LYS A CA 1
ATOM 2791 C C . LYS A 1 360 ? -25.658 1.074 8.955 1.00 96.56 360 LYS A C 1
ATOM 2793 O O . LYS A 1 360 ? -25.094 2.149 9.114 1.00 96.56 360 LYS A O 1
ATOM 2798 N N . ASN A 1 361 ? -25.234 -0.050 9.526 1.00 96.00 361 ASN A N 1
ATOM 2799 C CA . ASN A 1 361 ? -24.121 -0.100 10.480 1.00 96.00 361 ASN A CA 1
ATOM 2800 C C . ASN A 1 361 ? -22.790 -0.491 9.815 1.00 96.00 361 ASN A C 1
ATOM 2802 O O . ASN A 1 361 ? -22.119 -1.414 10.269 1.00 96.00 361 ASN A O 1
ATOM 2806 N N . GLY A 1 362 ? -22.431 0.164 8.711 1.00 92.06 362 GLY A N 1
ATOM 2807 C CA . GLY A 1 362 ? -21.200 -0.157 7.987 1.00 92.06 362 GLY A CA 1
ATOM 2808 C C . GLY A 1 362 ? -21.199 -1.522 7.292 1.00 92.06 362 GLY A C 1
ATOM 2809 O O . GLY A 1 362 ? -22.195 -2.255 7.270 1.00 92.06 362 GLY A O 1
ATOM 2810 N N . SER A 1 363 ? -20.059 -1.834 6.686 1.00 87.38 363 SER A N 1
ATOM 2811 C CA . SER A 1 363 ? -19.759 -3.130 6.070 1.00 87.38 363 SER A CA 1
ATOM 2812 C C . SER A 1 363 ? -19.329 -4.180 7.124 1.00 87.38 363 SER A C 1
ATOM 2814 O O . SER A 1 363 ? -19.055 -3.821 8.270 1.00 87.38 363 SER A O 1
ATOM 2816 N N . PRO A 1 364 ? -19.292 -5.485 6.788 1.00 78.88 364 PRO A N 1
ATOM 2817 C CA . PRO A 1 364 ? -18.901 -6.570 7.705 1.00 78.88 364 PRO A CA 1
ATOM 2818 C C . PRO A 1 364 ? -17.427 -6.517 8.111 1.00 78.88 364 PRO A C 1
ATOM 2820 O O . PRO A 1 364 ? -16.580 -6.367 7.244 1.00 78.88 364 PRO A O 1
ATOM 2823 N N . ASP A 1 365 ? -17.083 -6.676 9.387 1.00 66.19 365 ASP A N 1
ATOM 2824 C CA . ASP A 1 365 ? -15.717 -6.443 9.915 1.00 66.19 365 ASP A CA 1
ATOM 2825 C C . ASP A 1 365 ? -14.640 -7.385 9.327 1.00 66.19 365 ASP A C 1
ATOM 2827 O O . ASP A 1 365 ? -13.455 -7.083 9.400 1.00 66.19 365 ASP A O 1
ATOM 2831 N N . ASP A 1 366 ? -15.043 -8.496 8.698 1.00 58.38 366 ASP A N 1
ATOM 2832 C CA . ASP A 1 366 ? -14.147 -9.498 8.108 1.00 58.38 366 ASP A CA 1
ATOM 2833 C C . ASP A 1 366 ? -14.012 -9.329 6.572 1.00 58.38 366 ASP A C 1
ATOM 2835 O O . ASP A 1 366 ? -14.986 -9.563 5.846 1.00 58.38 366 ASP A O 1
ATOM 2839 N N . PRO A 1 367 ? -12.825 -8.961 6.046 1.00 49.44 367 PRO A N 1
ATOM 2840 C CA . PRO A 1 367 ? -12.560 -8.831 4.609 1.00 49.44 367 PRO A CA 1
ATOM 2841 C C . PRO A 1 367 ? -12.421 -10.179 3.873 1.00 49.44 367 PRO A C 1
ATOM 2843 O O . PRO A 1 367 ? -12.283 -10.200 2.651 1.00 49.44 367 PRO A O 1
ATOM 2846 N N . LEU A 1 368 ? -12.451 -11.321 4.575 1.00 42.06 368 LEU A N 1
ATOM 2847 C CA . LEU A 1 368 ? -12.347 -12.657 3.969 1.00 42.06 368 LEU A CA 1
ATOM 2848 C C . LEU A 1 368 ? -13.646 -13.129 3.309 1.00 42.06 368 LEU A C 1
ATOM 2850 O O . LEU A 1 368 ? -13.665 -14.165 2.633 1.00 42.06 368 LEU A O 1
ATOM 2854 N N . VAL A 1 369 ? -14.728 -12.366 3.453 1.00 46.47 369 VAL A N 1
ATOM 2855 C CA . VAL A 1 369 ? -15.897 -12.506 2.593 1.00 46.47 369 VAL A CA 1
ATOM 2856 C C . VAL A 1 369 ? -15.566 -11.768 1.297 1.00 46.47 369 VAL A C 1
ATOM 2858 O O . VAL A 1 369 ? -15.898 -10.604 1.149 1.00 46.47 369 VAL A O 1
ATOM 2861 N N . GLY A 1 370 ? -14.839 -12.421 0.384 1.00 45.50 370 GLY A N 1
ATOM 2862 C CA . GLY A 1 370 ? -14.452 -11.876 -0.929 1.00 45.50 370 GLY A CA 1
ATOM 2863 C C . GLY A 1 370 ? -15.634 -11.659 -1.885 1.00 45.50 370 GLY A C 1
ATOM 2864 O O . GLY A 1 370 ? -15.600 -12.112 -3.029 1.00 45.50 370 GLY A O 1
ATOM 2865 N N . ASP A 1 371 ? -16.702 -11.037 -1.397 1.00 56.50 371 ASP A N 1
ATOM 2866 C CA . ASP A 1 371 ? -17.855 -10.578 -2.149 1.00 56.50 371 ASP A CA 1
ATOM 2867 C C . ASP A 1 371 ? -17.943 -9.042 -2.099 1.00 56.50 371 ASP A C 1
ATOM 2869 O O . ASP A 1 371 ? -17.228 -8.375 -1.355 1.00 56.50 371 ASP A O 1
ATOM 2873 N N . GLU A 1 372 ? -18.826 -8.469 -2.917 1.00 58.91 372 GLU A N 1
ATOM 2874 C CA . GLU A 1 372 ? -18.989 -7.015 -3.087 1.00 58.91 372 GLU A CA 1
ATOM 2875 C C . GLU A 1 372 ? -19.320 -6.258 -1.775 1.00 58.91 372 GLU A C 1
ATOM 2877 O O . GLU A 1 372 ? -19.394 -5.030 -1.773 1.00 58.91 372 GLU A O 1
ATOM 2882 N N . SER A 1 373 ? -19.571 -6.944 -0.649 1.00 57.28 373 SER A N 1
ATOM 2883 C CA . SER A 1 373 ? -19.908 -6.311 0.634 1.00 57.28 373 SER A CA 1
ATOM 2884 C C . SER A 1 373 ? -18.744 -5.633 1.351 1.00 57.28 373 SER A C 1
ATOM 2886 O O . SER A 1 373 ? -18.977 -4.731 2.168 1.00 57.28 373 SER A O 1
ATOM 2888 N N . SER A 1 374 ? -17.510 -6.042 1.050 1.00 60.97 374 SER A N 1
ATOM 2889 C CA . SER A 1 374 ? -16.293 -5.441 1.601 1.00 60.97 374 SER A CA 1
ATOM 2890 C C . SER A 1 374 ? -15.780 -4.244 0.800 1.00 60.97 374 SER A C 1
ATOM 2892 O O . SER A 1 374 ? -14.845 -3.589 1.259 1.00 60.97 374 SER A O 1
ATOM 2894 N N . ASP A 1 375 ? -16.377 -3.957 -0.362 1.00 75.62 375 ASP A N 1
ATOM 2895 C CA . ASP A 1 375 ? -15.965 -2.861 -1.239 1.00 75.62 375 ASP A CA 1
ATOM 2896 C C . ASP A 1 375 ? -15.985 -1.496 -0.527 1.00 75.62 375 ASP A C 1
ATOM 2898 O O . ASP A 1 375 ? -16.724 -1.262 0.437 1.00 75.62 375 ASP A O 1
ATOM 2902 N N . ALA A 1 376 ? -15.234 -0.539 -1.069 1.00 81.81 376 ALA A N 1
ATOM 2903 C CA . ALA A 1 376 ? -15.285 0.842 -0.615 1.00 81.81 376 ALA A CA 1
ATOM 2904 C C . ALA A 1 376 ? -16.688 1.462 -0.791 1.00 81.81 376 ALA A C 1
ATOM 2906 O O . ALA A 1 376 ? -17.425 1.174 -1.745 1.00 81.81 376 ALA A O 1
ATOM 2907 N N . LEU A 1 377 ? -17.060 2.353 0.135 1.00 84.94 377 LEU A N 1
ATOM 2908 C CA . LEU A 1 377 ? -18.251 3.199 0.018 1.00 84.94 377 LEU A CA 1
ATOM 2909 C C . LEU A 1 377 ? -18.014 4.293 -1.031 1.00 84.94 377 LEU A C 1
ATOM 2911 O O . LEU A 1 377 ? -18.897 4.553 -1.848 1.00 84.94 377 LEU A O 1
ATOM 2915 N N . LEU A 1 378 ? -16.843 4.929 -0.968 1.00 83.12 378 LEU A N 1
ATOM 2916 C CA . LEU A 1 378 ? -16.414 6.041 -1.811 1.00 83.12 378 LEU A CA 1
ATOM 2917 C C . LEU A 1 378 ? -14.879 6.060 -1.874 1.00 83.12 378 LEU A C 1
ATOM 2919 O O . LEU A 1 378 ? -14.241 5.952 -0.828 1.00 83.12 378 LEU A O 1
ATOM 2923 N N . HIS A 1 379 ? -14.300 6.242 -3.066 1.00 80.56 379 HIS A N 1
ATOM 2924 C CA . HIS A 1 379 ? -12.855 6.115 -3.296 1.00 80.56 379 HIS A CA 1
ATOM 2925 C C . HIS A 1 379 ? -12.350 4.774 -2.741 1.00 80.56 379 HIS A C 1
ATOM 2927 O O . HIS A 1 379 ? -12.962 3.752 -3.033 1.00 80.56 379 HIS A O 1
ATOM 2933 N N . ASN A 1 380 ? -11.303 4.787 -1.914 1.00 80.44 380 ASN A N 1
ATOM 2934 C CA . ASN A 1 380 ? -10.789 3.642 -1.161 1.00 80.44 380 ASN A CA 1
ATOM 2935 C C . ASN A 1 380 ? -11.307 3.575 0.288 1.00 80.44 380 ASN A C 1
ATOM 2937 O O . ASN A 1 380 ? -10.816 2.777 1.080 1.00 80.44 380 ASN A O 1
ATOM 2941 N N . HIS A 1 381 ? -12.294 4.397 0.657 1.00 87.19 381 HIS A N 1
ATOM 2942 C CA . HIS A 1 381 ? -12.828 4.456 2.015 1.00 87.19 381 HIS A CA 1
ATOM 2943 C C . HIS A 1 381 ? -14.070 3.580 2.172 1.00 87.19 381 HIS A C 1
ATOM 2945 O O . HIS A 1 381 ? -15.120 3.806 1.561 1.00 87.19 381 HIS A O 1
ATOM 2951 N N . ARG A 1 382 ? -13.987 2.598 3.066 1.00 89.56 382 ARG A N 1
ATOM 2952 C CA . ARG A 1 382 ? -15.104 1.744 3.469 1.00 89.56 382 ARG A CA 1
ATOM 2953 C C . ARG A 1 382 ? -15.927 2.399 4.569 1.00 89.56 382 ARG A C 1
ATOM 2955 O O . ARG A 1 382 ? -15.376 3.024 5.468 1.00 89.56 382 ARG A O 1
ATOM 2962 N N . PHE A 1 383 ? -17.244 2.201 4.545 1.00 93.25 383 PHE A N 1
ATOM 2963 C CA . PHE A 1 383 ? -18.116 2.586 5.655 1.00 93.25 383 PHE A CA 1
ATOM 2964 C C . PHE A 1 383 ? -17.943 1.614 6.829 1.00 93.25 383 PHE A C 1
ATOM 2966 O O . PHE A 1 383 ? -18.239 0.424 6.691 1.00 93.25 383 PHE A O 1
ATOM 2973 N N . ILE A 1 384 ? -17.460 2.101 7.972 1.00 93.81 384 ILE A N 1
ATOM 2974 C CA . ILE A 1 384 ? -17.182 1.252 9.141 1.00 93.81 384 ILE A CA 1
ATOM 2975 C C . ILE A 1 384 ? -18.384 1.157 10.076 1.00 93.81 384 ILE A C 1
ATOM 2977 O O . ILE A 1 384 ? -19.256 2.037 10.099 1.00 93.81 384 ILE A O 1
ATOM 2981 N N . SER A 1 385 ? -18.437 0.067 10.839 1.00 95.44 385 SER A N 1
ATOM 2982 C CA . SER A 1 385 ? -19.478 -0.126 11.841 1.00 95.44 385 SER A CA 1
ATOM 2983 C C . SER A 1 385 ? -19.274 0.798 13.051 1.00 95.44 385 SER A C 1
ATOM 2985 O O . SER A 1 385 ? -18.209 1.386 13.241 1.00 95.44 385 SER A O 1
ATOM 2987 N N . LEU A 1 386 ? -20.310 0.960 13.877 1.00 97.19 386 LEU A N 1
ATOM 2988 C CA . LEU A 1 386 ? -20.234 1.721 15.127 1.00 97.19 386 LEU A CA 1
ATOM 2989 C C . LEU A 1 386 ? -19.197 1.125 16.095 1.00 97.19 386 LEU A C 1
ATOM 2991 O O . LEU A 1 386 ? -18.537 1.870 16.821 1.00 97.19 386 LEU A O 1
ATOM 2995 N N . ASP A 1 387 ? -19.055 -0.202 16.095 1.00 95.50 387 ASP A N 1
ATOM 2996 C CA . ASP A 1 387 ? -18.076 -0.906 16.923 1.00 95.50 387 ASP A CA 1
ATOM 2997 C C . ASP A 1 387 ? -16.654 -0.635 16.417 1.00 95.50 387 ASP A C 1
ATOM 2999 O O . ASP A 1 387 ? -15.841 -0.148 17.204 1.00 95.50 387 ASP A O 1
ATOM 3003 N N . ASP A 1 388 ? -16.39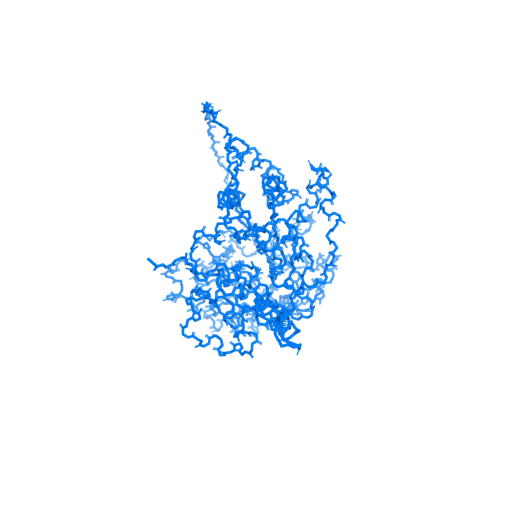6 -0.800 15.111 1.00 93.38 388 ASP A N 1
ATOM 3004 C CA . ASP A 1 388 ? -15.101 -0.469 14.485 1.00 93.38 388 ASP A CA 1
ATOM 3005 C C . ASP A 1 388 ? -14.719 0.993 14.734 1.00 93.38 388 ASP A C 1
ATOM 3007 O O . ASP A 1 388 ? -13.608 1.296 15.154 1.00 93.38 388 ASP A O 1
ATOM 3011 N N . SER A 1 389 ? -15.669 1.917 14.537 1.00 96.75 389 SER A N 1
ATOM 3012 C CA . SER A 1 389 ? -15.484 3.341 14.833 1.00 96.75 389 SER A CA 1
ATOM 3013 C C . SER A 1 389 ? -15.012 3.547 16.272 1.00 96.75 389 SER A C 1
ATOM 3015 O O . SER A 1 389 ? -14.117 4.351 16.530 1.00 96.75 389 SER A O 1
ATOM 3017 N N . GLY A 1 390 ? -15.571 2.786 17.216 1.00 96.75 390 GLY A N 1
ATOM 3018 C CA . GLY A 1 390 ? -15.191 2.849 18.620 1.00 96.75 390 GLY A CA 1
ATOM 3019 C C . GLY A 1 390 ? -13.833 2.210 18.909 1.00 96.75 390 GLY A C 1
ATOM 3020 O O . GLY A 1 390 ? -13.103 2.699 19.769 1.00 96.75 390 GLY A O 1
ATOM 3021 N N . GLU A 1 391 ? -13.477 1.123 18.237 1.00 94.88 391 GLU A N 1
ATOM 3022 C CA . GLU A 1 391 ? -12.158 0.499 18.374 1.00 94.88 391 GLU A CA 1
ATOM 3023 C C . GLU A 1 391 ? -11.062 1.408 17.817 1.00 94.88 391 GLU A C 1
ATOM 3025 O O . GLU A 1 391 ? -10.195 1.828 18.586 1.00 94.88 391 GLU A O 1
ATOM 3030 N N . THR A 1 392 ? -11.194 1.845 16.562 1.00 93.19 392 THR A N 1
ATOM 3031 C CA . THR A 1 392 ? -10.299 2.819 15.920 1.00 93.19 392 THR A CA 1
ATOM 3032 C C . THR A 1 392 ? -10.170 4.088 16.755 1.00 93.19 392 THR A C 1
ATOM 3034 O O . THR A 1 392 ? -9.073 4.580 17.008 1.00 93.19 392 THR A O 1
ATOM 3037 N N . LYS A 1 393 ? -11.290 4.634 17.241 1.00 94.94 393 LYS A N 1
ATOM 3038 C CA . LYS A 1 393 ? -11.245 5.829 18.081 1.00 94.94 393 LYS A CA 1
ATOM 3039 C C . LYS A 1 393 ? -10.482 5.596 19.384 1.00 94.94 393 LYS A C 1
ATOM 3041 O O . LYS A 1 393 ? -9.726 6.469 19.799 1.00 94.94 393 LYS A O 1
ATOM 3046 N N . ALA A 1 394 ? -10.706 4.469 20.059 1.00 95.06 394 ALA A N 1
ATOM 3047 C CA . ALA A 1 394 ? -10.033 4.174 21.321 1.00 95.06 394 ALA A CA 1
ATOM 3048 C C . ALA A 1 394 ? -8.520 4.004 21.137 1.00 95.06 394 ALA A C 1
ATOM 3050 O O . ALA A 1 394 ? -7.756 4.435 22.001 1.00 95.06 394 ALA A O 1
ATOM 3051 N N . GLU A 1 395 ? -8.111 3.415 20.017 1.00 91.06 395 GLU A N 1
ATOM 3052 C CA . GLU A 1 395 ? -6.717 3.299 19.605 1.00 91.06 395 GLU A CA 1
ATOM 3053 C C . GLU A 1 395 ? -6.087 4.681 19.365 1.00 91.06 395 GLU A C 1
ATOM 3055 O O . GLU A 1 395 ? -5.140 5.055 20.061 1.00 91.06 395 GLU A O 1
ATOM 3060 N N . LEU A 1 396 ? -6.683 5.497 18.488 1.00 92.56 396 LEU A N 1
ATOM 3061 C CA . LEU A 1 396 ? -6.178 6.837 18.164 1.00 92.56 396 LEU A CA 1
ATOM 3062 C C . LEU A 1 396 ? -6.188 7.785 19.379 1.00 92.56 396 LEU A C 1
ATOM 3064 O O . LEU A 1 396 ? -5.246 8.550 19.593 1.00 92.56 396 LEU A O 1
ATOM 3068 N N . ASP A 1 397 ? -7.217 7.721 20.232 1.00 92.75 397 ASP A N 1
ATOM 3069 C CA . ASP A 1 397 ? -7.269 8.487 21.486 1.00 92.75 397 ASP A CA 1
ATOM 3070 C C . ASP A 1 397 ? -6.161 8.052 22.472 1.00 92.75 397 ASP A C 1
ATOM 3072 O O . ASP A 1 397 ? -5.720 8.866 23.297 1.00 92.75 397 ASP A O 1
ATOM 3076 N N . GLY A 1 398 ? -5.734 6.784 22.407 1.00 89.12 398 GLY A N 1
ATOM 3077 C CA . GLY A 1 398 ? -4.669 6.191 23.221 1.00 89.12 398 GLY A CA 1
ATOM 3078 C C . GLY A 1 398 ? -3.258 6.592 22.784 1.00 89.12 398 GLY A C 1
ATOM 3079 O O . GLY A 1 398 ? -2.367 6.675 23.629 1.00 89.12 398 GLY A O 1
ATOM 3080 N N . MET A 1 399 ? -3.076 6.919 21.504 1.00 86.25 399 MET A N 1
ATOM 3081 C CA . MET A 1 399 ? -1.813 7.415 20.939 1.00 86.25 399 MET A CA 1
ATOM 3082 C C . MET A 1 399 ? -1.520 8.882 21.310 1.00 86.25 399 MET A C 1
ATOM 3084 O O . MET A 1 399 ? -0.378 9.337 21.205 1.00 86.25 399 MET A O 1
ATOM 3088 N N . ILE A 1 400 ? -2.517 9.638 21.796 1.00 87.25 400 ILE A N 1
ATOM 3089 C CA . ILE A 1 400 ? -2.343 11.037 22.228 1.00 87.25 400 ILE A CA 1
ATOM 3090 C C . ILE A 1 400 ? -1.311 11.133 23.361 1.00 87.25 400 ILE A C 1
ATOM 3092 O O . ILE A 1 400 ? -1.553 10.677 24.481 1.00 87.25 400 ILE A O 1
ATOM 3096 N N . GLY A 1 401 ? -0.202 11.832 23.101 1.00 78.38 401 GLY A N 1
ATOM 3097 C CA . GLY A 1 401 ? 0.885 12.029 24.065 1.00 78.38 401 GLY A CA 1
ATOM 3098 C C . GLY A 1 401 ? 1.877 10.865 24.160 1.00 78.38 401 GLY A C 1
ATOM 3099 O O . GLY A 1 401 ? 2.778 10.927 24.998 1.00 78.38 401 GLY A O 1
ATOM 3100 N N . ALA A 1 402 ? 1.716 9.836 23.324 1.00 79.12 402 ALA A N 1
ATOM 3101 C CA . ALA A 1 402 ? 2.714 8.807 23.059 1.00 79.12 402 ALA 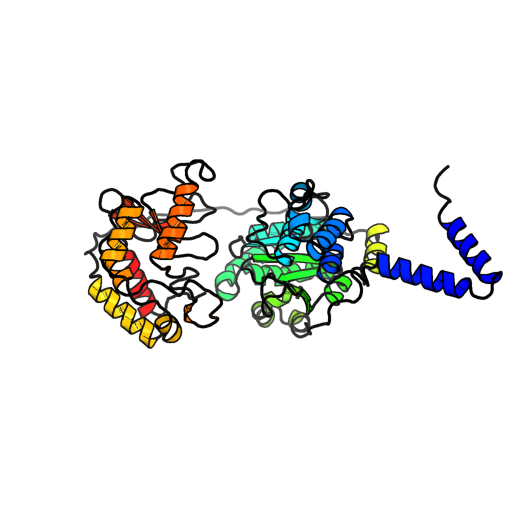A CA 1
ATOM 3102 C C . ALA A 1 402 ? 3.242 8.987 21.628 1.00 79.12 402 ALA A C 1
ATOM 3104 O O . ALA A 1 402 ? 4.214 9.713 21.439 1.00 79.12 402 ALA A O 1
ATOM 3105 N N . ASP A 1 403 ? 2.549 8.413 20.644 1.00 78.88 403 ASP A N 1
ATOM 3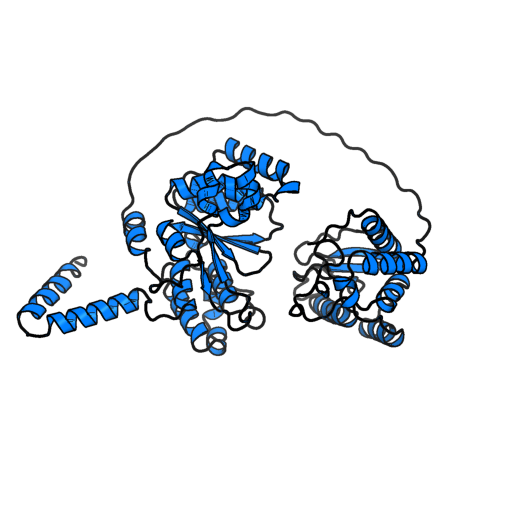106 C CA . ASP A 1 403 ? 2.930 8.474 19.226 1.00 78.88 403 ASP A CA 1
ATOM 3107 C C . ASP A 1 403 ? 2.497 9.792 18.568 1.00 78.88 403 ASP A C 1
ATOM 3109 O O . ASP A 1 403 ? 3.135 10.283 17.639 1.00 78.88 403 ASP A O 1
ATOM 3113 N N . PHE A 1 404 ? 1.449 10.429 19.097 1.00 81.12 404 PHE A N 1
ATOM 3114 C CA . PHE A 1 404 ? 1.022 11.759 18.674 1.00 81.12 404 PHE A CA 1
ATOM 3115 C C . PHE A 1 404 ? 1.617 12.819 19.603 1.00 81.12 404 PHE A C 1
ATOM 3117 O O . PHE A 1 404 ? 1.019 13.198 20.616 1.00 81.12 404 PHE A O 1
ATOM 3124 N N . GLU A 1 405 ? 2.814 13.299 19.246 1.00 66.00 405 GLU A N 1
ATOM 3125 C CA . GLU A 1 405 ? 3.536 14.343 19.992 1.00 66.00 405 GLU A CA 1
ATOM 3126 C C . GLU A 1 405 ? 2.808 15.702 19.963 1.00 66.00 405 GLU A C 1
ATOM 3128 O O . GLU A 1 405 ? 2.935 16.504 20.893 1.00 66.00 405 GLU A O 1
ATOM 3133 N N . SER A 1 406 ? 2.012 15.959 18.916 1.00 73.62 406 SER A N 1
ATOM 3134 C CA . SER A 1 406 ? 1.203 17.172 18.766 1.00 73.62 406 SER A CA 1
ATOM 3135 C C . SER A 1 406 ? -0.275 16.909 19.084 1.00 73.62 406 SER A C 1
ATOM 3137 O O . SER A 1 406 ? -0.869 16.000 18.500 1.00 73.62 406 SER A O 1
ATOM 3139 N N . PRO A 1 407 ? -0.932 17.749 19.912 1.00 68.94 407 PRO A N 1
ATOM 3140 C CA . PRO A 1 407 ? -2.374 17.655 20.157 1.00 68.94 407 PRO A CA 1
ATOM 3141 C C . PRO A 1 407 ? -3.220 18.012 18.922 1.00 68.94 407 PRO A C 1
ATOM 3143 O O . PRO A 1 407 ? -4.436 17.844 18.939 1.00 68.94 407 PRO A O 1
ATOM 3146 N N . GLU A 1 408 ? -2.595 18.524 17.859 1.00 80.00 408 GLU A N 1
ATOM 3147 C CA . GLU A 1 408 ? -3.259 18.797 16.584 1.00 80.00 408 GLU A CA 1
ATOM 3148 C C . GLU A 1 408 ? -3.281 17.571 15.656 1.00 80.00 408 GLU A C 1
ATOM 3150 O O . GLU A 1 408 ? -4.020 17.583 14.673 1.00 80.00 408 GLU A O 1
ATOM 3155 N N . TRP A 1 409 ? -2.519 16.509 15.967 1.00 86.69 409 TRP A N 1
ATOM 3156 C CA . TRP A 1 409 ? -2.474 15.299 15.139 1.00 86.69 409 TRP A CA 1
ATOM 3157 C C . TRP A 1 409 ? -3.800 14.541 15.175 1.00 86.69 409 TRP A C 1
ATOM 3159 O O . TRP A 1 409 ? -4.376 14.229 14.136 1.00 86.69 409 TRP A O 1
ATOM 3169 N N . TRP A 1 410 ? -4.320 14.291 16.372 1.00 91.44 410 TRP A N 1
ATOM 3170 C CA . TRP A 1 410 ? -5.615 13.661 16.586 1.00 91.44 410 TRP A CA 1
ATOM 3171 C C . TRP A 1 410 ? -6.315 14.325 17.767 1.00 91.44 410 TRP A C 1
ATOM 3173 O O . TRP A 1 410 ? -5.694 14.596 18.800 1.00 91.44 410 TRP A O 1
ATOM 3183 N N . LYS A 1 411 ? -7.618 14.578 17.622 1.00 91.25 411 LYS A N 1
ATOM 3184 C CA . LYS A 1 411 ? -8.442 15.204 18.661 1.00 91.25 411 LYS A CA 1
ATOM 3185 C C . LYS A 1 411 ? -9.505 14.233 19.142 1.00 91.25 411 LYS A C 1
ATOM 3187 O O . LYS A 1 411 ? -10.147 13.549 18.349 1.00 91.25 411 LYS A O 1
ATOM 3192 N N . ARG A 1 412 ? -9.749 14.224 20.454 1.00 92.19 412 ARG A N 1
ATOM 3193 C CA . ARG A 1 412 ? -10.747 13.335 21.076 1.00 92.19 412 ARG A CA 1
ATOM 3194 C C . ARG A 1 412 ? -12.170 13.633 20.609 1.00 92.19 412 ARG A C 1
ATOM 3196 O O . ARG A 1 412 ? -13.058 12.804 20.771 1.00 92.19 412 ARG A O 1
ATOM 3203 N N . GLU A 1 413 ? -12.395 14.786 20.007 1.00 92.44 413 GLU A N 1
ATOM 3204 C CA . GLU A 1 413 ? -13.663 15.202 19.427 1.00 92.44 413 GLU A CA 1
ATOM 3205 C C . GLU A 1 413 ? -13.882 14.668 18.002 1.00 92.44 413 GLU A C 1
ATOM 3207 O O . GLU A 1 413 ? -14.951 14.885 17.428 1.00 92.44 413 GLU A O 1
ATOM 3212 N N . TRP A 1 414 ? -12.890 13.991 17.414 1.00 95.06 414 TRP A N 1
ATOM 3213 C CA . TRP A 1 414 ? -12.993 13.399 16.085 1.00 95.06 414 TRP A CA 1
ATOM 3214 C C . TRP A 1 414 ? -13.549 11.974 16.157 1.00 95.06 414 TRP A C 1
ATOM 3216 O O . TRP A 1 414 ? -13.181 11.172 17.025 1.00 95.06 414 TRP A O 1
ATOM 3226 N N . ILE A 1 415 ? -14.480 11.683 15.249 1.00 97.25 415 ILE A N 1
ATOM 3227 C CA . ILE A 1 415 ? -15.200 10.411 15.158 1.00 97.25 415 ILE A CA 1
ATOM 3228 C C . ILE A 1 415 ? -14.951 9.801 13.776 1.00 97.25 415 ILE A C 1
ATOM 3230 O O . ILE A 1 415 ? -15.510 10.310 12.801 1.00 97.25 415 ILE A O 1
ATOM 3234 N N . PRO A 1 416 ? -14.148 8.731 13.656 1.00 97.06 416 PRO A N 1
ATOM 3235 C CA . PRO A 1 416 ? -13.945 8.064 12.377 1.00 97.06 416 PRO A CA 1
ATOM 3236 C C . PRO A 1 416 ? -15.246 7.371 11.962 1.00 97.06 416 PRO A C 1
ATOM 3238 O O . PRO A 1 416 ? -15.887 6.708 12.775 1.00 97.06 416 PRO A O 1
ATOM 3241 N N . PHE A 1 417 ? -15.666 7.530 10.710 1.00 96.38 417 PHE A N 1
ATOM 3242 C CA . PHE A 1 417 ? -16.837 6.821 10.168 1.00 96.38 417 PHE A CA 1
ATOM 3243 C C . PHE A 1 417 ? -16.532 6.106 8.848 1.00 96.38 417 PHE A C 1
ATOM 3245 O O . PHE A 1 417 ? -17.401 5.441 8.285 1.00 96.38 417 PHE A O 1
ATOM 3252 N N . THR A 1 418 ? -15.287 6.183 8.381 1.00 94.62 418 THR A N 1
ATOM 3253 C CA . THR A 1 418 ? -14.765 5.341 7.305 1.00 94.62 418 THR A CA 1
ATOM 3254 C C . THR A 1 418 ? -13.357 4.855 7.627 1.00 94.62 418 THR A C 1
ATOM 3256 O O . THR A 1 418 ? -12.732 5.380 8.543 1.00 94.62 418 THR A O 1
ATOM 3259 N N . THR A 1 419 ? -12.855 3.882 6.870 1.00 90.00 419 THR A N 1
ATOM 3260 C CA . THR A 1 419 ? -11.456 3.430 6.910 1.00 90.00 419 THR A CA 1
ATOM 3261 C C . THR A 1 419 ? -10.955 3.156 5.498 1.00 90.00 419 THR A C 1
ATOM 3263 O O . THR A 1 419 ? -11.707 2.610 4.690 1.00 90.00 419 THR A O 1
ATOM 3266 N N . SER A 1 420 ? -9.710 3.523 5.204 1.00 83.69 420 SER A N 1
ATOM 3267 C CA . SER A 1 420 ? -8.993 3.070 4.007 1.00 83.69 420 SER A CA 1
ATOM 3268 C C . SER A 1 420 ? -8.282 1.728 4.207 1.00 83.69 420 SER A C 1
ATOM 3270 O O . SER A 1 420 ? -7.646 1.242 3.279 1.00 83.69 420 SER A O 1
ATOM 3272 N N . TRP A 1 421 ? -8.349 1.155 5.418 1.00 73.00 421 TRP A N 1
ATOM 3273 C CA . TRP A 1 421 ? -7.531 0.033 5.911 1.00 73.00 421 TRP A CA 1
ATOM 3274 C C . TRP A 1 421 ? -6.041 0.329 6.091 1.00 73.00 421 TRP A C 1
ATOM 3276 O O . TRP A 1 421 ? -5.396 -0.347 6.882 1.00 73.00 421 TRP A O 1
ATOM 3286 N N . GLY A 1 422 ? -5.520 1.373 5.450 1.00 71.19 422 GLY A N 1
ATOM 3287 C CA . GLY A 1 422 ? -4.171 1.899 5.661 1.00 71.19 422 GLY A CA 1
ATOM 3288 C C . GLY A 1 422 ? -4.095 2.982 6.740 1.00 71.19 422 GLY A C 1
ATOM 3289 O O . GLY A 1 422 ? -3.237 3.845 6.653 1.00 71.19 422 GLY A O 1
ATOM 3290 N N . GLY A 1 423 ? -5.025 3.006 7.701 1.00 80.94 423 GLY A N 1
ATOM 3291 C CA . GLY A 1 423 ? -5.041 3.988 8.797 1.00 80.94 423 GLY A CA 1
ATOM 3292 C C . GLY A 1 423 ? -5.644 5.360 8.463 1.00 80.94 423 GLY A C 1
ATOM 3293 O O . GLY A 1 423 ? -5.729 6.214 9.346 1.00 80.94 423 GLY A O 1
ATOM 3294 N N . ASP A 1 424 ? -6.112 5.586 7.230 1.00 89.44 424 ASP A N 1
ATOM 3295 C CA . ASP A 1 424 ? -6.769 6.847 6.869 1.00 89.44 424 ASP A CA 1
ATOM 3296 C C . ASP A 1 424 ? -8.275 6.779 7.110 1.00 89.44 424 ASP A C 1
ATOM 3298 O O . ASP A 1 424 ? -8.954 5.783 6.826 1.00 89.44 424 ASP A O 1
ATOM 3302 N N . HIS A 1 425 ? -8.828 7.890 7.580 1.00 93.81 425 HIS A N 1
ATOM 3303 C CA . HIS A 1 425 ? -10.219 7.983 7.983 1.00 93.81 425 HIS A CA 1
ATOM 3304 C C . HIS A 1 425 ? -10.830 9.292 7.504 1.00 93.81 425 HIS A C 1
ATOM 3306 O O . HIS A 1 425 ? -10.329 10.376 7.792 1.00 93.81 425 HIS A O 1
ATOM 3312 N N . TYR A 1 426 ? -12.018 9.220 6.911 1.00 95.50 426 TYR A N 1
ATOM 3313 C CA . TYR A 1 426 ? -12.928 10.352 7.037 1.00 95.50 426 TYR A CA 1
ATOM 3314 C C . TYR A 1 426 ? -13.488 10.352 8.450 1.00 95.50 426 TYR A C 1
ATOM 3316 O O . TYR A 1 426 ? -14.083 9.367 8.908 1.00 95.50 426 TYR A O 1
ATOM 3324 N N . ALA A 1 427 ? -13.276 11.469 9.136 1.00 96.62 427 ALA A N 1
ATOM 3325 C CA . ALA A 1 427 ? -13.715 11.667 10.501 1.00 96.62 427 ALA A CA 1
ATOM 3326 C C . ALA A 1 427 ? -14.653 12.867 10.595 1.00 96.62 427 ALA A C 1
ATOM 3328 O O . ALA A 1 427 ? -14.518 13.860 9.878 1.00 96.62 427 ALA A O 1
ATOM 3329 N N . VAL A 1 428 ? -15.624 12.774 11.497 1.00 97.00 428 VAL A N 1
ATOM 3330 C CA . VAL A 1 428 ? -16.454 13.910 11.871 1.00 97.00 428 VAL A CA 1
ATOM 3331 C C . VAL A 1 428 ? -15.799 14.620 13.038 1.00 97.00 428 VAL A C 1
ATOM 3333 O O . VAL A 1 428 ? -15.672 14.061 14.124 1.00 97.00 428 VAL A O 1
ATOM 3336 N N . GLU A 1 429 ? -15.404 15.862 12.812 1.00 94.50 429 GLU A N 1
ATOM 3337 C CA . GLU A 1 429 ? -14.944 16.760 13.855 1.00 94.50 429 GLU A CA 1
ATOM 3338 C C . GLU A 1 429 ? -16.137 17.474 14.489 1.00 94.50 429 GLU A C 1
ATOM 3340 O O . GLU A 1 429 ? -16.876 18.206 13.819 1.00 94.50 429 GLU A O 1
ATOM 3345 N N . ILE A 1 430 ? -16.278 17.313 15.805 1.00 90.00 430 ILE A N 1
ATOM 3346 C CA . ILE A 1 430 ? -17.227 18.083 16.603 1.00 90.00 430 ILE A CA 1
ATOM 3347 C C . ILE A 1 430 ? -16.501 19.280 17.219 1.00 90.00 430 ILE A C 1
ATOM 3349 O O . ILE A 1 430 ? -15.667 19.129 18.105 1.00 90.00 430 ILE A O 1
ATOM 3353 N N . SER A 1 431 ? -16.855 20.492 16.798 1.00 80.69 431 SER A N 1
ATOM 3354 C CA . SER A 1 431 ? -16.349 21.720 17.426 1.00 80.69 431 SER A CA 1
ATOM 3355 C C . SER A 1 431 ? -17.458 22.761 17.521 1.00 80.69 431 SER A C 1
ATOM 3357 O O . SER A 1 431 ? -18.061 23.097 16.501 1.00 80.69 431 SER A O 1
ATOM 3359 N N . ASP A 1 432 ? -17.726 23.288 18.717 1.00 70.75 432 ASP A N 1
ATOM 3360 C CA . ASP A 1 432 ? -18.649 24.413 18.945 1.00 70.75 432 ASP A CA 1
ATOM 3361 C C . ASP A 1 432 ? -20.027 24.263 18.262 1.00 70.75 432 ASP A C 1
ATOM 3363 O O . ASP A 1 432 ? -20.541 25.186 17.625 1.00 70.75 432 ASP A O 1
ATOM 3367 N N . GLY A 1 433 ? -20.632 23.073 18.359 1.00 66.50 433 GLY A N 1
ATOM 3368 C CA . GLY A 1 433 ? -21.947 22.782 17.768 1.00 66.50 433 GLY A CA 1
ATOM 3369 C C . GLY A 1 433 ? -21.948 22.606 16.243 1.00 66.50 433 GLY A C 1
ATOM 3370 O O . GLY A 1 433 ? -23.020 22.530 15.643 1.00 66.50 433 GLY A O 1
ATOM 3371 N N . LYS A 1 434 ? -20.770 22.531 15.614 1.00 77.56 434 LYS A N 1
ATOM 3372 C CA . LYS A 1 434 ? -20.579 22.179 14.200 1.00 77.56 434 LYS A CA 1
ATOM 3373 C C . LYS A 1 434 ? -20.046 20.752 14.074 1.00 77.56 434 LYS A C 1
ATOM 3375 O O . LYS A 1 434 ? -19.336 20.283 14.959 1.00 77.56 434 LYS A O 1
ATOM 3380 N N . SER A 1 435 ? -20.376 20.097 12.963 1.00 88.81 435 SER A N 1
ATOM 3381 C CA . SER A 1 435 ? -19.972 18.726 12.630 1.00 88.81 435 SER A CA 1
ATOM 3382 C C . SER A 1 435 ? -19.265 18.689 11.276 1.00 88.81 435 SER A C 1
ATOM 3384 O O . SER A 1 435 ? -19.869 18.324 10.274 1.00 88.81 435 SER A O 1
ATOM 3386 N N . ARG A 1 436 ? -18.004 19.119 11.207 1.00 94.12 436 ARG A N 1
ATOM 3387 C CA . ARG A 1 436 ? -17.260 19.143 9.934 1.00 94.12 436 ARG A CA 1
ATOM 3388 C C . ARG A 1 436 ? -16.790 17.743 9.571 1.00 94.12 436 ARG A C 1
ATOM 3390 O O . ARG A 1 436 ? -16.487 16.960 10.462 1.00 94.12 436 ARG A O 1
ATOM 3397 N N . VAL A 1 437 ? -16.692 17.448 8.280 1.00 96.06 437 VAL A N 1
ATOM 3398 C CA . VAL A 1 437 ? -16.035 16.220 7.820 1.00 96.06 437 VAL A CA 1
ATOM 3399 C C . VAL A 1 437 ? -14.618 16.562 7.409 1.00 96.06 437 VAL A C 1
ATOM 3401 O O . VAL A 1 437 ? -14.416 17.473 6.603 1.00 96.06 437 VAL A O 1
ATOM 3404 N N . ILE A 1 438 ? -13.657 15.847 7.981 1.00 95.06 438 ILE A N 1
ATOM 3405 C CA . ILE A 1 438 ? -12.234 16.002 7.707 1.00 95.06 438 ILE A CA 1
ATOM 3406 C C . ILE A 1 438 ? -11.655 14.722 7.109 1.00 95.06 438 ILE A C 1
ATOM 3408 O O . ILE A 1 438 ? -12.113 13.622 7.420 1.00 95.06 438 ILE A O 1
ATOM 3412 N N . ASP A 1 439 ? -10.642 14.896 6.271 1.00 92.94 439 ASP A N 1
ATOM 3413 C CA . ASP A 1 439 ? -9.741 13.839 5.821 1.00 92.94 439 ASP A CA 1
ATOM 3414 C C . ASP A 1 439 ? -8.606 13.720 6.845 1.00 92.94 439 ASP A C 1
ATOM 3416 O O . ASP A 1 439 ? -7.761 14.617 6.955 1.00 92.94 439 ASP A O 1
ATOM 3420 N N . PHE A 1 440 ? -8.653 12.673 7.668 1.00 92.31 440 PHE A N 1
ATOM 3421 C CA . PHE A 1 440 ? -7.560 12.296 8.551 1.00 92.31 440 PHE A CA 1
ATOM 3422 C C . PHE A 1 440 ? -6.687 11.280 7.825 1.00 92.31 440 PHE A C 1
ATOM 3424 O O . PHE A 1 440 ? -7.128 10.171 7.527 1.00 92.31 440 PHE A O 1
ATOM 3431 N N . ARG A 1 441 ? -5.435 11.665 7.602 1.00 86.38 441 ARG A N 1
ATOM 3432 C CA . ARG A 1 441 ? -4.388 10.783 7.101 1.00 86.38 441 ARG A CA 1
ATOM 3433 C C . ARG A 1 441 ? -3.422 10.502 8.230 1.00 86.38 441 ARG A C 1
ATOM 3435 O O . ARG A 1 441 ? -3.040 11.428 8.954 1.00 86.38 441 ARG A O 1
ATOM 3442 N N . HIS A 1 442 ? -3.090 9.233 8.406 1.00 83.44 442 HIS A N 1
ATOM 3443 C CA . HIS A 1 442 ? -2.296 8.784 9.546 1.00 83.44 442 HIS A CA 1
ATOM 3444 C C . HIS A 1 442 ? -0.837 9.255 9.488 1.00 83.44 442 HIS A C 1
ATOM 3446 O O . HIS A 1 442 ? -0.177 9.268 10.523 1.00 83.44 442 HIS A O 1
ATOM 3452 N N . ASP A 1 443 ? -0.358 9.645 8.306 1.00 81.19 443 ASP A N 1
ATOM 3453 C CA . ASP A 1 443 ? 1.019 10.015 7.970 1.00 81.19 443 ASP A CA 1
ATOM 3454 C C . ASP A 1 443 ? 1.194 11.504 7.618 1.00 81.19 443 ASP A C 1
ATOM 3456 O O . ASP A 1 443 ? 2.315 12.014 7.592 1.00 81.19 443 ASP A O 1
ATOM 3460 N N . GLU A 1 444 ? 0.099 12.234 7.395 1.00 79.50 444 GLU A N 1
ATOM 3461 C CA . GLU A 1 444 ? 0.133 13.669 7.127 1.00 79.50 444 GLU A CA 1
ATOM 3462 C C . GLU A 1 444 ? -0.352 14.484 8.328 1.00 79.50 444 GLU A C 1
ATOM 3464 O O . GLU A 1 444 ? -1.299 14.121 9.017 1.00 79.50 444 GLU A O 1
ATOM 3469 N N . GLU A 1 445 ? 0.224 15.670 8.537 1.00 81.00 445 GLU A N 1
ATOM 3470 C CA . GLU A 1 445 ? -0.278 16.646 9.521 1.00 81.00 445 GLU A CA 1
ATOM 3471 C C . GLU A 1 445 ? -1.519 17.405 9.025 1.00 81.00 445 GLU A C 1
ATOM 3473 O O . GLU A 1 445 ? -2.231 18.039 9.809 1.00 81.00 445 GLU A O 1
ATOM 3478 N N . THR A 1 446 ? -1.778 17.394 7.714 1.00 80.81 446 THR A N 1
ATOM 3479 C CA . THR A 1 446 ? -2.850 18.198 7.123 1.00 80.81 446 THR A CA 1
ATOM 3480 C C . THR A 1 446 ? -4.228 17.622 7.460 1.00 80.81 446 THR A C 1
ATOM 3482 O O . THR A 1 446 ? -4.440 16.413 7.466 1.00 80.81 446 THR A O 1
ATOM 3485 N N . ARG A 1 447 ? -5.193 18.488 7.793 1.00 87.25 447 ARG A N 1
ATOM 3486 C CA . ARG A 1 447 ? -6.576 18.100 8.126 1.00 87.25 447 ARG A CA 1
ATOM 3487 C C . ARG A 1 447 ? -7.524 18.787 7.158 1.00 87.25 447 ARG A C 1
ATOM 3489 O O . ARG A 1 447 ? -8.099 19.835 7.463 1.00 87.25 447 ARG A O 1
ATOM 3496 N N . ASN A 1 448 ? -7.609 18.238 5.948 1.00 88.69 448 ASN A N 1
ATOM 3497 C CA . ASN A 1 448 ? -8.426 18.821 4.888 1.00 88.69 448 ASN A CA 1
ATOM 3498 C C . ASN A 1 448 ? -9.903 18.740 5.273 1.00 88.69 448 ASN A C 1
ATOM 3500 O O . ASN A 1 448 ? -10.400 17.682 5.646 1.00 88.69 448 ASN A O 1
ATOM 3504 N N . ILE A 1 449 ? -10.615 19.861 5.176 1.00 92.44 449 ILE A N 1
ATOM 3505 C CA . ILE A 1 449 ? -12.059 19.899 5.413 1.00 92.44 449 ILE A CA 1
ATOM 3506 C C . ILE A 1 449 ? -12.747 19.478 4.116 1.00 92.44 449 ILE A C 1
ATOM 3508 O O . ILE A 1 449 ? -12.736 20.230 3.143 1.00 92.44 449 ILE A O 1
ATOM 3512 N N . LEU A 1 450 ? -13.357 18.295 4.119 1.00 92.12 450 LEU A N 1
ATOM 3513 C CA . LEU A 1 450 ? -14.113 17.764 2.984 1.00 92.12 450 LEU A CA 1
ATOM 3514 C C . LEU A 1 450 ? -15.485 18.430 2.869 1.00 92.12 450 LEU A C 1
ATOM 3516 O O . LEU A 1 450 ? -15.950 18.726 1.773 1.00 92.12 450 LEU A O 1
ATOM 3520 N N . ALA A 1 451 ? -16.123 18.710 4.007 1.00 92.88 451 ALA A N 1
ATOM 3521 C CA . ALA A 1 451 ? -17.383 19.439 4.044 1.00 92.88 451 ALA A CA 1
ATOM 3522 C C . ALA A 1 451 ? -17.541 20.232 5.348 1.00 92.88 451 ALA A C 1
ATOM 3524 O O . ALA A 1 451 ? -17.091 19.792 6.414 1.00 92.88 451 ALA A O 1
ATOM 3525 N N . PRO A 1 452 ? -18.237 21.380 5.310 1.00 90.62 452 PRO A N 1
ATOM 3526 C CA . PRO A 1 452 ? -18.474 22.198 6.498 1.00 90.62 452 PRO A CA 1
ATOM 3527 C C . PRO A 1 452 ? -19.518 21.584 7.448 1.00 90.62 452 PRO A C 1
ATOM 3529 O O . PRO A 1 452 ? -19.620 22.024 8.595 1.00 90.62 452 PRO A O 1
ATOM 3532 N N . SER A 1 453 ? -20.271 20.573 6.999 1.00 92.62 453 SER A N 1
ATOM 3533 C CA . SER A 1 453 ? -21.150 19.758 7.834 1.00 92.62 453 SER A CA 1
ATOM 3534 C C . SER A 1 453 ? -21.226 18.305 7.339 1.00 92.62 453 SER A C 1
ATOM 3536 O O . SER A 1 453 ? -21.068 18.047 6.145 1.00 92.62 453 SER A O 1
ATOM 3538 N N . PHE A 1 454 ? -21.527 17.349 8.224 1.00 94.81 454 PHE A N 1
ATOM 3539 C CA . PHE A 1 454 ? -21.775 15.953 7.829 1.00 94.81 454 PHE A CA 1
ATOM 3540 C C . PHE A 1 454 ? -22.977 15.824 6.882 1.00 94.81 454 PHE A C 1
ATOM 3542 O O . PHE A 1 454 ? -22.959 15.007 5.967 1.00 94.81 454 PHE A O 1
ATOM 3549 N N . ALA A 1 455 ? -23.998 16.671 7.057 1.00 94.38 455 ALA A N 1
ATOM 3550 C CA . ALA A 1 455 ? -25.150 16.718 6.161 1.00 94.38 455 ALA A CA 1
ATOM 3551 C C . ALA A 1 455 ? -24.745 17.081 4.726 1.00 94.38 455 ALA A C 1
ATOM 3553 O O . ALA A 1 455 ? -25.195 16.446 3.778 1.00 94.38 455 ALA A O 1
ATOM 3554 N N . GLU A 1 456 ? -23.879 18.086 4.572 1.00 94.06 456 GLU A N 1
ATOM 3555 C CA . GLU A 1 456 ? -23.379 18.514 3.263 1.00 94.06 456 GLU A CA 1
ATOM 3556 C C . GLU A 1 456 ? -22.443 17.481 2.640 1.00 94.06 456 GLU A C 1
ATOM 3558 O O . GLU A 1 456 ? -22.535 17.235 1.441 1.00 94.06 456 GLU A O 1
ATOM 3563 N N . TRP A 1 457 ? -21.599 16.819 3.438 1.00 95.50 457 TRP A N 1
ATOM 3564 C CA . TRP A 1 457 ? -20.792 15.700 2.946 1.00 95.50 457 TRP A CA 1
ATOM 3565 C C . TRP A 1 457 ? -21.676 14.572 2.401 1.00 95.50 457 TRP A C 1
ATOM 3567 O O . TRP A 1 457 ? -21.468 14.088 1.291 1.00 95.50 457 TRP A O 1
ATOM 3577 N N . PHE A 1 458 ? -22.707 14.184 3.159 1.00 96.12 458 PHE A N 1
ATOM 3578 C CA . PHE A 1 458 ? -23.614 13.114 2.754 1.00 96.12 458 PHE A CA 1
ATOM 3579 C C . PHE A 1 458 ? -24.454 13.509 1.531 1.00 96.12 458 PHE A C 1
ATOM 3581 O O . PHE A 1 458 ? -24.694 12.684 0.652 1.00 96.12 458 PHE A O 1
ATOM 3588 N N . GLU A 1 459 ? -24.862 14.776 1.424 1.00 95.69 459 GLU A N 1
ATOM 3589 C CA . GLU A 1 459 ? -25.509 15.296 0.219 1.00 95.69 459 GLU A CA 1
ATOM 3590 C C . GLU A 1 459 ? -24.599 15.193 -1.006 1.00 95.69 459 GLU A C 1
ATOM 3592 O O . GLU A 1 459 ? -25.036 14.686 -2.040 1.00 95.69 459 GLU A O 1
ATOM 3597 N N . GLN A 1 460 ? -23.342 15.631 -0.891 1.00 93.00 460 GLN A N 1
ATOM 3598 C CA . GLN A 1 460 ? -22.359 15.529 -1.970 1.00 93.00 460 GLN A CA 1
ATOM 3599 C C . GLN A 1 460 ? -22.160 14.071 -2.390 1.00 93.00 460 GLN A C 1
ATOM 3601 O O . GLN A 1 460 ? -22.257 13.770 -3.576 1.00 93.00 460 GLN A O 1
ATOM 3606 N N . PHE A 1 461 ? -21.999 13.158 -1.429 1.00 93.44 461 PHE A N 1
ATOM 3607 C CA . PHE A 1 461 ? -21.918 11.720 -1.684 1.00 93.44 461 PHE A CA 1
ATOM 3608 C C . PHE A 1 461 ? -23.130 11.199 -2.480 1.00 93.44 461 PHE A C 1
ATOM 3610 O O . PHE A 1 461 ? -22.964 10.528 -3.500 1.00 93.44 461 PHE A O 1
ATOM 3617 N N . VAL A 1 462 ? -24.354 11.557 -2.077 1.00 95.19 462 VAL A N 1
ATOM 3618 C CA . VAL A 1 462 ? -25.585 11.149 -2.779 1.00 95.19 462 VAL A CA 1
ATOM 3619 C C . VAL A 1 462 ? -25.686 11.742 -4.181 1.00 95.19 462 VAL A C 1
ATOM 3621 O O . VAL A 1 462 ? -26.086 11.048 -5.116 1.00 95.19 462 VAL A O 1
ATOM 3624 N N . VAL A 1 463 ? -25.319 13.009 -4.357 1.00 91.81 463 VAL A N 1
ATOM 3625 C CA . VAL A 1 463 ? -25.331 13.660 -5.672 1.00 91.81 463 VAL A CA 1
ATOM 3626 C C . VAL A 1 463 ? -24.305 13.017 -6.609 1.00 91.81 463 VAL A C 1
ATOM 3628 O O . VAL A 1 463 ? -24.641 12.745 -7.761 1.00 91.81 463 VAL A O 1
ATOM 3631 N N . THR A 1 464 ? -23.097 12.725 -6.127 1.00 85.44 464 THR A N 1
ATOM 3632 C CA . THR A 1 464 ? -22.046 12.044 -6.898 1.00 85.44 464 THR A CA 1
ATOM 3633 C C . THR A 1 464 ? -22.469 10.624 -7.290 1.00 85.44 464 THR A C 1
ATOM 3635 O O . THR A 1 464 ? -22.317 10.247 -8.454 1.00 85.44 464 THR A O 1
ATOM 3638 N N . MET A 1 465 ? -23.095 9.869 -6.371 1.00 88.50 465 MET A N 1
ATOM 3639 C CA . MET A 1 465 ? -23.717 8.567 -6.671 1.00 88.50 465 MET A CA 1
ATOM 3640 C C . MET A 1 465 ? -24.693 8.674 -7.845 1.00 88.50 465 MET A C 1
ATOM 3642 O O . MET A 1 465 ? -24.571 7.969 -8.845 1.00 88.50 465 MET A O 1
ATOM 3646 N N . GLU A 1 466 ? -25.666 9.579 -7.750 1.00 89.94 466 GLU A N 1
ATOM 3647 C CA . GLU A 1 466 ? -26.731 9.706 -8.748 1.00 89.94 466 GLU A CA 1
ATOM 3648 C C . GLU A 1 466 ? -26.239 10.181 -10.121 1.00 89.94 466 GLU A C 1
ATOM 3650 O O . GLU A 1 466 ? -26.886 9.893 -11.129 1.00 89.94 466 GLU A O 1
ATOM 3655 N N . ARG A 1 467 ? -25.096 10.871 -10.176 1.00 88.69 467 ARG A N 1
ATOM 3656 C CA . ARG A 1 467 ? -24.442 11.264 -11.432 1.00 88.69 467 ARG A CA 1
ATOM 3657 C C . ARG A 1 467 ? -23.613 10.150 -12.068 1.00 88.69 467 ARG A C 1
ATOM 3659 O O . ARG A 1 467 ? -23.231 10.285 -13.226 1.00 88.69 467 ARG A O 1
ATOM 3666 N N . GLY A 1 468 ? -23.359 9.057 -11.346 1.00 81.88 468 GLY A N 1
ATOM 3667 C CA . GLY A 1 468 ? -22.447 8.002 -11.793 1.00 81.88 468 GLY A CA 1
ATOM 3668 C C . GLY A 1 468 ? -20.983 8.449 -11.805 1.00 81.88 468 GLY A C 1
ATOM 3669 O O . GLY A 1 468 ? -20.176 7.867 -12.517 1.00 81.88 468 GLY A O 1
ATOM 3670 N N . GLU A 1 469 ? -20.654 9.487 -11.035 1.00 77.44 469 GLU A N 1
ATOM 3671 C CA . GLU A 1 469 ? -19.305 10.058 -10.898 1.00 77.44 469 GLU A CA 1
ATOM 3672 C C . GLU A 1 469 ? -18.558 9.445 -9.703 1.00 77.44 469 GLU A C 1
ATOM 3674 O O . GLU A 1 469 ? -17.534 9.960 -9.264 1.00 77.44 469 GLU A O 1
ATOM 3679 N N . LEU A 1 470 ? -19.103 8.374 -9.123 1.00 73.19 470 LEU A N 1
ATOM 3680 C CA . LEU A 1 470 ? -18.545 7.772 -7.929 1.00 73.19 470 LEU A CA 1
ATOM 3681 C C . LEU A 1 470 ? -17.364 6.875 -8.301 1.00 73.19 470 LEU A C 1
ATOM 3683 O O . LEU A 1 470 ? -17.545 5.832 -8.927 1.00 73.19 470 LEU A O 1
ATOM 3687 N N . GLU A 1 471 ? -16.164 7.293 -7.911 1.00 63.19 471 GLU A N 1
ATOM 3688 C CA . GLU A 1 471 ? -14.968 6.463 -8.008 1.00 63.19 471 GLU A CA 1
ATOM 3689 C C . GLU A 1 471 ? -15.053 5.325 -6.986 1.00 63.19 471 GLU A C 1
ATOM 3691 O O . GLU A 1 471 ? -15.238 5.553 -5.787 1.00 63.19 471 GLU A O 1
ATOM 3696 N N . LEU A 1 472 ? -14.946 4.099 -7.490 1.00 66.00 472 LEU A N 1
ATOM 3697 C CA . LEU A 1 472 ? -14.931 2.858 -6.725 1.00 66.00 472 LEU A CA 1
ATOM 3698 C C . LEU A 1 472 ? -13.568 2.208 -6.962 1.00 66.00 472 LEU A C 1
ATOM 3700 O O . LEU A 1 472 ? -13.234 1.950 -8.121 1.00 66.00 472 LEU A O 1
ATOM 3704 N N . SER A 1 473 ? -12.784 2.007 -5.900 1.00 51.25 473 SER A N 1
ATOM 3705 C CA . SER A 1 473 ? -11.496 1.300 -5.955 1.00 51.25 473 SER A CA 1
ATOM 3706 C C . SER A 1 473 ? -11.658 -0.201 -5.786 1.00 51.25 473 SER A C 1
ATOM 3708 O O . SER A 1 473 ? -12.406 -0.570 -4.846 1.00 51.25 473 SER A O 1
#